Protein AF-A0A519T709-F1 (afdb_monomer_lite)

Structure (mmCIF, N/CA/C/O backbone):
data_AF-A0A519T709-F1
#
_entry.id   AF-A0A519T709-F1
#
loop_
_atom_site.group_PDB
_atom_site.id
_atom_site.type_symbol
_atom_site.label_atom_id
_atom_site.label_alt_id
_atom_site.label_comp_id
_atom_site.label_asym_id
_atom_site.label_entity_id
_atom_site.label_seq_id
_atom_site.pdbx_PDB_ins_code
_atom_site.Cartn_x
_atom_site.Cartn_y
_atom_site.Cartn_z
_atom_site.occupancy
_atom_site.B_iso_or_equiv
_atom_site.auth_seq_id
_atom_site.auth_comp_id
_atom_site.auth_asym_id
_atom_site.auth_atom_id
_atom_site.pdbx_PDB_model_num
ATOM 1 N N . MET A 1 1 ? -40.800 -61.547 -40.848 1.00 46.44 1 MET A N 1
ATOM 2 C CA . MET A 1 1 ? -39.417 -61.069 -41.061 1.00 46.44 1 MET A CA 1
ATOM 3 C C . MET A 1 1 ? -39.403 -59.555 -40.956 1.00 46.44 1 MET A C 1
ATOM 5 O O . MET A 1 1 ? -39.839 -58.882 -41.876 1.00 46.44 1 MET A O 1
ATOM 9 N N . ARG A 1 2 ? -38.989 -59.021 -39.806 1.00 35.44 2 ARG A N 1
ATOM 10 C CA . ARG A 1 2 ? -38.711 -57.593 -39.623 1.00 35.44 2 ARG A CA 1
ATOM 11 C C . ARG A 1 2 ? -37.349 -57.500 -38.953 1.00 35.44 2 ARG A C 1
ATOM 13 O O . ARG A 1 2 ? -37.186 -57.935 -37.820 1.00 35.44 2 ARG A O 1
ATOM 20 N N . THR A 1 3 ? -36.379 -57.035 -39.723 1.00 39.62 3 THR A N 1
ATOM 21 C CA . THR A 1 3 ? -34.992 -56.795 -39.334 1.00 39.62 3 THR A CA 1
ATOM 22 C C . THR A 1 3 ? -34.916 -55.599 -38.391 1.00 39.62 3 THR A C 1
ATOM 24 O O . THR A 1 3 ? -35.399 -54.514 -38.707 1.00 39.62 3 THR A O 1
ATOM 27 N N . THR A 1 4 ? -34.323 -55.822 -37.224 1.00 43.75 4 THR A N 1
ATOM 28 C CA . THR A 1 4 ? -34.043 -54.838 -36.177 1.00 43.75 4 THR A CA 1
ATOM 29 C C . THR A 1 4 ? -32.720 -54.120 -36.449 1.00 43.75 4 THR A C 1
ATOM 31 O O . THR A 1 4 ? -31.679 -54.768 -36.520 1.00 43.75 4 THR A O 1
ATOM 34 N N . THR A 1 5 ? -32.739 -52.790 -36.521 1.00 41.53 5 THR A N 1
ATOM 35 C CA . THR A 1 5 ? -31.556 -51.925 -36.355 1.00 41.53 5 THR A CA 1
ATOM 36 C C . THR A 1 5 ? -31.611 -51.266 -34.971 1.00 41.53 5 THR A C 1
ATOM 38 O O . THR A 1 5 ? -32.612 -50.602 -34.690 1.00 41.53 5 THR A O 1
ATOM 41 N N . PRO A 1 6 ? -30.592 -51.395 -34.100 1.00 41.47 6 PRO A N 1
ATOM 42 C CA . PRO A 1 6 ? -30.546 -50.650 -32.848 1.00 41.47 6 PRO A CA 1
ATOM 43 C C . PRO A 1 6 ? -29.860 -49.288 -33.044 1.00 41.47 6 PRO A C 1
ATOM 45 O O . PRO A 1 6 ? -28.742 -49.202 -33.548 1.00 41.47 6 PRO A O 1
ATOM 48 N N . LEU A 1 7 ? -30.541 -48.220 -32.620 1.00 36.69 7 LEU A N 1
ATOM 49 C CA . LEU A 1 7 ? -29.988 -46.872 -32.478 1.00 36.69 7 LEU A CA 1
ATOM 50 C C . LEU A 1 7 ? -29.176 -46.784 -31.178 1.00 36.69 7 LEU A C 1
ATOM 52 O O . LEU A 1 7 ? -29.674 -47.092 -30.096 1.00 36.69 7 LEU A O 1
ATOM 56 N N . SER A 1 8 ? -27.923 -46.346 -31.297 1.00 38.22 8 SER A N 1
ATOM 57 C CA . SER A 1 8 ? -27.007 -46.101 -30.186 1.00 38.22 8 SER A CA 1
ATOM 58 C C . SER A 1 8 ? -27.355 -44.796 -29.462 1.00 38.22 8 SER A C 1
ATOM 60 O O . SER A 1 8 ? -27.017 -43.707 -29.924 1.00 38.22 8 SER A O 1
ATOM 62 N N . GLY A 1 9 ? -27.981 -44.891 -28.295 1.00 45.56 9 GLY A N 1
ATOM 63 C CA . GLY A 1 9 ? -28.040 -43.800 -27.329 1.00 45.56 9 GLY A CA 1
ATOM 64 C C . GLY A 1 9 ? -27.375 -44.260 -26.047 1.00 45.56 9 GLY A C 1
ATOM 65 O O . GLY A 1 9 ? -27.976 -45.074 -25.370 1.00 45.56 9 GLY A O 1
ATOM 66 N N . TRP A 1 10 ? -26.153 -43.788 -25.760 1.00 40.72 10 TRP A N 1
ATOM 67 C CA . TRP A 1 10 ? -25.519 -43.760 -24.424 1.00 40.72 10 TRP A CA 1
ATOM 68 C C . TRP A 1 10 ? -24.088 -43.205 -24.488 1.00 40.72 10 TRP A C 1
ATOM 70 O O . TRP A 1 10 ? -23.139 -43.946 -24.267 1.00 40.72 10 TRP A O 1
ATOM 80 N N . ARG A 1 11 ? -23.901 -41.902 -24.746 1.00 40.66 11 ARG A N 1
ATOM 81 C CA . ARG A 1 11 ? -22.660 -41.182 -24.376 1.00 40.66 11 ARG A CA 1
ATOM 82 C C . ARG A 1 11 ? -22.896 -39.670 -24.238 1.00 40.66 11 ARG A C 1
ATOM 84 O O . ARG A 1 11 ? -22.429 -38.925 -25.082 1.00 40.66 11 ARG A O 1
ATOM 91 N N . SER A 1 12 ? -23.576 -39.201 -23.185 1.00 47.16 12 SER A N 1
ATOM 92 C CA . SER A 1 12 ? -23.444 -37.788 -22.749 1.00 47.16 12 SER A CA 1
ATOM 93 C C . SER A 1 12 ? -24.047 -37.471 -21.367 1.00 47.16 12 SER A C 1
ATOM 95 O O . SER A 1 12 ? -24.638 -36.411 -21.183 1.00 47.16 12 SER A O 1
ATOM 97 N N . LEU A 1 13 ? -23.914 -38.350 -20.366 1.00 41.16 13 LEU A N 1
ATOM 98 C CA . LEU A 1 13 ? -24.386 -38.039 -19.003 1.00 41.16 13 LEU A CA 1
ATOM 99 C C . LEU A 1 13 ? -23.360 -38.410 -17.922 1.00 41.16 13 LEU A C 1
ATOM 101 O O . LEU A 1 13 ? -23.658 -39.140 -16.983 1.00 41.16 13 LEU A O 1
ATOM 105 N N . ARG A 1 14 ? -22.113 -37.944 -18.082 1.00 44.62 14 ARG A N 1
ATOM 106 C CA . ARG A 1 14 ? -21.038 -38.087 -17.075 1.00 44.62 14 ARG A CA 1
ATOM 107 C C . ARG A 1 14 ? -20.097 -36.873 -16.966 1.00 44.62 14 ARG A C 1
ATOM 109 O O . ARG A 1 14 ? -18.951 -37.035 -16.569 1.00 44.62 14 ARG A O 1
ATOM 116 N N . GLN A 1 15 ? -20.552 -35.659 -17.293 1.00 44.22 15 GLN A N 1
ATOM 117 C CA . GLN A 1 15 ? -19.702 -34.452 -17.188 1.00 44.22 15 GLN A CA 1
ATOM 118 C C . GLN A 1 15 ? -20.304 -33.261 -16.421 1.00 44.22 15 GLN A C 1
ATOM 120 O O . GLN A 1 15 ? -19.680 -32.213 -16.372 1.00 44.22 15 GLN A O 1
ATOM 125 N N . PHE A 1 16 ? -21.441 -33.413 -15.733 1.00 40.97 16 PHE A N 1
ATOM 126 C CA . PHE A 1 16 ? -22.067 -32.301 -14.990 1.00 40.97 16 PHE A CA 1
ATOM 127 C C . PHE A 1 16 ? -22.223 -32.535 -13.478 1.00 40.97 16 PHE A C 1
ATOM 129 O O . PHE A 1 16 ? -23.086 -31.929 -12.855 1.00 40.97 16 PHE A O 1
ATOM 136 N N . LEU A 1 17 ? -21.393 -33.390 -12.864 1.00 35.81 17 LEU A N 1
ATOM 137 C CA . LEU A 1 17 ? -21.452 -33.655 -11.415 1.00 35.81 17 LEU A CA 1
ATOM 138 C C . LEU A 1 17 ? -20.296 -33.137 -10.524 1.00 35.81 17 LEU A C 1
ATOM 140 O O . LEU A 1 17 ? -20.466 -33.240 -9.312 1.00 35.81 17 LEU A O 1
ATOM 144 N N . PRO A 1 18 ? -19.186 -32.528 -11.004 1.00 32.38 18 PRO A N 1
ATOM 145 C CA . PRO A 1 18 ? -18.250 -31.856 -10.095 1.00 32.38 18 PRO A CA 1
ATOM 146 C C . PRO A 1 18 ? -18.475 -30.335 -9.978 1.00 32.38 18 PRO A C 1
ATOM 148 O O . PRO A 1 18 ? -17.973 -29.726 -9.040 1.00 32.38 18 PRO A O 1
ATOM 151 N N . SER A 1 19 ? -19.253 -29.704 -10.868 1.00 36.97 19 SER A N 1
ATOM 152 C CA . SER A 1 19 ? -19.390 -28.232 -10.905 1.00 36.97 19 SER A CA 1
ATOM 153 C C . SER A 1 19 ? -20.509 -27.644 -10.034 1.00 36.97 19 SER A C 1
ATOM 155 O O . SER A 1 19 ? -20.577 -26.428 -9.906 1.00 36.97 19 SER A O 1
ATOM 157 N N . LEU A 1 20 ? -21.361 -28.465 -9.406 1.00 33.34 20 LEU A N 1
ATOM 158 C CA . LEU A 1 20 ? -22.431 -27.983 -8.512 1.00 33.34 20 LEU A CA 1
ATOM 159 C C . LEU A 1 20 ? -22.102 -28.159 -7.015 1.00 33.34 20 LEU A C 1
ATOM 161 O O . LEU A 1 20 ? -22.779 -27.589 -6.167 1.00 33.34 20 LEU A O 1
ATOM 165 N N . LEU A 1 21 ? -21.032 -28.891 -6.672 1.00 30.52 21 LEU A N 1
ATOM 166 C CA . LEU A 1 21 ? -20.599 -29.098 -5.280 1.00 30.52 21 LEU A CA 1
ATOM 167 C C . LEU A 1 21 ? -19.563 -28.058 -4.802 1.00 30.52 21 LEU A C 1
ATOM 169 O O . LEU A 1 21 ? -19.221 -28.029 -3.625 1.00 30.52 21 LEU A O 1
ATOM 173 N N . LEU A 1 22 ? -19.097 -27.172 -5.691 1.00 33.56 22 LEU A N 1
ATOM 174 C CA . LEU A 1 22 ? -18.183 -26.067 -5.363 1.00 33.56 22 LEU A CA 1
ATOM 175 C C . LEU A 1 22 ? -18.897 -24.733 -5.063 1.00 33.56 22 LEU A C 1
ATOM 177 O O . LEU A 1 22 ? -18.231 -23.725 -4.853 1.00 33.56 22 LEU A O 1
ATOM 181 N N . LEU A 1 23 ? -20.237 -24.718 -5.027 1.00 34.78 23 LEU A N 1
ATOM 182 C CA . LEU A 1 23 ? -21.049 -23.511 -4.795 1.00 34.78 23 LEU A CA 1
ATOM 183 C C . LEU A 1 23 ? -21.772 -23.498 -3.430 1.00 34.78 23 LEU A C 1
ATOM 185 O O . LEU A 1 23 ? -22.742 -22.768 -3.253 1.00 34.78 23 LEU A O 1
ATOM 189 N N . LEU A 1 24 ? -21.328 -24.329 -2.477 1.00 31.91 24 LEU A N 1
ATOM 190 C CA . LEU A 1 24 ? -21.964 -24.518 -1.161 1.00 31.91 24 LEU A CA 1
ATOM 191 C C . LEU A 1 24 ? -20.970 -24.620 0.013 1.00 31.91 24 LEU A C 1
ATOM 193 O O . LEU A 1 24 ? -21.337 -25.103 1.081 1.00 31.91 24 LEU A O 1
ATOM 197 N N . LEU A 1 25 ? -19.734 -24.124 -0.132 1.00 28.50 25 LEU A N 1
ATOM 198 C CA . LEU A 1 25 ? -18.993 -23.668 1.046 1.00 28.50 25 LEU A CA 1
ATOM 199 C C . LEU A 1 25 ? -19.407 -22.216 1.306 1.00 28.50 25 LEU A C 1
ATOM 201 O O . LEU A 1 25 ? -18.886 -21.327 0.629 1.00 28.50 25 LEU A O 1
ATOM 205 N N . PRO A 1 26 ? -20.284 -21.911 2.282 1.00 30.75 26 PRO A N 1
ATOM 206 C CA . PRO A 1 26 ? -20.114 -20.635 2.942 1.00 30.75 26 PRO A CA 1
ATOM 207 C C . PRO A 1 26 ? -18.685 -20.653 3.488 1.00 30.75 26 PRO A C 1
ATOM 209 O O . PRO A 1 26 ? -18.306 -21.567 4.228 1.00 30.75 26 PRO A O 1
ATOM 212 N N . LEU A 1 27 ? -17.875 -19.666 3.095 1.00 31.12 27 LEU A N 1
ATOM 213 C CA . LEU A 1 27 ? -16.762 -19.260 3.932 1.00 31.12 27 LEU A CA 1
ATOM 214 C C . LEU A 1 27 ? -17.353 -19.139 5.338 1.00 31.12 27 LEU A C 1
ATOM 216 O O . LEU A 1 27 ? -18.151 -18.239 5.602 1.00 31.12 27 LEU A O 1
ATOM 220 N N . LEU A 1 28 ? -16.968 -20.032 6.247 1.00 29.72 28 LEU A N 1
ATOM 221 C CA . LEU A 1 28 ? -16.947 -19.664 7.648 1.00 29.72 28 LEU A CA 1
ATOM 222 C C . LEU A 1 28 ? -15.855 -18.600 7.759 1.00 29.72 28 LEU A C 1
ATOM 224 O O . LEU A 1 28 ? -14.732 -18.879 8.171 1.00 29.72 28 LEU A O 1
ATOM 228 N N . VAL A 1 29 ? -16.186 -17.370 7.362 1.00 28.55 29 VAL A N 1
ATOM 229 C CA . VAL A 1 29 ? -15.594 -16.196 7.980 1.00 28.55 29 VAL A CA 1
ATOM 230 C C . VAL A 1 29 ? -15.974 -16.356 9.441 1.00 28.55 29 VAL A C 1
ATOM 232 O O . VAL A 1 29 ? -17.103 -16.083 9.846 1.00 28.55 29 VAL A O 1
ATOM 235 N N . ARG A 1 30 ? -15.064 -16.931 10.231 1.00 33.75 30 ARG A N 1
ATOM 236 C CA . ARG A 1 30 ? -15.151 -16.814 11.677 1.00 33.75 30 ARG A CA 1
ATOM 237 C C . ARG A 1 30 ? -15.079 -15.321 11.934 1.00 33.75 30 ARG A C 1
ATOM 239 O O . ARG A 1 30 ? -14.024 -14.727 11.730 1.00 33.75 30 ARG A O 1
ATOM 246 N N . GLY A 1 31 ? -16.220 -14.726 12.279 1.00 34.47 31 GLY A N 1
ATOM 247 C CA . GLY A 1 31 ? -16.266 -13.345 12.725 1.00 34.47 31 GLY A CA 1
ATOM 248 C C . GLY A 1 31 ? -15.175 -13.156 13.771 1.00 34.47 31 GLY A C 1
ATOM 249 O O . GLY A 1 31 ? -15.061 -13.951 14.706 1.00 34.47 31 GLY A O 1
ATOM 250 N N . GLN A 1 32 ? -14.320 -12.165 13.548 1.00 47.59 32 GLN A N 1
ATOM 251 C CA . GLN A 1 32 ? -13.280 -11.785 14.488 1.00 47.59 32 GLN A CA 1
ATOM 252 C C . GLN A 1 32 ? -13.950 -11.483 15.838 1.00 47.59 32 GLN A C 1
ATOM 254 O O . GLN A 1 32 ? -14.923 -10.731 15.896 1.00 47.59 32 GLN A O 1
ATOM 259 N N . SER A 1 33 ? -13.482 -12.104 16.924 1.00 53.19 33 SER A N 1
ATOM 260 C CA . SER A 1 33 ? -14.033 -11.843 18.258 1.00 53.19 33 SER A CA 1
ATOM 261 C C . SER A 1 33 ? -13.598 -10.453 18.728 1.00 53.19 33 SER A C 1
ATOM 263 O O . SER A 1 33 ? -12.574 -10.331 19.394 1.00 53.19 33 SER A O 1
ATOM 265 N N . ALA A 1 34 ? -14.401 -9.422 18.457 1.00 62.06 34 ALA A N 1
ATOM 266 C CA . ALA A 1 34 ? -14.221 -8.054 18.976 1.00 62.06 34 ALA A CA 1
ATOM 267 C C . ALA A 1 34 ? -14.503 -7.921 20.495 1.00 62.06 34 ALA A C 1
ATOM 269 O O . ALA A 1 34 ? -14.789 -6.839 21.003 1.00 62.06 34 ALA A O 1
ATOM 270 N N . ASN A 1 35 ? -14.510 -9.042 21.220 1.00 81.06 35 ASN A N 1
ATOM 271 C CA . ASN A 1 35 ? -14.911 -9.126 22.628 1.00 81.06 35 ASN A CA 1
ATOM 272 C C . ASN A 1 35 ? -13.756 -9.354 23.578 1.00 81.06 35 ASN A C 1
ATOM 274 O O . ASN A 1 35 ? -13.936 -9.228 24.791 1.00 81.06 35 ASN A O 1
ATOM 278 N N . ILE A 1 36 ? -12.619 -9.776 23.035 1.00 91.62 36 ILE A N 1
ATOM 279 C CA . ILE A 1 36 ? -11.416 -9.924 23.827 1.00 91.62 36 ILE A CA 1
ATOM 280 C C . ILE A 1 36 ? -10.712 -8.588 23.796 1.00 91.62 36 ILE A C 1
ATOM 282 O O . ILE A 1 36 ? -10.312 -8.132 22.732 1.00 91.62 36 ILE A O 1
ATOM 286 N N . VAL A 1 37 ? -10.570 -7.995 24.970 1.00 94.06 37 VAL A N 1
ATOM 287 C CA . VAL A 1 37 ? -9.847 -6.744 25.154 1.00 94.06 37 VAL A CA 1
ATOM 288 C C . VAL A 1 37 ? -8.653 -6.982 26.066 1.00 94.06 37 VAL A C 1
ATOM 290 O O . VAL A 1 37 ? -8.690 -7.836 26.950 1.00 94.06 37 VAL A O 1
ATOM 293 N N . ILE A 1 38 ? -7.597 -6.214 25.873 1.00 97.62 38 ILE A N 1
ATOM 294 C CA . ILE A 1 38 ? -6.514 -6.003 26.816 1.00 97.62 38 ILE A CA 1
ATOM 295 C C . ILE A 1 38 ? -7.095 -5.217 27.991 1.00 97.62 38 ILE A C 1
ATOM 297 O O . ILE A 1 38 ? -7.471 -4.054 27.860 1.00 97.62 38 ILE A O 1
ATOM 301 N N . SER A 1 39 ? -7.196 -5.843 29.158 1.00 97.19 39 SER A N 1
ATOM 302 C CA . SER A 1 39 ? -7.700 -5.201 30.371 1.00 97.19 39 SER A CA 1
ATOM 303 C C . SER A 1 39 ? -6.594 -4.553 31.196 1.00 97.19 39 SER A C 1
ATOM 305 O O . SER A 1 39 ? -6.871 -3.573 31.889 1.00 97.19 39 SER A O 1
ATOM 307 N N . GLN A 1 40 ? -5.357 -5.058 31.124 1.00 98.19 40 GLN A N 1
ATOM 308 C CA . GLN A 1 40 ? -4.201 -4.444 31.781 1.00 98.19 40 GLN A CA 1
ATOM 309 C C . GLN A 1 40 ? -2.904 -4.603 30.982 1.00 98.19 40 GLN A C 1
ATOM 311 O O . GLN A 1 40 ? -2.670 -5.644 30.368 1.00 98.19 40 GLN A O 1
ATOM 316 N N . VAL A 1 41 ? -2.035 -3.590 31.066 1.00 98.50 41 VAL A N 1
ATOM 317 C CA . VAL A 1 41 ? -0.647 -3.630 30.571 1.00 98.50 41 VAL A CA 1
ATOM 318 C C . VAL A 1 41 ? 0.302 -3.152 31.665 1.00 98.50 41 VAL A C 1
ATOM 320 O O . VAL A 1 41 ? 0.142 -2.047 32.187 1.00 98.50 41 VAL A O 1
ATOM 323 N N . TYR A 1 42 ? 1.314 -3.958 31.984 1.00 97.62 42 TYR A N 1
ATOM 324 C CA . TYR A 1 42 ? 2.365 -3.614 32.940 1.00 97.62 42 TYR A CA 1
ATOM 325 C C . TYR A 1 42 ? 3.743 -3.999 32.395 1.00 97.62 42 TYR A C 1
ATOM 327 O O . TYR A 1 42 ? 4.020 -5.180 32.196 1.00 97.62 42 TYR A O 1
ATOM 335 N N . GLY A 1 43 ? 4.605 -2.997 32.191 1.00 94.88 43 GLY A N 1
ATOM 336 C CA . GLY A 1 43 ? 5.984 -3.166 31.707 1.00 94.88 43 GLY A CA 1
ATOM 337 C C . GLY A 1 43 ? 7.067 -2.869 32.747 1.00 94.88 43 GLY A C 1
ATOM 338 O O . GLY A 1 43 ? 8.180 -2.483 32.401 1.00 94.88 43 GLY A O 1
ATOM 339 N N . GLY A 1 44 ? 6.714 -2.900 34.035 1.00 92.06 44 GLY A N 1
ATOM 340 C CA . GLY A 1 44 ? 7.613 -2.539 35.135 1.00 92.06 44 GLY A CA 1
ATOM 341 C C . GLY A 1 44 ? 8.431 -3.699 35.712 1.00 92.06 44 GLY A C 1
ATOM 342 O O . GLY A 1 44 ? 9.157 -3.493 36.688 1.00 92.06 44 GLY A O 1
ATOM 343 N N . GLY A 1 45 ? 8.291 -4.900 35.154 1.00 90.44 45 GLY A N 1
ATOM 344 C CA . GLY A 1 45 ? 8.672 -6.177 35.736 1.00 90.44 45 GLY A CA 1
ATOM 345 C C . GLY A 1 45 ? 10.144 -6.305 36.101 1.00 90.44 45 GLY A C 1
ATOM 346 O O . GLY A 1 45 ? 11.035 -6.171 35.260 1.00 90.44 45 GLY A O 1
ATOM 347 N N . GLY A 1 46 ? 10.422 -6.612 37.370 1.00 84.06 46 GLY A N 1
ATOM 348 C CA . GLY A 1 46 ? 11.754 -7.007 37.834 1.00 84.06 46 GLY A CA 1
ATOM 349 C C . GLY A 1 46 ? 12.822 -5.913 37.768 1.00 84.06 46 GLY A C 1
ATOM 350 O O . GLY A 1 46 ? 13.995 -6.226 37.965 1.00 84.06 46 GLY A O 1
ATOM 351 N N . SER A 1 47 ? 12.451 -4.661 37.470 1.00 83.69 47 SER A N 1
ATOM 352 C CA . SER A 1 47 ? 13.390 -3.552 37.253 1.00 83.69 47 SER A CA 1
ATOM 353 C C . SER A 1 47 ? 14.416 -3.407 38.390 1.00 83.69 47 SER A C 1
ATOM 355 O O . SER A 1 47 ? 14.135 -3.677 39.559 1.00 83.69 47 SER A O 1
ATOM 357 N N . ALA A 1 48 ? 15.626 -2.949 38.047 1.00 80.62 48 ALA A N 1
ATOM 358 C CA . ALA A 1 48 ? 16.713 -2.718 39.006 1.00 80.62 48 ALA A CA 1
ATOM 359 C C . ALA A 1 48 ? 16.393 -1.620 40.039 1.00 80.62 48 ALA A C 1
ATOM 361 O O . ALA A 1 48 ? 17.103 -1.493 41.036 1.00 80.62 48 ALA A O 1
ATOM 362 N N . ALA A 1 49 ? 15.346 -0.821 39.807 1.00 75.38 49 ALA A N 1
ATOM 363 C CA . ALA A 1 49 ? 14.891 0.182 40.758 1.00 75.38 49 ALA A CA 1
ATOM 364 C C . ALA A 1 49 ? 14.524 -0.470 42.103 1.00 75.38 49 ALA A C 1
ATOM 366 O O . ALA A 1 49 ? 13.698 -1.374 42.167 1.00 75.38 49 ALA A O 1
ATOM 367 N N . THR A 1 50 ? 15.125 0.009 43.190 1.00 71.56 50 THR A N 1
ATOM 368 C CA . THR A 1 50 ? 14.798 -0.411 44.565 1.00 71.56 50 THR A CA 1
ATOM 369 C C . THR A 1 50 ? 13.868 0.576 45.273 1.00 71.56 50 THR A C 1
ATOM 371 O O . THR A 1 50 ? 13.374 0.282 46.357 1.00 71.56 50 THR A O 1
ATOM 374 N N . SER A 1 51 ? 13.614 1.744 44.670 1.00 79.38 51 SER A N 1
ATOM 375 C CA . SER A 1 51 ? 12.645 2.728 45.149 1.00 79.38 51 SER A CA 1
ATOM 376 C C . SER A 1 51 ? 12.110 3.595 43.990 1.00 79.38 51 SER A C 1
ATOM 378 O O . SER A 1 51 ? 12.909 4.268 43.335 1.00 79.38 51 SER A O 1
ATOM 380 N N . PRO A 1 52 ? 10.789 3.595 43.724 1.00 84.00 52 PRO A N 1
ATOM 381 C CA . PRO A 1 52 ? 9.834 2.631 44.262 1.00 84.00 52 PRO A CA 1
ATOM 382 C C . PRO A 1 52 ? 10.134 1.224 43.717 1.00 84.00 52 PRO A C 1
ATOM 384 O O . PRO A 1 52 ? 10.456 1.060 42.536 1.00 84.00 52 PRO A O 1
ATOM 387 N N . THR A 1 53 ? 10.043 0.208 44.578 1.00 89.44 53 THR A N 1
ATOM 388 C CA . THR A 1 53 ? 10.201 -1.195 44.172 1.00 89.44 53 THR A CA 1
ATOM 389 C C . THR A 1 53 ? 9.149 -1.551 43.119 1.00 89.44 53 THR A C 1
ATOM 391 O O . THR A 1 53 ? 7.979 -1.208 43.311 1.00 89.44 53 THR A O 1
ATOM 394 N N . PRO A 1 54 ? 9.520 -2.254 42.034 1.00 92.81 54 PRO A N 1
ATOM 395 C CA . PRO A 1 54 ? 8.569 -2.808 41.086 1.00 92.81 54 PRO A CA 1
ATOM 396 C C . PRO A 1 54 ? 7.469 -3.597 41.780 1.00 92.81 54 PRO A C 1
ATOM 398 O O . PRO A 1 54 ? 7.739 -4.365 42.704 1.00 92.81 54 PRO A O 1
ATOM 401 N N . ALA A 1 55 ? 6.233 -3.434 41.318 1.00 94.31 55 ALA A N 1
ATOM 402 C CA . ALA A 1 55 ? 5.112 -4.199 41.846 1.00 94.31 55 ALA A CA 1
ATOM 403 C C . ALA A 1 55 ? 5.302 -5.711 41.627 1.00 94.31 55 ALA A C 1
ATOM 405 O O . ALA A 1 55 ? 5.047 -6.497 42.539 1.00 94.31 55 ALA A O 1
ATOM 406 N N . PHE A 1 56 ? 5.805 -6.115 40.453 1.00 94.75 56 PHE A N 1
ATOM 407 C CA . PHE A 1 56 ? 5.967 -7.524 40.090 1.00 94.75 56 PHE A CA 1
ATOM 408 C C . PHE A 1 56 ? 7.327 -7.840 39.465 1.00 94.75 56 PHE A C 1
ATOM 410 O O . PHE A 1 56 ? 7.992 -6.968 38.909 1.00 94.75 56 PHE A O 1
ATOM 417 N N . LYS A 1 57 ? 7.723 -9.117 39.540 1.00 92.94 57 LYS A N 1
ATOM 418 C CA . LYS A 1 57 ? 8.965 -9.642 38.937 1.00 92.94 57 LYS A CA 1
ATOM 419 C C . LYS A 1 57 ? 8.912 -9.753 37.416 1.00 92.94 57 LYS A C 1
ATOM 421 O O . LYS A 1 57 ? 9.955 -9.699 36.767 1.00 92.94 57 LYS A O 1
ATOM 426 N N . GLN A 1 58 ? 7.718 -9.951 36.870 1.00 93.12 58 GLN A N 1
ATOM 427 C CA . GLN A 1 58 ? 7.458 -10.079 35.441 1.00 93.12 58 GLN A CA 1
ATOM 428 C C . GLN A 1 58 ? 6.667 -8.883 34.930 1.00 93.12 58 GLN A C 1
ATOM 430 O O . GLN A 1 58 ? 5.817 -8.337 35.641 1.00 93.12 58 GLN A O 1
ATOM 435 N N . ASP A 1 59 ? 6.894 -8.555 33.664 1.00 95.62 59 ASP A N 1
ATOM 436 C CA . ASP A 1 59 ? 5.905 -7.839 32.873 1.00 95.62 59 ASP A CA 1
ATOM 437 C C . ASP A 1 59 ? 4.665 -8.720 32.663 1.00 95.62 59 ASP A C 1
ATOM 439 O O . ASP A 1 59 ? 4.747 -9.954 32.691 1.00 95.62 59 ASP A O 1
ATOM 443 N N . TYR A 1 60 ? 3.510 -8.108 32.415 1.00 97.75 60 TYR A N 1
ATOM 444 C CA . TYR A 1 60 ? 2.322 -8.868 32.037 1.00 97.75 60 TYR A CA 1
ATOM 445 C C . TYR A 1 60 ? 1.370 -8.078 31.147 1.00 97.75 60 TYR A C 1
ATOM 447 O O . TYR A 1 60 ? 1.321 -6.843 31.157 1.00 97.75 60 TYR A O 1
ATOM 455 N N . VAL A 1 61 ? 0.568 -8.842 30.414 1.00 98.56 61 VAL A N 1
ATOM 456 C CA . VAL A 1 61 ? -0.637 -8.370 29.736 1.00 98.56 61 VAL A CA 1
ATOM 457 C C . VAL A 1 61 ? -1.795 -9.242 30.204 1.00 98.56 61 VAL A C 1
ATOM 459 O O . VAL A 1 61 ? -1.678 -10.464 30.284 1.00 98.56 61 VAL A O 1
ATOM 462 N N . GLU A 1 62 ? -2.909 -8.609 30.544 1.00 98.38 62 GLU A N 1
ATOM 463 C CA . GLU A 1 62 ? -4.141 -9.287 30.939 1.00 98.38 62 GLU A CA 1
ATOM 464 C C . GLU A 1 62 ? -5.187 -9.090 29.848 1.00 98.38 62 GLU A C 1
ATOM 466 O O . GLU A 1 62 ? -5.394 -7.967 29.385 1.00 98.38 62 GLU A O 1
ATOM 471 N N . LEU A 1 63 ? -5.845 -10.176 29.453 1.00 98.00 63 LEU A N 1
ATOM 472 C CA . LEU A 1 63 ? -6.979 -10.146 28.540 1.00 98.00 63 LEU A CA 1
ATOM 473 C C . LEU A 1 63 ? -8.280 -10.369 29.309 1.00 98.00 63 LEU A C 1
ATOM 475 O O . LEU A 1 63 ? -8.306 -11.069 30.323 1.00 98.00 63 LEU A O 1
ATOM 479 N N 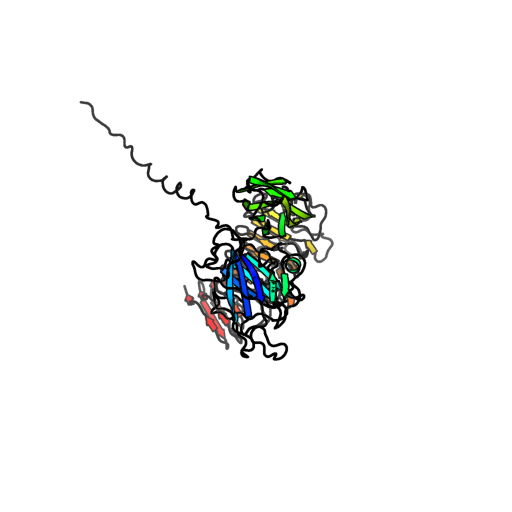. PHE A 1 64 ? -9.375 -9.835 28.784 1.00 95.69 64 PHE A N 1
ATOM 480 C CA . PHE A 1 64 ? -10.710 -9.999 29.335 1.00 95.69 64 PHE A CA 1
ATOM 481 C C . PHE A 1 64 ? -11.720 -10.299 28.233 1.00 95.69 64 PHE A C 1
ATOM 483 O O . PHE A 1 64 ? -11.754 -9.623 27.205 1.00 95.69 64 PHE A O 1
ATOM 490 N N . ASN A 1 65 ? -12.568 -11.299 28.464 1.00 92.25 65 ASN A N 1
ATOM 491 C CA . ASN A 1 65 ? -13.713 -11.577 27.608 1.00 92.25 65 ASN A CA 1
ATOM 492 C C . ASN A 1 65 ? -14.947 -10.838 28.126 1.00 92.25 65 ASN A C 1
ATOM 494 O O . ASN A 1 65 ? -15.598 -11.276 29.075 1.00 92.25 65 ASN A O 1
ATOM 498 N N . ARG A 1 66 ? -15.315 -9.751 27.448 1.00 86.62 66 ARG A N 1
ATOM 499 C CA . ARG A 1 66 ? -16.471 -8.926 27.829 1.00 86.62 66 ARG A CA 1
ATOM 500 C C . ARG A 1 66 ? -17.830 -9.508 27.423 1.00 86.62 66 ARG A C 1
ATOM 502 O O . ARG A 1 66 ? -18.862 -8.941 27.773 1.00 86.62 66 ARG A O 1
ATOM 509 N N . SER A 1 67 ? -17.844 -10.596 26.652 1.00 78.44 67 SER A N 1
ATOM 510 C CA . SER A 1 67 ? -19.077 -11.186 26.123 1.00 78.44 67 SER A CA 1
ATOM 511 C C . SER A 1 67 ? -19.753 -12.145 27.102 1.00 78.44 67 SER A C 1
ATOM 513 O O . SER A 1 67 ? -19.189 -12.538 28.126 1.00 78.44 67 SER A O 1
ATOM 515 N N . THR A 1 68 ? -20.982 -12.541 26.764 1.00 77.94 68 THR A N 1
ATOM 516 C CA . THR A 1 68 ? -21.778 -13.497 27.549 1.00 77.94 68 THR A CA 1
ATOM 517 C C . THR A 1 68 ? -21.510 -14.959 27.183 1.00 77.94 68 THR A C 1
ATOM 519 O O . THR A 1 68 ? -22.083 -15.868 27.781 1.00 77.94 68 THR A O 1
ATOM 522 N N . THR A 1 69 ? -20.599 -15.202 26.236 1.00 81.62 69 THR A N 1
ATOM 523 C CA . THR A 1 69 ? -20.244 -16.532 25.733 1.00 81.62 69 THR A CA 1
ATOM 524 C C . THR A 1 69 ? -18.726 -16.755 25.770 1.00 81.62 69 THR A C 1
ATOM 526 O O . THR A 1 69 ? -17.955 -15.794 25.744 1.00 81.62 69 THR A O 1
ATOM 529 N N . PRO A 1 70 ? -18.244 -18.009 25.859 1.00 88.38 70 PRO A N 1
ATOM 530 C CA . PRO A 1 70 ? -16.815 -18.291 25.752 1.00 88.38 70 PRO A CA 1
ATOM 531 C C . PRO A 1 70 ? -16.247 -17.844 24.397 1.00 88.38 70 PRO A C 1
ATOM 533 O O . PRO A 1 70 ? -16.847 -18.114 23.359 1.00 88.38 70 PRO A O 1
ATOM 536 N N . GLN A 1 71 ? -15.073 -17.209 24.402 1.00 89.75 71 GLN A N 1
ATOM 537 C CA . GLN A 1 71 ? -14.386 -16.758 23.187 1.00 89.75 71 GLN A CA 1
ATOM 538 C C . GLN A 1 71 ? -13.093 -17.543 22.979 1.00 89.75 71 GLN A C 1
ATOM 540 O O . GLN A 1 71 ? -12.277 -17.676 23.894 1.00 89.75 71 GLN A O 1
ATOM 545 N N . ALA A 1 72 ? -12.905 -18.068 21.770 1.00 93.19 72 ALA A N 1
ATOM 546 C CA . ALA A 1 72 ? -11.689 -18.775 21.389 1.00 93.19 72 ALA A CA 1
ATOM 547 C C . ALA A 1 72 ? -10.596 -17.785 20.971 1.00 93.19 72 ALA A C 1
ATOM 549 O O . ALA A 1 72 ? -10.851 -16.878 20.182 1.00 93.19 72 ALA A O 1
ATOM 550 N N . ILE A 1 73 ? -9.380 -17.999 21.473 1.00 95.31 73 ILE A N 1
ATOM 551 C CA . ILE A 1 73 ? -8.208 -17.144 21.213 1.00 95.31 73 ILE A CA 1
ATOM 552 C C . ILE A 1 73 ? -6.988 -17.930 20.717 1.00 95.31 73 ILE A C 1
ATOM 554 O O . ILE A 1 73 ? -5.912 -17.365 20.545 1.00 95.31 73 ILE A O 1
ATOM 558 N N . GLY A 1 74 ? -7.125 -19.241 20.501 1.00 95.88 74 GLY A N 1
ATOM 559 C CA . GLY A 1 74 ? -6.034 -20.060 19.973 1.00 95.88 74 GLY A CA 1
ATOM 560 C C . GLY A 1 74 ? -5.526 -19.532 18.628 1.00 95.88 74 GLY A C 1
ATOM 561 O O . GLY A 1 74 ? -6.319 -19.250 17.731 1.00 95.88 74 GLY A O 1
ATOM 562 N N . GLY A 1 75 ? -4.205 -19.409 18.495 1.00 94.19 75 GLY A N 1
ATOM 563 C CA . GLY A 1 75 ? -3.535 -18.813 17.337 1.00 94.19 75 GLY A CA 1
ATOM 564 C C . GLY A 1 75 ? -3.317 -17.297 17.421 1.00 94.19 75 GLY A C 1
ATOM 565 O O . GLY A 1 75 ? -2.574 -16.763 16.598 1.00 94.19 75 GLY A O 1
ATOM 566 N N . TYR A 1 76 ? -3.907 -16.598 18.398 1.00 96.69 76 TYR A N 1
ATOM 567 C CA . TYR A 1 76 ? -3.629 -15.173 18.592 1.00 96.69 76 TYR A CA 1
ATOM 568 C C . TYR A 1 76 ? -2.231 -14.974 19.189 1.00 96.69 76 TYR A C 1
ATOM 570 O O . TYR A 1 76 ? -1.725 -15.838 19.909 1.00 96.69 76 TYR A O 1
ATOM 578 N N . THR A 1 77 ? -1.618 -13.825 18.912 1.00 97.44 77 THR A N 1
ATOM 579 C CA . THR A 1 77 ? -0.347 -13.389 19.500 1.00 97.44 77 THR A CA 1
ATOM 580 C C . THR A 1 77 ? -0.512 -12.048 20.202 1.00 97.44 77 THR A C 1
ATOM 582 O O . THR A 1 77 ? -1.312 -11.207 19.794 1.00 97.44 77 THR A O 1
ATOM 585 N N . LEU A 1 78 ? 0.278 -11.833 21.253 1.00 97.75 78 LEU A N 1
ATOM 586 C CA . LEU A 1 78 ? 0.627 -10.485 21.692 1.00 97.75 78 LEU A CA 1
ATOM 587 C C . LEU A 1 78 ? 1.811 -9.990 20.873 1.00 97.75 78 LEU A C 1
ATOM 589 O O . LEU A 1 78 ? 2.796 -10.720 20.710 1.00 97.75 78 LEU A O 1
ATOM 593 N N . GLN A 1 79 ? 1.718 -8.753 20.406 1.00 97.06 79 GLN A N 1
ATOM 594 C CA . GLN A 1 79 ? 2.792 -8.069 19.710 1.00 97.06 79 GLN A CA 1
ATOM 595 C C . GLN A 1 79 ? 3.132 -6.766 20.419 1.00 97.06 79 GLN A C 1
ATOM 597 O O . GLN A 1 79 ? 2.234 -6.056 20.873 1.00 97.06 79 GLN A O 1
ATOM 602 N N . TYR A 1 80 ? 4.418 -6.450 20.515 1.00 96.94 80 TYR A N 1
ATOM 603 C CA . TYR A 1 80 ? 4.902 -5.274 21.226 1.00 96.94 80 TYR A CA 1
ATOM 604 C C . TYR A 1 80 ? 5.860 -4.450 20.375 1.00 96.94 80 TYR A C 1
ATOM 606 O O . TYR A 1 80 ? 6.731 -4.997 19.714 1.00 96.94 80 TYR A O 1
ATOM 614 N N . ALA A 1 81 ? 5.748 -3.129 20.460 1.00 95.88 81 ALA A N 1
ATOM 615 C CA . ALA A 1 81 ? 6.750 -2.205 19.950 1.00 95.88 81 ALA A CA 1
ATOM 616 C C . ALA A 1 81 ? 6.998 -1.090 20.971 1.00 95.88 81 ALA A C 1
ATOM 618 O O . ALA A 1 81 ? 6.102 -0.692 21.721 1.00 95.88 81 ALA A O 1
ATOM 619 N N . SER A 1 82 ? 8.207 -0.527 20.974 1.00 95.25 82 SER A N 1
ATOM 620 C CA . SER A 1 82 ? 8.491 0.662 21.783 1.00 95.25 82 SER A CA 1
ATOM 621 C C . SER A 1 82 ? 7.645 1.859 21.330 1.00 95.25 82 SER A C 1
ATOM 623 O O . SER A 1 82 ? 7.101 1.880 20.222 1.00 95.25 82 SER A O 1
ATOM 625 N N . ALA A 1 83 ? 7.545 2.885 22.179 1.00 95.12 83 ALA A N 1
ATOM 626 C CA . ALA A 1 83 ? 6.660 4.033 21.974 1.00 95.12 83 ALA A CA 1
ATOM 627 C C . ALA A 1 83 ? 6.750 4.640 20.559 1.00 95.12 83 ALA A C 1
ATOM 629 O O . ALA A 1 83 ? 5.721 4.850 19.924 1.00 95.12 83 ALA A O 1
ATOM 630 N N . THR A 1 84 ? 7.963 4.797 20.022 1.00 93.31 84 THR A N 1
ATOM 631 C CA . THR A 1 84 ? 8.230 5.288 18.657 1.00 93.31 84 THR A CA 1
ATOM 632 C C . THR A 1 84 ? 8.799 4.226 17.712 1.00 93.31 84 THR A C 1
ATOM 634 O O . THR A 1 84 ? 9.090 4.526 16.557 1.00 93.31 84 THR A O 1
ATOM 637 N N . GLY A 1 85 ? 8.959 2.987 18.186 1.00 90.75 85 GLY A N 1
ATOM 638 C CA . GLY A 1 85 ? 9.503 1.882 17.405 1.00 90.75 85 GLY A CA 1
ATOM 639 C C . GLY A 1 85 ? 8.629 1.526 16.207 1.00 90.75 85 GLY A C 1
ATOM 640 O O . GLY A 1 85 ? 7.402 1.649 16.261 1.00 90.75 85 GLY A O 1
ATOM 641 N N . THR A 1 86 ? 9.287 1.075 15.144 1.00 86.50 86 THR A N 1
ATOM 642 C CA . THR A 1 86 ? 8.705 0.741 13.835 1.00 86.50 86 THR A CA 1
ATOM 643 C C . THR A 1 86 ? 8.633 -0.767 13.574 1.00 86.50 86 THR A C 1
ATOM 645 O O . THR A 1 86 ? 8.214 -1.181 12.500 1.00 86.50 86 THR A O 1
ATOM 648 N N . SER A 1 87 ? 9.019 -1.595 14.544 1.00 89.88 87 SER A N 1
ATOM 649 C CA . SER A 1 87 ? 8.986 -3.056 14.439 1.00 89.88 87 SER A CA 1
ATOM 650 C C . SER A 1 87 ? 8.288 -3.643 15.656 1.00 89.88 87 SER A C 1
ATOM 652 O O . SER A 1 87 ? 8.561 -3.211 16.777 1.00 89.88 87 SER A O 1
ATOM 654 N N . PHE A 1 88 ? 7.408 -4.617 15.420 1.00 94.00 88 PHE A N 1
ATOM 655 C CA . PHE A 1 88 ? 6.716 -5.349 16.473 1.00 94.00 88 PHE A CA 1
ATOM 656 C C . PHE A 1 88 ? 7.400 -6.690 16.752 1.00 94.00 88 PHE A C 1
ATOM 658 O O . PHE A 1 88 ? 7.513 -7.537 15.866 1.00 94.00 88 PHE A O 1
ATOM 665 N N . ASP A 1 89 ? 7.811 -6.889 17.999 1.00 95.00 89 ASP A N 1
ATOM 666 C CA . ASP A 1 89 ? 8.187 -8.190 18.535 1.00 95.00 89 ASP A CA 1
ATOM 667 C C . ASP A 1 89 ? 6.927 -9.033 18.746 1.00 95.00 89 ASP A C 1
ATOM 669 O O . ASP A 1 89 ? 5.882 -8.515 19.145 1.00 95.00 89 ASP A O 1
ATOM 673 N N . VAL A 1 90 ? 7.015 -10.338 18.493 1.00 95.75 90 VAL A N 1
ATOM 674 C CA . VAL A 1 90 ? 5.859 -11.244 18.495 1.00 95.75 90 VAL A CA 1
ATOM 675 C C . VAL A 1 90 ? 6.059 -12.339 19.538 1.00 95.75 90 VAL A C 1
ATOM 677 O O . VAL A 1 90 ? 7.055 -13.061 19.522 1.00 95.75 90 VAL A O 1
ATOM 680 N N . SER A 1 91 ? 5.097 -12.477 20.449 1.00 95.62 91 SER A N 1
ATOM 681 C CA . SER A 1 91 ? 5.052 -13.596 21.399 1.00 95.62 91 SER A CA 1
ATOM 682 C C . SER A 1 91 ? 4.740 -14.924 20.701 1.00 95.62 91 SER A C 1
ATOM 684 O O . SER A 1 91 ? 4.210 -14.965 19.590 1.00 95.62 91 SER A O 1
ATOM 686 N N . THR A 1 92 ? 4.999 -16.048 21.372 1.00 95.56 92 THR A N 1
ATOM 687 C CA . THR A 1 92 ? 4.447 -17.323 20.899 1.00 95.56 92 THR A CA 1
ATOM 688 C C . THR A 1 92 ? 2.929 -17.300 20.928 1.00 95.56 92 THR A C 1
ATOM 690 O O . THR A 1 92 ? 2.341 -16.898 21.932 1.00 95.56 92 THR A O 1
ATOM 693 N N . ALA A 1 93 ? 2.315 -17.793 19.853 1.00 96.31 93 ALA A N 1
ATOM 694 C CA . ALA A 1 93 ? 0.868 -17.859 19.729 1.00 96.31 93 ALA A CA 1
ATOM 695 C C . ALA A 1 93 ? 0.224 -18.680 20.853 1.00 96.31 93 ALA A C 1
ATOM 697 O O . ALA A 1 93 ? 0.777 -19.692 21.297 1.00 96.31 93 ALA A O 1
ATOM 698 N N . PHE A 1 94 ? -0.972 -18.266 21.274 1.00 96.56 94 PHE A N 1
ATOM 699 C CA . PHE A 1 94 ? -1.757 -19.033 22.233 1.00 96.56 94 PHE A CA 1
ATOM 700 C C . PHE A 1 94 ? -2.091 -20.417 21.656 1.00 96.56 94 PHE A C 1
ATOM 702 O O . PHE A 1 94 ? -2.443 -20.508 20.472 1.00 96.56 94 PHE A O 1
ATOM 709 N N . PRO A 1 95 ? -2.003 -21.497 22.456 1.00 96.50 95 PRO A N 1
ATOM 710 C CA . PRO A 1 95 ? -2.263 -22.849 21.981 1.00 96.50 95 PRO A CA 1
ATOM 711 C C . PRO A 1 95 ? -3.622 -23.003 21.291 1.00 96.50 95 PRO A C 1
ATOM 713 O O . PRO A 1 95 ? -4.613 -22.347 21.621 1.00 96.50 95 PRO A O 1
ATOM 716 N N . ALA A 1 96 ? -3.692 -23.914 20.321 1.00 93.75 96 ALA A N 1
ATOM 717 C CA . ALA A 1 96 ? -4.964 -24.258 19.700 1.00 93.75 96 ALA A CA 1
ATOM 718 C C . ALA A 1 96 ? -5.958 -24.757 20.766 1.00 93.75 96 ALA A C 1
ATOM 720 O O . ALA A 1 96 ? -5.612 -25.568 21.622 1.00 93.75 96 ALA A O 1
ATOM 721 N N . GLY A 1 97 ? -7.198 -24.268 20.705 1.00 91.75 97 GLY A N 1
ATOM 722 C CA . GLY A 1 97 ? -8.244 -24.613 21.672 1.00 91.75 97 GLY A CA 1
ATOM 723 C C . GLY A 1 97 ? -8.276 -23.749 22.935 1.00 91.75 97 GLY A C 1
ATOM 724 O O . GLY A 1 97 ? -9.189 -23.927 23.735 1.00 91.75 97 GLY A O 1
ATOM 725 N N . THR A 1 98 ? -7.360 -22.789 23.116 1.00 96.00 98 THR A N 1
ATOM 726 C CA . THR A 1 98 ? -7.454 -21.831 24.229 1.00 96.00 98 THR A CA 1
ATOM 727 C C . THR A 1 98 ? -8.728 -20.989 24.117 1.00 96.00 98 THR A C 1
ATOM 729 O O . THR A 1 98 ? -9.010 -20.389 23.074 1.00 96.00 98 THR A O 1
ATOM 732 N N . THR A 1 99 ? -9.487 -20.928 25.213 1.00 94.94 99 THR A N 1
ATOM 733 C CA . THR A 1 99 ? -10.737 -20.167 25.330 1.00 94.94 99 THR A CA 1
ATOM 734 C C . THR A 1 99 ? -10.767 -19.364 26.620 1.00 94.94 99 THR A C 1
ATOM 736 O O . THR A 1 99 ? -10.402 -19.892 27.669 1.00 94.94 99 THR A O 1
ATOM 739 N N . ILE A 1 100 ? -11.294 -18.142 26.564 1.00 94.88 100 ILE A N 1
ATOM 740 C CA . ILE A 1 100 ? -11.618 -17.349 27.753 1.00 94.88 100 ILE A CA 1
ATOM 741 C C . ILE A 1 100 ? -13.126 -17.496 28.028 1.00 94.88 100 ILE A C 1
ATOM 743 O O . ILE A 1 100 ? -13.926 -17.168 27.142 1.00 94.88 100 ILE A O 1
ATOM 747 N N . PRO A 1 101 ? -13.552 -17.982 29.212 1.00 92.19 101 PRO A N 1
ATOM 748 C CA . PRO A 1 101 ? -14.967 -18.041 29.586 1.00 92.19 101 PRO A CA 1
ATOM 749 C C . PRO A 1 101 ? -15.653 -16.670 29.517 1.00 92.19 101 PRO A C 1
ATOM 751 O O . PRO A 1 101 ? -14.989 -15.635 29.524 1.00 92.19 101 PRO A O 1
ATOM 754 N N . ALA A 1 102 ? -16.984 -16.652 29.465 1.00 87.44 102 ALA A N 1
ATOM 755 C CA . ALA A 1 102 ? -17.755 -15.410 29.537 1.00 87.44 102 ALA A CA 1
ATOM 756 C C . ALA A 1 102 ? -17.417 -14.632 30.824 1.00 87.44 102 ALA A C 1
ATOM 758 O O . ALA A 1 102 ? -17.465 -15.208 31.912 1.00 87.44 102 ALA A O 1
ATOM 759 N N . GLY A 1 103 ? -17.046 -13.353 30.709 1.00 89.62 103 GLY A N 1
ATOM 760 C CA . GLY A 1 103 ? -16.597 -12.545 31.853 1.00 89.62 103 GLY A CA 1
ATOM 761 C C . GLY A 1 103 ? -15.292 -13.023 32.511 1.00 89.62 103 GLY A C 1
ATOM 762 O O . GLY A 1 103 ? -15.009 -12.640 33.649 1.00 89.62 103 GLY A O 1
ATOM 763 N N . GLY A 1 104 ? -14.525 -13.889 31.841 1.00 94.56 104 GLY A N 1
ATOM 764 C CA . GLY A 1 104 ? -13.256 -14.423 32.333 1.00 94.56 104 GLY A CA 1
ATOM 765 C C . GLY A 1 104 ? -12.058 -13.536 31.992 1.00 94.56 104 GLY A C 1
ATOM 766 O O . GLY A 1 104 ? -12.077 -12.804 30.998 1.00 94.56 104 GLY A O 1
ATOM 767 N N . TYR A 1 105 ? -11.006 -13.644 32.805 1.00 97.44 105 TYR A N 1
ATOM 768 C CA . TYR A 1 105 ? -9.688 -13.063 32.540 1.00 97.44 105 TYR A CA 1
ATOM 769 C C . TYR A 1 105 ? -8.706 -14.118 32.030 1.00 97.44 105 TYR A C 1
ATOM 771 O O . TYR A 1 105 ? -8.913 -15.317 32.222 1.00 97.44 105 TYR A O 1
ATOM 779 N N . PHE A 1 106 ? -7.637 -13.660 31.385 1.00 97.88 106 PHE A N 1
ATOM 780 C CA . PHE A 1 106 ? -6.520 -14.495 30.959 1.00 97.88 106 PHE A CA 1
ATOM 781 C C . PHE A 1 106 ? -5.203 -13.740 31.164 1.00 97.88 106 PHE A C 1
ATOM 783 O O . PHE A 1 106 ? -4.945 -12.736 30.494 1.00 97.88 106 PHE A O 1
ATOM 790 N N . LEU A 1 107 ? -4.385 -14.206 32.108 1.00 98.44 107 LEU A N 1
ATOM 791 C CA . LEU A 1 107 ? -3.127 -13.573 32.492 1.00 98.44 107 LEU A CA 1
ATOM 792 C C . LEU A 1 107 ? -1.964 -14.143 31.689 1.00 98.44 107 LEU A C 1
ATOM 794 O O . LEU A 1 107 ? -1.636 -15.326 31.813 1.00 98.44 107 LEU A O 1
ATOM 798 N N . VAL A 1 108 ? -1.290 -13.279 30.932 1.00 98.31 108 VAL A N 1
ATOM 799 C CA . VAL A 1 108 ? -0.069 -13.628 30.211 1.00 98.31 108 VAL A CA 1
ATOM 800 C C . VAL A 1 108 ? 1.134 -13.065 30.956 1.00 98.31 108 VAL A C 1
ATOM 802 O O . VAL A 1 108 ? 1.335 -11.850 30.991 1.00 98.31 108 VAL A O 1
ATOM 805 N N . ALA A 1 109 ? 1.945 -13.945 31.541 1.00 96.62 109 ALA A N 1
ATOM 806 C CA . ALA A 1 109 ? 3.233 -13.554 32.099 1.00 96.62 109 ALA A CA 1
ATOM 807 C C . ALA A 1 109 ? 4.258 -13.416 30.982 1.00 96.62 109 ALA A C 1
ATOM 809 O O . ALA A 1 109 ? 4.435 -14.327 30.176 1.00 96.62 109 ALA A O 1
ATOM 810 N N . LEU A 1 110 ? 4.932 -12.275 30.949 1.00 94.69 110 LEU A N 1
ATOM 811 C CA . LEU A 1 110 ? 5.939 -11.954 29.951 1.00 94.69 110 LEU A CA 1
ATOM 812 C C . LEU A 1 110 ? 7.328 -12.009 30.594 1.00 94.69 110 LEU A C 1
ATOM 814 O O . LEU A 1 110 ? 7.549 -12.734 31.570 1.00 94.69 110 LEU A O 1
ATOM 818 N N . SER A 1 111 ? 8.297 -11.308 30.017 1.00 84.06 111 SER A N 1
ATOM 819 C CA . SER A 1 111 ? 9.689 -11.451 30.436 1.00 84.06 111 SER A CA 1
ATOM 820 C C . SER A 1 111 ? 9.919 -10.952 31.862 1.00 84.06 111 SER A C 1
ATOM 822 O O . SER A 1 111 ? 9.391 -9.927 32.295 1.00 84.06 111 SER A O 1
ATOM 824 N N . THR A 1 112 ? 10.755 -11.680 32.600 1.00 70.12 112 THR A N 1
ATOM 825 C CA . THR A 1 112 ? 11.435 -11.163 33.790 1.00 70.12 112 THR A CA 1
ATOM 826 C C . THR A 1 112 ? 12.664 -10.386 33.343 1.00 70.12 112 THR A C 1
ATOM 828 O O . THR A 1 112 ? 13.476 -10.920 32.583 1.00 70.12 112 THR A O 1
ATOM 831 N N . THR A 1 113 ? 12.888 -9.188 33.872 1.00 62.28 113 THR A N 1
ATOM 832 C CA . THR A 1 113 ? 14.246 -8.630 33.839 1.00 62.28 113 THR A CA 1
ATOM 833 C C . THR A 1 113 ? 15.123 -9.349 34.875 1.00 62.28 113 THR A C 1
ATOM 835 O O . THR A 1 113 ? 14.627 -9.923 35.848 1.00 62.28 113 THR A O 1
ATOM 838 N N . ALA A 1 114 ? 16.445 -9.359 34.668 1.00 59.12 114 ALA A N 1
ATOM 839 C CA . ALA A 1 114 ? 17.387 -10.175 35.447 1.00 59.12 114 ALA A CA 1
ATOM 840 C C . ALA A 1 114 ? 17.356 -9.927 36.972 1.00 59.12 114 ALA A C 1
ATOM 842 O O . ALA A 1 114 ? 17.802 -10.778 37.739 1.00 59.12 114 ALA A O 1
ATOM 843 N N . ASN A 1 115 ? 16.820 -8.789 37.430 1.00 68.25 115 ASN A N 1
ATOM 844 C CA . ASN A 1 115 ? 16.962 -8.342 38.817 1.00 68.25 115 ASN A CA 1
ATOM 845 C C . ASN A 1 115 ? 15.868 -8.858 39.771 1.00 68.25 115 ASN A C 1
ATOM 847 O O . ASN A 1 115 ? 15.967 -8.611 40.966 1.00 68.25 115 ASN A O 1
ATOM 851 N N . SER A 1 116 ? 14.870 -9.621 39.294 1.00 78.38 116 SER A N 1
ATOM 852 C CA . SER A 1 116 ? 13.887 -10.374 40.113 1.00 78.38 116 SER A CA 1
ATOM 853 C C . SER A 1 116 ? 13.197 -9.603 41.264 1.00 78.38 116 SER A C 1
ATOM 855 O O . SER A 1 116 ? 12.687 -10.229 42.201 1.00 78.38 116 SER A O 1
ATOM 857 N N . ASN A 1 117 ? 13.157 -8.268 41.202 1.00 87.56 117 ASN A N 1
ATOM 858 C CA . ASN A 1 117 ? 12.534 -7.398 42.203 1.00 87.56 117 ASN A CA 1
ATOM 859 C C . ASN A 1 117 ? 11.002 -7.395 42.079 1.00 87.56 117 ASN A C 1
ATOM 861 O O . ASN A 1 117 ? 10.464 -7.534 40.985 1.00 87.56 117 ASN A O 1
ATOM 865 N N . GLY A 1 118 ? 10.303 -7.187 43.197 1.00 90.88 118 GLY A N 1
ATOM 866 C CA . GLY A 1 118 ? 8.837 -7.168 43.254 1.00 90.88 118 GLY A CA 1
ATOM 867 C C . GLY A 1 118 ? 8.205 -8.508 43.634 1.00 90.88 118 GLY A C 1
ATOM 868 O O . GLY A 1 118 ? 8.885 -9.510 43.883 1.00 90.88 118 GLY A O 1
ATOM 869 N N . SER A 1 119 ? 6.877 -8.521 43.720 1.00 92.94 119 SER A N 1
ATOM 870 C CA . SER A 1 119 ? 6.101 -9.712 44.070 1.00 92.94 119 SER A CA 1
ATOM 871 C C . SER A 1 119 ? 5.994 -10.684 42.892 1.00 92.94 119 SER A C 1
ATOM 873 O O . SER A 1 119 ? 6.150 -10.318 41.728 1.00 92.94 119 SER A O 1
ATOM 875 N N . VAL A 1 120 ? 5.735 -11.960 43.180 1.00 93.31 120 VAL A N 1
ATOM 876 C CA . VAL A 1 120 ? 5.375 -12.921 42.127 1.00 93.31 120 VAL A CA 1
ATOM 877 C C . VAL A 1 120 ? 3.977 -12.602 41.598 1.00 93.31 120 VAL A C 1
ATOM 879 O O . VAL A 1 120 ? 3.111 -12.189 42.372 1.00 93.31 120 VAL A O 1
ATOM 882 N N . LEU A 1 121 ? 3.753 -12.788 40.296 1.00 95.00 121 LEU A N 1
ATOM 883 C CA . LEU A 1 121 ? 2.399 -12.747 39.745 1.00 95.00 121 LEU A CA 1
ATOM 884 C C . LEU A 1 121 ? 1.540 -13.874 40.353 1.00 95.00 121 LEU A C 1
ATOM 886 O O . LEU A 1 121 ? 2.079 -14.931 40.707 1.00 95.00 121 LEU A O 1
ATOM 890 N N . PRO A 1 122 ? 0.206 -13.701 40.420 1.00 96.00 122 PRO A N 1
ATOM 891 C CA . PRO A 1 122 ? -0.712 -14.836 40.474 1.00 96.00 122 PRO A CA 1
ATOM 892 C C . PRO A 1 122 ? -0.382 -15.831 39.358 1.00 96.00 122 PRO A C 1
ATOM 894 O O . PRO A 1 122 ? 0.149 -15.426 38.323 1.00 96.00 122 PRO A O 1
ATOM 897 N N . THR A 1 123 ? -0.697 -17.116 39.548 1.00 96.12 123 THR A N 1
ATOM 898 C CA . THR A 1 123 ? -0.399 -18.163 38.557 1.00 96.12 123 THR A CA 1
ATOM 899 C C . THR A 1 123 ? -0.883 -17.737 37.165 1.00 96.12 123 THR A C 1
ATOM 901 O O . THR A 1 123 ? -2.094 -17.603 36.986 1.00 96.12 123 THR A O 1
ATOM 904 N N . PRO A 1 124 ? 0.021 -17.489 36.202 1.00 96.88 124 PRO A N 1
ATOM 905 C CA . PRO A 1 124 ? -0.373 -17.056 34.868 1.00 96.88 124 PRO A CA 1
ATOM 906 C C . PRO A 1 124 ? -1.107 -18.174 34.135 1.00 96.88 124 PRO A C 1
ATOM 908 O O . PRO A 1 124 ? -0.787 -19.350 34.316 1.00 96.88 124 PRO A O 1
ATOM 911 N N . ASP A 1 125 ? -2.048 -17.806 33.273 1.00 98.06 125 ASP A N 1
ATOM 912 C CA . ASP A 1 125 ? -2.724 -18.761 32.390 1.00 98.06 125 ASP A CA 1
ATOM 913 C C . ASP A 1 125 ? -1.840 -19.128 31.192 1.00 98.06 125 ASP A C 1
ATOM 915 O O . ASP A 1 125 ? -1.976 -20.205 30.607 1.00 98.06 125 ASP A O 1
ATOM 919 N N . PHE A 1 126 ? -0.907 -18.241 30.834 1.00 97.38 126 PHE A N 1
ATOM 920 C CA . PHE A 1 126 ? 0.067 -18.479 29.782 1.00 97.38 126 PHE A CA 1
ATOM 921 C C . PHE A 1 126 ? 1.393 -17.766 30.045 1.00 97.38 126 PHE A C 1
ATOM 923 O O . PHE A 1 126 ? 1.425 -16.626 30.507 1.00 97.38 126 PHE A O 1
ATOM 930 N N . THR A 1 127 ? 2.484 -18.430 29.669 1.00 95.56 127 THR A N 1
ATOM 931 C CA . THR A 1 127 ? 3.831 -17.857 29.634 1.00 95.56 127 THR A CA 1
ATOM 932 C C . THR A 1 127 ? 4.419 -18.149 28.254 1.00 95.56 127 THR A C 1
ATOM 934 O O . THR A 1 127 ? 4.690 -19.318 27.961 1.00 95.56 127 THR A O 1
ATOM 937 N N . PRO A 1 128 ? 4.593 -17.138 27.383 1.00 92.62 128 PRO A N 1
ATOM 938 C CA . PRO A 1 128 ? 5.179 -17.332 26.067 1.00 92.62 128 PRO A CA 1
ATOM 939 C C . PRO A 1 128 ? 6.611 -17.865 26.162 1.00 92.62 128 PRO A C 1
ATOM 941 O O . PRO A 1 128 ? 7.374 -17.453 27.035 1.00 92.62 128 PRO A O 1
ATOM 944 N N . THR A 1 129 ? 7.012 -18.747 25.242 1.00 90.00 129 THR A N 1
ATOM 945 C CA . THR A 1 129 ? 8.416 -19.201 25.183 1.00 90.00 129 THR A CA 1
ATOM 946 C C . THR A 1 129 ? 9.314 -18.197 24.462 1.00 90.00 129 THR A C 1
ATOM 948 O O . THR A 1 129 ? 10.521 -18.186 24.681 1.00 90.00 129 THR A O 1
ATOM 951 N N . ALA A 1 130 ? 8.735 -17.363 23.594 1.00 86.25 130 ALA A N 1
ATOM 952 C CA . ALA A 1 130 ? 9.413 -16.232 22.977 1.00 86.25 130 ALA A CA 1
ATOM 953 C C . ALA A 1 130 ? 9.385 -15.047 23.946 1.00 86.25 130 ALA A C 1
ATOM 955 O O . ALA A 1 130 ? 8.325 -14.668 24.447 1.00 86.25 130 ALA A O 1
ATOM 956 N N . THR A 1 131 ? 10.556 -14.477 24.205 1.00 83.50 131 THR A N 1
ATOM 957 C CA . THR A 1 131 ? 10.738 -13.336 25.101 1.00 83.50 131 THR A CA 1
ATOM 958 C C . THR A 1 131 ? 10.038 -12.103 24.532 1.00 83.50 131 THR A C 1
ATOM 960 O O . THR A 1 131 ? 10.333 -11.681 23.418 1.00 83.50 131 THR A O 1
ATOM 963 N N . LEU A 1 132 ? 9.135 -11.511 25.314 1.00 91.00 132 LEU A N 1
ATOM 964 C CA . LEU A 1 132 ? 8.521 -10.214 25.034 1.00 91.00 132 LEU A CA 1
ATOM 965 C C . LEU A 1 132 ? 8.758 -9.313 26.246 1.00 91.00 132 LEU A C 1
ATOM 967 O O . LEU A 1 132 ? 8.361 -9.676 27.355 1.00 91.00 132 LEU A O 1
ATOM 971 N N . THR A 1 133 ? 9.447 -8.191 26.064 1.00 90.25 133 THR A N 1
ATOM 972 C CA . THR A 1 133 ? 9.812 -7.276 27.157 1.00 90.25 133 THR A CA 1
ATOM 973 C C . THR A 1 133 ? 9.173 -5.928 26.900 1.00 90.25 133 THR A C 1
ATOM 975 O O . THR A 1 133 ? 9.369 -5.344 25.836 1.00 90.25 133 THR A O 1
ATOM 978 N N . LEU A 1 134 ? 8.425 -5.423 27.872 1.00 94.62 134 LEU A N 1
ATOM 979 C CA . LEU A 1 134 ? 7.723 -4.155 27.759 1.00 94.62 134 LEU A CA 1
ATOM 980 C C . LEU A 1 134 ? 8.564 -3.034 28.368 1.00 94.62 134 LEU A C 1
ATOM 982 O O . LEU A 1 134 ? 9.282 -3.214 29.348 1.00 94.62 134 LEU A O 1
ATOM 986 N N . ALA A 1 135 ? 8.467 -1.835 27.804 1.00 94.31 135 ALA A N 1
ATOM 987 C CA . ALA A 1 135 ? 9.027 -0.655 28.445 1.00 94.31 135 ALA A CA 1
ATOM 988 C C . ALA A 1 135 ? 8.125 -0.211 29.605 1.00 94.31 135 ALA A C 1
ATOM 990 O O . ALA A 1 135 ? 6.905 -0.156 29.459 1.00 94.31 135 ALA A O 1
ATOM 991 N N . ALA A 1 136 ? 8.720 0.185 30.731 1.00 93.56 136 ALA A N 1
ATOM 992 C CA . ALA A 1 136 ? 7.967 0.540 31.936 1.00 93.56 136 ALA A CA 1
ATOM 993 C C . ALA A 1 136 ? 7.091 1.790 31.794 1.00 93.56 136 ALA A C 1
ATOM 995 O O . ALA A 1 136 ? 6.059 1.877 32.451 1.00 93.56 136 ALA A O 1
ATOM 996 N N . THR A 1 137 ? 7.496 2.757 30.966 1.00 95.81 137 THR A N 1
ATOM 997 C CA . THR A 1 137 ? 6.832 4.071 30.900 1.00 95.81 137 THR A CA 1
ATOM 998 C C . THR A 1 137 ? 5.882 4.203 29.716 1.00 95.81 137 THR A C 1
ATOM 1000 O O . THR A 1 137 ? 4.768 4.699 29.888 1.00 95.81 137 THR A O 1
ATOM 1003 N N . ALA A 1 138 ? 6.325 3.802 28.518 1.00 97.56 138 ALA A N 1
ATOM 1004 C CA . ALA A 1 138 ? 5.571 3.985 27.282 1.00 97.56 138 ALA A CA 1
ATOM 1005 C C . ALA A 1 138 ? 5.922 2.938 26.216 1.00 97.56 138 ALA A C 1
ATOM 1007 O O . ALA A 1 138 ? 7.092 2.592 26.043 1.00 97.56 138 ALA A O 1
ATOM 1008 N N . GLY A 1 139 ? 4.923 2.490 25.462 1.00 96.94 139 GLY A N 1
ATOM 1009 C CA . GLY A 1 139 ? 5.041 1.438 24.457 1.00 96.94 139 GLY A CA 1
ATOM 1010 C C . GLY A 1 139 ? 3.712 1.157 23.762 1.00 96.94 139 GLY A C 1
ATOM 1011 O O . GLY A 1 139 ? 2.739 1.892 23.931 1.00 96.94 139 GLY A O 1
ATOM 1012 N N . LYS A 1 140 ? 3.678 0.100 22.954 1.00 96.94 140 LYS A N 1
ATOM 1013 C CA . LYS A 1 140 ? 2.508 -0.308 22.173 1.00 96.94 140 LYS A CA 1
ATOM 1014 C C . LYS A 1 140 ? 2.309 -1.810 22.308 1.00 96.94 140 LYS A C 1
ATOM 1016 O O . LYS A 1 140 ? 3.259 -2.554 22.086 1.00 96.94 140 LYS A O 1
ATOM 1021 N N . VAL A 1 141 ? 1.100 -2.246 22.648 1.00 97.62 141 VAL A N 1
ATOM 1022 C CA . VAL A 1 141 ? 0.718 -3.664 22.714 1.00 97.62 141 VAL A CA 1
ATOM 1023 C C . VAL A 1 141 ? -0.473 -3.898 21.804 1.00 97.62 141 VAL A C 1
ATOM 1025 O O . VAL A 1 141 ? -1.482 -3.215 21.936 1.00 97.62 141 VAL A O 1
ATOM 1028 N N . ALA A 1 142 ? -0.374 -4.885 20.922 1.00 96.75 142 ALA A N 1
ATOM 1029 C CA . ALA A 1 142 ? -1.474 -5.337 20.085 1.00 96.75 142 ALA A CA 1
ATOM 1030 C C . ALA A 1 142 ? -1.798 -6.801 20.387 1.00 96.75 142 ALA A C 1
ATOM 1032 O O . ALA A 1 142 ? -0.897 -7.638 20.471 1.00 96.75 142 ALA A O 1
ATOM 1033 N N . LEU A 1 143 ? -3.084 -7.122 20.498 1.00 96.88 143 LEU A N 1
ATOM 1034 C CA . LEU A 1 143 ? -3.577 -8.490 20.418 1.00 96.88 143 LEU A CA 1
ATOM 1035 C C . LEU A 1 143 ? -3.942 -8.772 18.960 1.00 96.88 143 LEU A C 1
ATOM 1037 O O . LEU A 1 143 ? -4.819 -8.115 18.405 1.00 96.88 143 LEU A O 1
ATOM 1041 N N . VAL A 1 144 ? -3.280 -9.738 18.329 1.00 95.38 144 VAL A N 1
ATOM 1042 C CA . VAL A 1 144 ? -3.389 -9.979 16.884 1.00 95.38 144 VAL A CA 1
ATOM 1043 C C . VAL A 1 144 ? -3.831 -11.410 16.613 1.00 95.38 144 VAL A C 1
ATOM 1045 O O . VAL A 1 144 ? -3.280 -12.359 17.163 1.00 95.38 144 VAL A O 1
ATOM 1048 N N . ASN A 1 145 ? -4.805 -11.582 15.723 1.00 93.44 145 ASN A N 1
ATOM 1049 C CA . ASN A 1 145 ? -5.172 -12.882 15.179 1.00 93.44 145 ASN A CA 1
ATOM 1050 C C . ASN A 1 145 ? -4.187 -13.286 14.075 1.00 93.44 145 ASN A C 1
ATOM 1052 O O . ASN A 1 145 ? -4.362 -12.945 12.905 1.00 93.44 145 ASN A O 1
ATOM 1056 N N . GLY A 1 146 ? -3.130 -13.987 14.476 1.00 91.94 146 GLY A N 1
ATOM 1057 C CA . GLY A 1 146 ? -2.044 -14.422 13.607 1.00 91.94 146 GLY A CA 1
ATOM 1058 C C . GLY A 1 146 ? -0.679 -14.099 14.202 1.00 91.94 146 GLY A C 1
ATOM 1059 O O . GLY A 1 146 ? -0.572 -13.444 15.236 1.00 91.94 146 GLY A O 1
ATOM 1060 N N . SER A 1 147 ? 0.374 -14.572 13.541 1.00 91.56 147 SER A N 1
ATOM 1061 C CA . SER A 1 147 ? 1.762 -14.468 14.014 1.00 91.56 147 SER A CA 1
ATOM 1062 C C . SER A 1 147 ? 2.655 -13.587 13.141 1.00 91.56 147 SER A C 1
ATOM 1064 O O . SER A 1 147 ? 3.856 -13.506 13.381 1.00 91.56 147 SER A O 1
ATOM 1066 N N . THR A 1 148 ? 2.104 -12.953 12.104 1.00 93.00 148 THR A N 1
ATOM 1067 C CA . THR A 1 148 ? 2.850 -11.999 11.279 1.00 93.00 148 THR A CA 1
ATOM 1068 C C . THR A 1 148 ? 3.028 -10.695 12.060 1.00 93.00 148 THR A C 1
ATOM 1070 O O . THR A 1 148 ? 2.017 -10.153 12.519 1.00 93.00 148 THR A O 1
ATOM 1073 N N . PRO A 1 149 ? 4.263 -10.179 12.212 1.00 92.00 149 PRO A N 1
ATOM 1074 C CA . PRO A 1 149 ? 4.493 -8.879 12.831 1.00 92.00 149 PRO A CA 1
ATOM 1075 C C . PRO A 1 149 ? 3.700 -7.776 12.125 1.00 92.00 149 PRO A C 1
ATOM 1077 O O . PRO A 1 149 ? 3.678 -7.718 10.892 1.00 92.00 149 PRO A O 1
ATOM 1080 N N . LEU A 1 150 ? 3.064 -6.894 12.894 1.00 90.94 150 LEU A N 1
ATOM 1081 C CA . LEU A 1 150 ? 2.423 -5.702 12.348 1.00 90.94 150 LEU A CA 1
ATOM 1082 C C . LEU A 1 150 ? 3.478 -4.790 11.685 1.00 90.94 150 LEU A C 1
ATOM 1084 O O . LEU A 1 150 ? 4.577 -4.626 12.224 1.00 90.94 150 LEU A O 1
ATOM 1088 N N . PRO A 1 151 ? 3.181 -4.200 10.510 1.00 82.31 151 PRO A N 1
ATOM 1089 C CA . PRO A 1 151 ? 4.108 -3.302 9.828 1.00 82.31 151 PRO A CA 1
ATOM 1090 C C . PRO A 1 151 ? 4.305 -1.996 10.607 1.00 82.31 151 PRO A C 1
ATOM 1092 O O . PRO A 1 151 ? 3.416 -1.554 11.323 1.00 82.31 151 PRO A O 1
ATOM 1095 N N . ALA A 1 152 ? 5.428 -1.309 10.381 1.00 68.56 152 ALA A N 1
ATOM 1096 C CA . ALA A 1 152 ? 5.741 -0.006 10.986 1.00 68.56 152 ALA A CA 1
ATOM 1097 C C . ALA A 1 152 ? 4.629 1.050 10.853 1.00 68.56 152 ALA A C 1
ATOM 1099 O O . ALA A 1 152 ? 4.512 1.949 11.681 1.00 68.56 152 ALA A O 1
ATOM 1100 N N . THR A 1 153 ? 3.850 0.956 9.776 1.00 64.75 153 THR A N 1
ATOM 1101 C CA . THR A 1 153 ? 2.774 1.876 9.399 1.00 64.75 153 THR A CA 1
ATOM 1102 C C . THR A 1 153 ? 1.393 1.400 9.845 1.00 64.75 153 THR A C 1
ATOM 1104 O O . THR A 1 153 ? 0.392 2.002 9.458 1.00 64.75 153 THR A O 1
ATOM 1107 N N . SER A 1 154 ? 1.302 0.306 10.612 1.00 69.00 154 SER A N 1
ATOM 1108 C CA . SER A 1 154 ? 0.020 -0.233 11.055 1.00 69.00 154 SER A CA 1
ATOM 1109 C C . SER A 1 154 ? -0.736 0.808 11.872 1.00 69.00 154 SER A C 1
ATOM 1111 O O . SER A 1 154 ? -0.230 1.293 12.885 1.00 69.00 154 SER A O 1
ATOM 1113 N N . SER A 1 155 ? -1.965 1.112 11.460 1.00 76.44 155 SER A N 1
ATOM 1114 C CA . SER A 1 155 ? -2.907 1.801 12.334 1.00 76.44 155 SER A CA 1
ATOM 1115 C C . SER A 1 155 ? -3.228 0.908 13.538 1.00 76.44 155 SER A C 1
ATOM 1117 O O . SER A 1 155 ? -3.095 -0.316 13.471 1.00 76.44 155 SER A O 1
ATOM 1119 N N . ALA A 1 156 ? -3.703 1.502 14.633 1.00 83.56 156 ALA A N 1
ATOM 1120 C CA . ALA A 1 156 ? -4.161 0.749 15.804 1.00 83.56 156 ALA A CA 1
ATOM 1121 C C . ALA A 1 156 ? -5.392 -0.142 15.510 1.00 83.56 156 ALA A C 1
ATOM 1123 O O . ALA A 1 156 ? -5.842 -0.884 16.370 1.00 83.56 156 ALA A O 1
ATOM 1124 N N . THR A 1 157 ? -5.940 -0.084 14.289 1.00 73.38 157 THR A N 1
ATOM 1125 C CA . THR A 1 157 ? -7.201 -0.720 13.892 1.00 73.38 157 THR A CA 1
ATOM 1126 C C . THR A 1 157 ? -7.059 -1.459 12.556 1.00 73.38 157 THR A C 1
ATOM 1128 O O . THR A 1 157 ? -7.618 -1.054 11.539 1.00 73.38 157 THR A O 1
ATOM 1131 N N . GLY A 1 158 ? -6.259 -2.523 12.525 1.00 77.50 158 GLY A N 1
ATOM 1132 C CA . GLY A 1 158 ? -6.087 -3.384 11.349 1.00 77.50 158 GLY A CA 1
ATOM 1133 C C . GLY A 1 158 ? -7.033 -4.594 11.357 1.00 77.50 158 GLY A C 1
ATOM 1134 O O . GLY A 1 158 ? -7.507 -4.985 12.419 1.00 77.50 158 GLY A O 1
ATOM 1135 N N . PRO A 1 159 ? -7.262 -5.259 10.209 1.00 72.88 159 PRO A N 1
ATOM 1136 C CA . PRO A 1 159 ? -8.213 -6.376 10.099 1.00 72.88 159 PRO A CA 1
ATOM 1137 C C . PRO A 1 159 ? -7.808 -7.630 10.891 1.00 72.88 159 PRO A C 1
ATOM 1139 O O . PRO A 1 159 ? -8.625 -8.517 11.112 1.00 72.88 159 PRO A O 1
ATOM 1142 N N . THR A 1 160 ? -6.542 -7.736 11.295 1.00 86.00 160 THR A N 1
ATOM 1143 C CA . THR A 1 160 ? -6.043 -8.814 12.162 1.00 86.00 160 THR A CA 1
ATOM 1144 C C . THR A 1 160 ? -5.906 -8.376 13.619 1.00 86.00 160 THR A C 1
ATOM 1146 O O . THR A 1 160 ? -5.658 -9.221 14.477 1.00 86.00 160 THR A O 1
ATOM 1149 N N . ILE A 1 161 ? -6.064 -7.083 13.922 1.00 89.94 161 ILE A N 1
ATOM 1150 C CA . ILE A 1 161 ? -5.906 -6.523 15.267 1.00 89.94 161 ILE A CA 1
ATOM 1151 C C . ILE A 1 161 ? -7.226 -6.676 16.015 1.00 89.94 161 ILE A C 1
ATOM 1153 O O . ILE A 1 161 ? -8.264 -6.203 15.562 1.00 89.94 161 ILE A O 1
ATOM 1157 N N . ILE A 1 162 ? -7.180 -7.378 17.143 1.00 90.50 162 ILE A N 1
ATOM 1158 C CA . ILE A 1 162 ? -8.323 -7.630 18.023 1.00 90.50 162 ILE A CA 1
ATOM 1159 C C . ILE A 1 162 ? -8.520 -6.468 18.995 1.00 90.50 162 ILE A C 1
ATOM 1161 O O . ILE A 1 162 ? -9.646 -6.024 19.176 1.00 90.50 162 ILE A O 1
ATOM 1165 N N . ASP A 1 163 ? -7.424 -5.999 19.591 1.00 93.50 163 ASP A N 1
ATOM 1166 C CA . ASP A 1 163 ? -7.371 -4.837 20.481 1.00 93.50 163 ASP A CA 1
ATOM 1167 C C . ASP A 1 163 ? -5.951 -4.252 20.449 1.00 93.50 163 ASP A C 1
ATOM 1169 O O . ASP A 1 163 ? -4.975 -4.991 20.241 1.00 93.50 163 ASP A O 1
ATOM 1173 N N . PHE A 1 164 ? -5.825 -2.943 20.648 1.00 94.56 164 PHE A N 1
ATOM 1174 C CA . PHE A 1 164 ? -4.556 -2.231 20.636 1.00 94.56 164 PHE A CA 1
ATOM 1175 C C . PHE A 1 164 ? -4.476 -1.201 21.765 1.00 94.56 164 PHE A C 1
ATOM 1177 O O . PHE A 1 164 ? -5.337 -0.346 21.938 1.00 94.56 164 PHE A O 1
ATOM 1184 N N . VAL A 1 165 ? -3.364 -1.212 22.497 1.00 97.19 165 VAL A N 1
ATOM 1185 C CA . VAL A 1 165 ? -3.081 -0.239 23.553 1.00 97.19 165 VAL A CA 1
ATOM 1186 C C . VAL A 1 165 ? -1.748 0.440 23.281 1.00 97.19 165 VAL A C 1
ATOM 1188 O O . VAL A 1 165 ? -0.679 -0.146 23.471 1.00 97.19 165 VAL A O 1
ATOM 1191 N N . GLY A 1 166 ? -1.802 1.709 22.880 1.00 97.19 166 GLY A N 1
ATOM 1192 C CA . GLY A 1 166 ? -0.660 2.610 22.996 1.00 97.19 166 GLY A CA 1
ATOM 1193 C C . GLY A 1 166 ? -0.645 3.215 24.395 1.00 97.19 166 GLY A C 1
ATOM 1194 O O . GLY A 1 166 ? -1.539 3.986 24.749 1.00 97.19 166 GLY A O 1
ATOM 1195 N N . TYR A 1 167 ? 0.352 2.848 25.199 1.00 97.69 167 TYR A N 1
ATOM 1196 C CA . TYR A 1 167 ? 0.477 3.313 26.576 1.00 97.69 167 TYR A CA 1
ATOM 1197 C C . TYR A 1 167 ? 1.611 4.321 26.739 1.00 97.69 167 TYR A C 1
ATOM 1199 O O . TYR A 1 167 ? 2.676 4.198 26.130 1.00 97.69 167 TYR A O 1
ATOM 1207 N N . GLY A 1 168 ? 1.377 5.309 27.599 1.00 97.31 168 GLY A N 1
ATOM 1208 C CA . GLY A 1 168 ? 2.271 6.437 27.826 1.00 97.31 168 GLY A CA 1
ATOM 1209 C C . GLY A 1 168 ? 2.237 7.481 26.708 1.00 97.31 168 GLY A C 1
ATOM 1210 O O . GLY A 1 168 ? 2.047 7.183 25.530 1.00 97.31 168 GLY A O 1
ATOM 1211 N N . THR A 1 169 ? 2.475 8.740 27.075 1.00 95.81 169 THR A N 1
ATOM 1212 C CA . THR A 1 169 ? 2.258 9.908 26.204 1.00 95.81 169 THR A CA 1
ATOM 1213 C C . THR A 1 169 ? 3.194 9.968 24.997 1.00 95.81 169 THR A C 1
ATOM 1215 O O . THR A 1 169 ? 2.972 10.765 24.094 1.00 95.81 169 THR A O 1
ATOM 1218 N N . ALA A 1 170 ? 4.254 9.156 24.982 1.00 96.00 170 ALA A N 1
ATOM 1219 C CA . ALA A 1 170 ? 5.200 9.062 23.873 1.00 96.00 170 ALA A CA 1
ATOM 1220 C C . ALA A 1 170 ? 4.796 8.033 22.801 1.00 96.00 170 ALA A C 1
ATOM 1222 O O . ALA A 1 170 ? 5.464 7.956 21.769 1.00 96.00 170 ALA A O 1
ATOM 1223 N N . ALA A 1 171 ? 3.768 7.206 23.040 1.00 95.50 171 ALA A N 1
ATOM 1224 C CA . ALA A 1 171 ? 3.307 6.238 22.051 1.00 95.50 171 ALA A CA 1
ATOM 1225 C C . ALA A 1 171 ? 2.786 6.972 20.807 1.00 95.50 171 ALA A C 1
ATOM 1227 O O . ALA A 1 171 ? 1.881 7.795 20.897 1.00 95.50 171 ALA A O 1
ATOM 1228 N N . ASN A 1 172 ? 3.358 6.673 19.641 1.00 92.38 172 ASN A N 1
ATOM 1229 C CA . ASN A 1 172 ? 2.995 7.317 18.373 1.00 92.38 172 ASN A CA 1
ATOM 1230 C C . ASN A 1 172 ? 1.882 6.584 17.604 1.00 92.38 172 ASN A C 1
ATOM 1232 O O . ASN A 1 172 ? 1.533 6.965 16.489 1.00 92.38 172 ASN A O 1
ATOM 1236 N N . THR A 1 173 ? 1.341 5.515 18.180 1.00 92.88 173 THR A N 1
ATOM 1237 C CA . THR A 1 173 ? 0.197 4.773 17.652 1.00 92.88 173 THR A CA 1
ATOM 1238 C C . THR A 1 173 ? -0.599 4.251 18.837 1.00 92.88 173 THR A C 1
ATOM 1240 O O . THR A 1 173 ? -0.023 3.698 19.774 1.00 92.88 173 THR A O 1
ATOM 1243 N N . PHE A 1 174 ? -1.903 4.481 18.806 1.00 93.38 174 PHE A N 1
ATOM 1244 C CA . PHE A 1 174 ? -2.866 4.172 19.859 1.00 93.38 174 PHE A CA 1
ATOM 1245 C C . PHE A 1 174 ? -4.264 4.180 19.239 1.00 93.38 174 PHE A C 1
ATOM 1247 O O . PHE A 1 174 ? -4.466 4.749 18.162 1.00 93.38 174 PHE A O 1
ATOM 1254 N N . GLU A 1 175 ? -5.231 3.559 19.905 1.00 90.00 175 GLU A N 1
ATOM 1255 C CA . GLU A 1 175 ? -6.625 3.684 19.494 1.00 90.00 175 GLU A CA 1
ATOM 1256 C C . GLU A 1 175 ? -7.172 5.049 19.895 1.00 90.00 175 GLU A C 1
ATOM 1258 O O . GLU A 1 175 ? -7.022 5.501 21.037 1.00 90.00 175 GLU A O 1
ATOM 1263 N N . GLY A 1 176 ? -7.844 5.689 18.942 1.00 84.94 176 GLY A N 1
ATOM 1264 C CA . GLY A 1 176 ? -8.545 6.933 19.184 1.00 84.94 176 GLY A CA 1
ATOM 1265 C C . GLY A 1 176 ? -7.647 8.168 19.140 1.00 84.94 176 GLY A C 1
ATOM 1266 O O . GLY A 1 176 ? -6.778 8.297 18.285 1.00 84.94 176 GLY A O 1
ATOM 1267 N N . SER A 1 177 ? -7.926 9.130 20.017 1.00 81.38 177 SER A N 1
ATOM 1268 C CA . SER A 1 177 ? -7.363 10.486 19.957 1.00 81.38 177 SER A CA 1
ATOM 1269 C C . SER A 1 177 ? -6.092 10.679 20.780 1.00 81.38 177 SER A C 1
ATOM 1271 O O . SER A 1 177 ? -5.302 11.562 20.459 1.00 81.38 177 SER A O 1
ATOM 1273 N N . ASN A 1 178 ? -5.889 9.872 21.826 1.00 90.69 178 ASN A N 1
ATOM 1274 C CA . ASN A 1 178 ? -4.752 9.979 22.738 1.00 90.69 178 ASN A CA 1
ATOM 1275 C C . ASN A 1 178 ? -4.360 8.591 23.284 1.00 90.69 178 ASN A C 1
ATOM 1277 O O . ASN A 1 178 ? -5.253 7.762 23.493 1.00 90.69 178 ASN A O 1
ATOM 1281 N N . PRO A 1 179 ? -3.066 8.347 23.577 1.00 95.94 179 PRO A N 1
ATOM 1282 C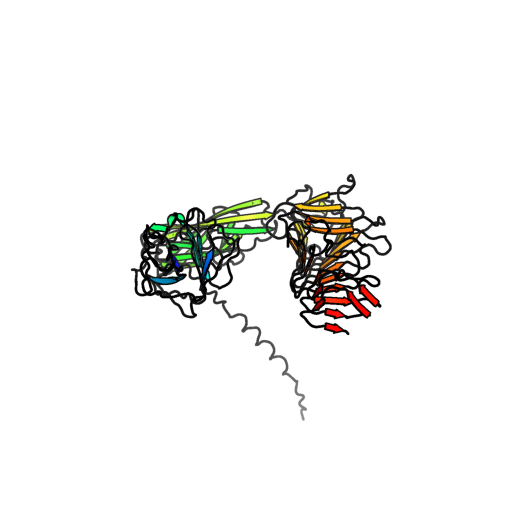 CA . PRO A 1 179 ? -2.629 7.149 24.289 1.00 95.94 179 PRO A CA 1
ATOM 1283 C C . PRO A 1 179 ? -3.033 7.217 25.769 1.00 95.94 179 PRO A C 1
ATOM 1285 O O . PRO A 1 179 ? -3.565 8.223 26.247 1.00 95.94 179 PRO A O 1
ATOM 1288 N N . THR A 1 180 ? -2.747 6.159 26.528 1.00 97.31 180 THR A N 1
ATOM 1289 C CA . THR A 1 180 ? -2.921 6.193 27.991 1.00 97.31 180 THR A CA 1
ATOM 1290 C C . THR A 1 180 ? -1.955 7.187 28.654 1.00 97.31 180 THR A C 1
ATOM 1292 O O . THR A 1 180 ? -0.916 7.551 28.097 1.00 97.31 180 THR A O 1
ATOM 1295 N N . SER A 1 181 ? -2.219 7.539 29.917 1.00 96.88 181 SER A N 1
ATOM 1296 C CA . SER A 1 181 ? -1.228 8.189 30.790 1.00 96.88 181 SER A CA 1
ATOM 1297 C C . SER A 1 181 ? 0.066 7.369 30.917 1.00 96.88 181 SER A C 1
ATOM 1299 O O . SER A 1 181 ? 0.061 6.151 30.715 1.00 96.88 181 SER A O 1
ATOM 1301 N N . ASN A 1 182 ? 1.166 8.033 31.291 1.00 97.31 182 ASN A N 1
ATOM 1302 C CA . ASN A 1 182 ? 2.456 7.381 31.544 1.00 97.31 182 ASN A CA 1
ATOM 1303 C C . ASN A 1 182 ? 2.351 6.320 32.641 1.00 97.31 182 ASN A C 1
ATOM 1305 O O . ASN A 1 182 ? 1.769 6.558 33.702 1.00 97.31 182 ASN A O 1
ATOM 1309 N N . LEU A 1 183 ? 2.961 5.168 32.376 1.00 97.38 183 LEU A N 1
ATOM 1310 C CA . LEU A 1 183 ? 3.090 4.081 33.337 1.00 97.38 183 LEU A CA 1
ATOM 1311 C C . LEU A 1 183 ? 4.403 4.205 34.120 1.00 97.38 183 LEU A C 1
ATOM 1313 O O . LEU A 1 183 ? 5.172 5.154 33.944 1.00 97.38 183 LEU A O 1
ATOM 1317 N N . SER A 1 184 ? 4.646 3.271 35.036 1.00 95.25 184 SER A N 1
ATOM 1318 C CA . SER A 1 184 ? 5.897 3.200 35.790 1.00 95.25 184 SER A CA 1
ATOM 1319 C C . SER A 1 184 ? 6.126 1.791 36.333 1.00 95.25 184 SER A C 1
ATOM 1321 O O . SER A 1 184 ? 5.318 0.887 36.137 1.00 95.25 184 SER A O 1
ATOM 1323 N N . THR A 1 185 ? 7.193 1.602 37.110 1.00 94.25 185 THR A N 1
ATOM 1324 C CA . THR A 1 185 ? 7.432 0.342 37.828 1.00 94.25 185 THR A CA 1
ATOM 1325 C C . THR A 1 185 ? 6.335 -0.002 38.845 1.00 94.25 185 THR A C 1
ATOM 1327 O O . THR A 1 185 ? 6.240 -1.158 39.256 1.00 94.25 185 THR A O 1
ATOM 1330 N N . ILE A 1 186 ? 5.472 0.948 39.223 1.00 95.56 186 ILE A N 1
ATOM 1331 C CA . ILE A 1 186 ? 4.348 0.735 40.150 1.00 95.56 186 ILE A CA 1
ATOM 1332 C C . ILE A 1 186 ? 2.974 1.044 39.543 1.00 95.56 186 ILE A C 1
ATOM 1334 O O . ILE A 1 186 ? 1.977 0.957 40.255 1.00 95.56 186 ILE A O 1
ATOM 1338 N N . LEU A 1 187 ? 2.900 1.401 38.257 1.00 97.50 187 LEU A N 1
ATOM 1339 C CA . LEU A 1 187 ? 1.642 1.716 37.574 1.00 97.50 187 LEU A CA 1
ATOM 1340 C C . LEU A 1 187 ? 1.468 0.838 36.335 1.00 97.50 187 LEU A C 1
ATOM 1342 O O . LEU A 1 187 ? 2.389 0.696 35.537 1.00 97.50 187 LEU A O 1
ATOM 1346 N N . ALA A 1 188 ? 0.267 0.302 36.159 1.00 98.06 188 ALA A N 1
ATOM 1347 C CA . ALA A 1 188 ? -0.193 -0.359 34.947 1.00 98.06 188 ALA A CA 1
ATOM 1348 C C . ALA A 1 188 ? -1.265 0.486 34.260 1.00 98.06 188 ALA A C 1
ATOM 1350 O O . ALA A 1 188 ? -1.984 1.244 34.917 1.00 98.06 188 ALA A O 1
ATOM 1351 N N . ALA A 1 189 ? -1.401 0.329 32.944 1.00 98.38 189 ALA A N 1
ATOM 1352 C CA . ALA A 1 189 ? -2.595 0.793 32.255 1.00 98.38 189 ALA A CA 1
ATOM 1353 C C . ALA A 1 189 ? -3.725 -0.153 32.653 1.00 98.38 189 ALA A C 1
ATOM 1355 O O . ALA A 1 189 ? -3.622 -1.352 32.409 1.00 98.38 189 ALA A O 1
ATOM 1356 N N . PHE A 1 190 ? -4.779 0.373 33.269 1.00 97.06 190 PHE A N 1
ATOM 1357 C CA . PHE A 1 190 ? -5.911 -0.409 33.751 1.00 97.06 190 PHE A CA 1
ATOM 1358 C C . PHE A 1 190 ? -7.183 0.015 33.022 1.00 97.06 190 PHE A C 1
ATOM 1360 O O . PHE A 1 190 ? -7.635 1.154 33.174 1.00 97.06 190 PHE A O 1
ATOM 1367 N N . ARG A 1 191 ? -7.757 -0.892 32.225 1.00 95.94 191 ARG A N 1
ATOM 1368 C CA . ARG A 1 191 ? -8.991 -0.630 31.480 1.00 95.94 191 ARG A CA 1
ATOM 1369 C C . ARG A 1 191 ? -10.155 -0.485 32.458 1.00 95.94 191 ARG A C 1
ATOM 1371 O O . ARG A 1 191 ? -10.379 -1.328 33.336 1.00 95.94 191 ARG A O 1
ATOM 1378 N N . SER A 1 192 ? -10.902 0.597 32.301 1.00 90.94 192 SER A N 1
ATOM 1379 C CA . SER A 1 192 ? -11.991 1.005 33.179 1.00 90.94 192 SER A CA 1
ATOM 1380 C C . SER A 1 192 ? -13.082 -0.062 33.290 1.00 90.94 192 SER A C 1
ATOM 1382 O O . SER A 1 192 ? -13.253 -0.928 32.425 1.00 90.94 192 SER A O 1
ATOM 1384 N N . ASN A 1 193 ? -13.828 -0.020 34.398 1.00 87.88 193 ASN A N 1
ATOM 1385 C CA . ASN A 1 193 ? -14.915 -0.960 34.695 1.00 87.88 193 ASN A CA 1
ATOM 1386 C C . ASN A 1 193 ? -14.482 -2.448 34.683 1.00 87.88 193 ASN A C 1
ATOM 1388 O O . ASN A 1 193 ? -15.275 -3.352 34.411 1.00 87.88 193 ASN A O 1
ATOM 1392 N N . GLY A 1 194 ? -13.201 -2.717 34.959 1.00 85.81 194 GLY A N 1
ATOM 1393 C CA . GLY A 1 194 ? -12.637 -4.066 34.969 1.00 85.81 194 GLY A CA 1
ATOM 1394 C C . GLY A 1 194 ? -12.537 -4.712 33.586 1.00 85.81 194 GLY A C 1
ATOM 1395 O O . GLY A 1 194 ? -12.580 -5.936 33.514 1.00 85.81 194 GLY A O 1
ATOM 1396 N N . GLY A 1 195 ? -12.421 -3.911 32.522 1.00 88.25 195 GLY A N 1
ATOM 1397 C CA . GLY A 1 195 ? -12.336 -4.377 31.134 1.00 88.25 195 GLY A CA 1
ATOM 1398 C C . GLY A 1 195 ? -13.647 -4.288 30.347 1.00 88.25 195 GLY A C 1
ATOM 1399 O O . GLY A 1 195 ? -13.654 -4.573 29.158 1.00 88.25 195 GLY A O 1
ATOM 1400 N N . CYS A 1 196 ? -14.755 -3.875 30.969 1.00 84.25 196 CYS A N 1
ATOM 1401 C CA . CYS A 1 196 ? -16.033 -3.738 30.260 1.00 84.25 196 CYS A CA 1
ATOM 1402 C C . CYS A 1 196 ? -16.157 -2.459 29.426 1.00 84.25 196 CYS A C 1
ATOM 1404 O O . CYS A 1 196 ? -17.060 -2.384 28.599 1.00 84.25 196 CYS A O 1
ATOM 1406 N N . MET A 1 197 ? -15.303 -1.457 29.658 1.00 82.81 197 MET A N 1
ATOM 1407 C CA . MET A 1 197 ? -15.301 -0.224 28.873 1.00 82.81 197 MET A CA 1
ATOM 1408 C C . MET A 1 197 ? -14.247 -0.295 27.773 1.00 82.81 197 MET A C 1
ATOM 1410 O O . MET A 1 197 ? -13.059 -0.455 28.052 1.00 82.81 197 MET A O 1
ATOM 1414 N N . ASP A 1 198 ? -14.691 -0.160 26.533 1.00 83.62 198 ASP A N 1
ATOM 1415 C CA . ASP A 1 198 ? -13.827 -0.130 25.364 1.00 83.62 198 ASP A CA 1
ATOM 1416 C C . ASP A 1 198 ? -14.518 0.663 24.259 1.00 83.62 198 ASP A C 1
ATOM 1418 O O . ASP A 1 198 ? -15.430 0.179 23.586 1.00 83.62 198 ASP A O 1
ATOM 1422 N N . THR A 1 199 ? -14.136 1.929 24.160 1.00 78.75 199 THR A N 1
ATOM 1423 C CA . THR A 1 199 ? -14.682 2.893 23.207 1.00 78.75 199 THR A CA 1
ATOM 1424 C C . THR A 1 199 ? -13.748 3.092 22.012 1.00 78.75 199 THR A C 1
ATOM 1426 O O . THR A 1 199 ? -13.959 4.014 21.221 1.00 78.75 199 THR A O 1
ATOM 1429 N N . ASN A 1 200 ? -12.737 2.221 21.859 1.00 82.38 200 ASN A N 1
ATOM 1430 C CA . ASN A 1 200 ? -11.591 2.384 20.961 1.00 82.38 200 ASN A CA 1
ATOM 1431 C C . ASN A 1 200 ? -10.868 3.724 21.190 1.00 82.38 200 ASN A C 1
ATOM 1433 O O . ASN A 1 200 ? -10.481 4.411 20.238 1.00 82.38 200 ASN A O 1
ATOM 1437 N N . GLN A 1 201 ? -10.757 4.156 22.449 1.00 86.31 201 GLN A N 1
ATOM 1438 C CA . GLN A 1 201 ? -10.118 5.412 22.834 1.00 86.31 201 GLN A CA 1
ATOM 1439 C C . GLN A 1 201 ? -9.210 5.148 24.031 1.00 86.31 201 GLN A C 1
ATOM 1441 O O . GLN A 1 201 ? -9.628 5.287 25.181 1.00 86.31 201 GLN A O 1
ATOM 1446 N N . ASN A 1 202 ? -7.944 4.805 23.782 1.00 94.50 202 ASN A N 1
ATOM 1447 C CA . ASN A 1 202 ? -7.030 4.378 24.847 1.00 94.50 202 ASN A CA 1
ATOM 1448 C C . ASN A 1 202 ? -6.941 5.398 26.001 1.00 94.50 202 ASN A C 1
ATOM 1450 O O . ASN A 1 202 ? -6.998 5.011 27.167 1.00 94.50 202 ASN A O 1
ATOM 1454 N N . GLY A 1 203 ? -6.867 6.698 25.694 1.00 92.38 203 GLY A N 1
ATOM 1455 C CA . GLY A 1 203 ? -6.818 7.764 26.701 1.00 92.38 203 GLY A CA 1
ATOM 1456 C C . GLY A 1 203 ? -8.093 7.943 27.541 1.00 92.38 203 GLY A C 1
ATOM 1457 O O . GLY A 1 203 ? -8.015 8.518 28.623 1.00 92.38 203 GLY A O 1
ATOM 1458 N N . ALA A 1 204 ? -9.250 7.461 27.075 1.00 87.75 204 ALA A N 1
ATOM 1459 C CA . ALA A 1 204 ? -10.509 7.487 27.828 1.00 87.75 204 ALA A CA 1
ATOM 1460 C C . ALA A 1 204 ? -10.794 6.151 28.533 1.00 87.75 204 ALA A C 1
ATOM 1462 O O . ALA A 1 204 ? -11.393 6.126 29.609 1.00 87.75 204 ALA A O 1
ATOM 1463 N N . ASP A 1 205 ? -10.352 5.044 27.938 1.00 92.25 205 ASP A N 1
ATOM 1464 C CA . ASP A 1 205 ? -10.658 3.700 28.413 1.00 92.25 205 ASP A CA 1
ATOM 1465 C C . ASP A 1 205 ? -9.722 3.257 29.546 1.00 92.25 205 ASP A C 1
ATOM 1467 O O . ASP A 1 205 ? -10.136 2.473 30.403 1.00 92.25 205 ASP A O 1
ATOM 1471 N N . PHE A 1 206 ? -8.489 3.773 29.609 1.00 96.81 206 PHE A N 1
ATOM 1472 C CA . PHE A 1 206 ? -7.480 3.353 30.585 1.00 96.81 206 PHE A CA 1
ATOM 1473 C C . PHE A 1 206 ? -7.118 4.436 31.599 1.00 96.81 206 PHE A C 1
ATOM 1475 O O . PHE A 1 206 ? -6.913 5.600 31.266 1.00 96.81 206 PHE A O 1
ATOM 1482 N N . THR A 1 207 ? -6.914 4.013 32.847 1.00 97.25 207 THR A N 1
ATOM 1483 C CA . THR A 1 207 ? -6.290 4.833 33.894 1.00 97.25 207 THR A CA 1
ATOM 1484 C C . THR A 1 207 ? -4.971 4.200 34.333 1.00 97.25 207 THR A C 1
ATOM 1486 O O . THR A 1 207 ? -4.876 2.979 34.444 1.00 97.25 207 THR A O 1
ATOM 1489 N N . ALA A 1 208 ? -3.949 5.015 34.600 1.00 97.69 208 ALA A N 1
ATOM 1490 C CA . ALA A 1 208 ? -2.689 4.544 35.172 1.00 97.69 208 ALA A CA 1
ATOM 1491 C C . ALA A 1 208 ? -2.826 4.397 36.697 1.00 97.69 208 ALA A C 1
ATOM 1493 O O . ALA A 1 208 ? -2.846 5.396 37.418 1.00 97.69 208 ALA A O 1
ATOM 1494 N N . ILE A 1 209 ? -2.936 3.162 37.187 1.00 97.69 209 ILE A N 1
ATOM 1495 C CA . ILE A 1 209 ? -3.084 2.843 38.619 1.00 97.69 209 ILE A CA 1
ATOM 1496 C C . ILE A 1 209 ? -2.209 1.649 39.008 1.00 97.69 209 ILE A C 1
ATOM 1498 O O . ILE A 1 209 ? -1.580 1.030 38.152 1.00 97.69 209 ILE A O 1
ATOM 1502 N N . ALA A 1 210 ? -2.152 1.321 40.301 1.00 97.31 210 ALA A N 1
ATOM 1503 C CA . ALA A 1 210 ? -1.401 0.163 40.775 1.00 97.31 210 ALA A CA 1
ATOM 1504 C C . ALA A 1 210 ? -1.871 -1.135 40.076 1.00 97.31 210 ALA A C 1
ATOM 1506 O O . ALA A 1 210 ? -3.081 -1.367 39.988 1.00 97.31 210 ALA A O 1
ATOM 1507 N N . PRO A 1 211 ? -0.946 -1.981 39.583 1.00 97.00 211 PRO A N 1
ATOM 1508 C CA . PRO A 1 211 ? -1.298 -3.218 38.891 1.00 97.00 211 PRO A CA 1
ATOM 1509 C C . PRO A 1 211 ? -2.052 -4.187 39.810 1.00 97.00 211 PRO A C 1
ATOM 1511 O O . PRO A 1 211 ? -1.658 -4.398 40.957 1.00 97.00 211 PRO A O 1
ATOM 1514 N N . SER A 1 212 ? -3.101 -4.826 39.287 1.00 96.62 212 SER A N 1
ATOM 1515 C CA . SER A 1 212 ? -3.877 -5.848 40.003 1.00 96.62 212 SER A CA 1
ATOM 1516 C C . SER A 1 212 ? -4.197 -7.012 39.053 1.00 96.62 212 SER A C 1
ATOM 1518 O O . SER A 1 212 ? -5.326 -7.115 38.572 1.00 96.62 212 SER A O 1
ATOM 1520 N N . PRO A 1 213 ? -3.199 -7.848 38.703 1.00 96.94 213 PRO A N 1
ATOM 1521 C CA . PRO A 1 213 ? -3.344 -8.906 37.702 1.00 96.94 213 PRO A CA 1
ATOM 1522 C C . PRO A 1 213 ? -4.332 -9.994 38.143 1.00 96.94 213 PRO A C 1
ATOM 1524 O O . PRO A 1 213 ? -4.368 -10.386 39.311 1.00 96.94 213 PRO A O 1
ATOM 1527 N N . ARG A 1 214 ? -5.100 -10.510 37.184 1.00 97.19 214 ARG A N 1
ATOM 1528 C CA . ARG A 1 214 ? -6.151 -11.519 37.341 1.00 97.19 214 ARG A CA 1
ATOM 1529 C C . ARG A 1 214 ? -5.988 -12.596 36.280 1.00 97.19 214 ARG A C 1
ATOM 1531 O O . ARG A 1 214 ? -5.769 -12.291 35.113 1.00 97.19 214 ARG A O 1
ATOM 1538 N N . ASN A 1 215 ? -6.126 -13.847 36.693 1.00 96.94 215 ASN A N 1
ATOM 1539 C CA . ASN A 1 215 ? -6.043 -15.023 35.829 1.00 96.94 215 ASN A CA 1
ATOM 1540 C C . ASN A 1 215 ? -7.430 -15.670 35.655 1.00 96.94 215 ASN A C 1
ATOM 1542 O O . ASN A 1 215 ? -8.435 -15.133 36.127 1.00 96.94 215 ASN A O 1
ATOM 1546 N N . ALA A 1 216 ? -7.503 -16.850 35.041 1.00 95.69 216 ALA A N 1
ATOM 1547 C CA . ALA A 1 216 ? -8.766 -17.544 34.791 1.00 95.69 216 ALA A CA 1
ATOM 1548 C C . ALA A 1 216 ? -9.531 -17.971 36.062 1.00 95.69 216 ALA A C 1
ATOM 1550 O O . ALA A 1 216 ? -10.712 -18.312 35.976 1.00 95.69 216 ALA A O 1
ATOM 1551 N N . SER A 1 217 ? -8.902 -17.951 37.246 1.00 93.62 217 SER A N 1
ATOM 1552 C CA . SER A 1 217 ? -9.597 -18.196 38.521 1.00 93.62 217 SER A CA 1
ATOM 1553 C C . SER A 1 217 ? -10.402 -16.984 38.999 1.00 93.62 217 SER A C 1
ATOM 1555 O O . SER A 1 217 ? -11.333 -17.121 39.796 1.00 93.62 217 SER A O 1
ATOM 1557 N N . ASN A 1 218 ? -10.077 -15.794 38.492 1.00 92.25 218 ASN A N 1
ATOM 1558 C CA . ASN A 1 218 ? -10.848 -14.591 38.731 1.00 92.25 218 ASN A CA 1
ATOM 1559 C C . ASN A 1 218 ? -12.041 -14.563 37.773 1.00 92.25 218 ASN A C 1
ATOM 1561 O O . ASN A 1 218 ? -11.889 -14.571 36.553 1.00 92.25 218 ASN A O 1
ATOM 1565 N N . THR A 1 219 ? -13.241 -14.463 38.332 1.00 75.06 219 THR A N 1
ATOM 1566 C CA . THR A 1 219 ? -14.461 -14.234 37.556 1.00 75.06 219 THR A CA 1
ATOM 1567 C C . THR A 1 219 ? -14.992 -12.845 37.871 1.00 75.06 219 THR A C 1
ATOM 1569 O O . THR A 1 219 ? -14.988 -12.407 39.024 1.00 75.06 219 THR A O 1
ATOM 1572 N N . ARG A 1 220 ? -15.430 -12.121 36.841 1.00 84.25 220 ARG A N 1
ATOM 1573 C CA . ARG A 1 220 ? -16.202 -10.888 37.007 1.00 84.25 220 ARG A CA 1
ATOM 1574 C C . ARG A 1 220 ? -17.668 -11.212 36.718 1.00 84.25 220 ARG A C 1
ATOM 1576 O O . ARG A 1 220 ? -17.937 -12.013 35.821 1.00 84.25 220 ARG A O 1
ATOM 1583 N N . PRO A 1 221 ? -18.633 -10.570 37.400 1.00 78.00 221 PRO A N 1
ATOM 1584 C CA . PRO A 1 221 ? -19.989 -10.493 36.876 1.00 78.00 221 PRO A CA 1
ATOM 1585 C C . PRO A 1 221 ? -19.961 -10.058 35.407 1.00 78.00 221 PRO A C 1
ATOM 1587 O O . PRO A 1 221 ? -19.091 -9.276 35.010 1.00 78.00 221 PRO A O 1
ATOM 1590 N N . LEU A 1 222 ? -20.901 -10.555 34.603 1.00 79.62 222 LEU A N 1
ATOM 1591 C CA . LEU A 1 222 ? -21.006 -10.140 33.206 1.00 79.62 222 LEU A CA 1
ATOM 1592 C C . LEU A 1 222 ? -21.070 -8.613 33.127 1.00 79.62 222 LEU A C 1
ATOM 1594 O O . LEU A 1 222 ? -21.653 -7.957 33.996 1.00 79.62 222 LEU A O 1
ATOM 1598 N N . CYS A 1 223 ? -20.438 -8.035 32.106 1.00 78.75 223 CYS A N 1
ATOM 1599 C CA . CYS A 1 223 ? -20.654 -6.629 31.799 1.00 78.75 223 CYS A CA 1
ATOM 1600 C C . CYS A 1 223 ? -22.164 -6.432 31.656 1.00 78.75 223 CYS A C 1
ATOM 1602 O O . CYS A 1 223 ? -22.794 -7.174 30.909 1.00 78.75 223 CYS A O 1
ATOM 1604 N N . THR A 1 224 ? -22.751 -5.515 32.419 1.00 76.12 224 THR A N 1
ATOM 1605 C CA . THR A 1 224 ? -24.173 -5.147 32.306 1.00 76.12 224 THR A CA 1
ATOM 1606 C C . THR A 1 224 ? -24.349 -3.846 31.551 1.00 76.12 224 THR A C 1
ATOM 1608 O O . THR A 1 224 ? -25.430 -3.579 31.027 1.00 76.12 224 THR A O 1
ATOM 1611 N N . ASP A 1 225 ? -23.287 -3.044 31.496 1.00 79.56 225 ASP A N 1
ATOM 1612 C CA . ASP A 1 225 ? -23.290 -1.812 30.739 1.00 79.56 225 ASP A CA 1
ATOM 1613 C C . ASP A 1 225 ? -23.377 -2.146 29.250 1.00 79.56 225 ASP A C 1
ATOM 1615 O O . ASP A 1 225 ? -22.737 -3.096 28.773 1.00 79.56 225 ASP A O 1
ATOM 1619 N N . PRO A 1 226 ? -24.228 -1.421 28.522 1.00 84.25 226 PRO A N 1
ATOM 1620 C CA . PRO A 1 226 ? -24.369 -1.616 27.101 1.00 84.25 226 PRO A CA 1
ATOM 1621 C C . PRO A 1 226 ? -23.136 -1.061 26.389 1.00 84.25 226 PRO A C 1
ATOM 1623 O O . PRO A 1 226 ? -22.602 -0.016 26.760 1.00 84.25 226 PRO A O 1
ATOM 1626 N N . VAL A 1 227 ? -22.697 -1.753 25.345 1.00 83.38 227 VAL A N 1
ATOM 1627 C CA . VAL A 1 227 ? -21.526 -1.371 24.550 1.00 83.38 227 VAL A CA 1
ATOM 1628 C C . VAL A 1 227 ? -21.860 -1.512 23.071 1.00 83.38 227 VAL A C 1
ATOM 1630 O O . VAL A 1 227 ? -22.506 -2.478 22.664 1.00 83.38 227 VAL A O 1
ATOM 1633 N N . LEU A 1 228 ? -21.398 -0.554 22.271 1.00 88.38 228 LEU A N 1
ATOM 1634 C CA . LEU A 1 228 ? -21.461 -0.563 20.814 1.00 88.38 228 LEU A CA 1
ATOM 1635 C C . LEU A 1 228 ? -20.098 -0.110 20.293 1.00 88.38 228 LEU A C 1
ATOM 1637 O O . LEU A 1 228 ? -19.622 0.953 20.681 1.00 88.38 228 LEU A O 1
ATOM 1641 N N . VAL A 1 229 ? -19.470 -0.916 19.441 1.00 84.00 229 VAL A N 1
ATOM 1642 C CA . VAL A 1 229 ? -18.102 -0.695 18.955 1.00 84.00 229 VAL A CA 1
ATOM 1643 C C . VAL A 1 229 ? -18.026 -0.989 17.466 1.00 84.00 229 VAL A C 1
ATOM 1645 O O . VAL A 1 229 ? -18.569 -1.987 16.993 1.00 84.00 229 VAL A O 1
ATOM 1648 N N . ALA A 1 230 ? -17.319 -0.133 16.731 1.00 86.44 230 ALA A N 1
ATOM 1649 C CA . ALA A 1 230 ? -17.015 -0.317 15.319 1.00 86.44 230 ALA A CA 1
ATOM 1650 C C . ALA A 1 230 ? -15.505 -0.513 15.140 1.00 86.44 230 ALA A C 1
ATOM 1652 O O . ALA A 1 230 ? -14.723 0.321 15.594 1.00 86.44 230 ALA A O 1
ATOM 1653 N N . ASN A 1 231 ? -15.099 -1.606 14.494 1.00 78.62 231 ASN A N 1
ATOM 1654 C CA . ASN A 1 231 ? -13.695 -1.904 14.224 1.00 78.62 231 ASN A CA 1
ATOM 1655 C C . ASN A 1 231 ? -13.486 -2.282 12.739 1.00 78.62 231 ASN A C 1
ATOM 1657 O O . ASN A 1 231 ? -14.174 -3.180 12.252 1.00 78.62 231 ASN A O 1
ATOM 1661 N N . PRO A 1 232 ? -12.566 -1.625 12.011 1.00 78.94 232 PRO A N 1
ATOM 1662 C CA . PRO A 1 232 ? -11.745 -0.508 12.472 1.00 78.94 232 PRO A CA 1
ATOM 1663 C C . PRO A 1 232 ? -12.559 0.777 12.700 1.00 78.94 232 PRO A C 1
ATOM 1665 O O . PRO A 1 232 ? -13.630 0.951 12.121 1.00 78.94 232 PRO A O 1
ATOM 1668 N N . SER A 1 233 ? -12.051 1.684 13.541 1.00 78.44 233 SER A N 1
ATOM 1669 C CA . SER A 1 233 ? -12.673 2.997 13.804 1.00 78.44 233 SER A CA 1
ATOM 1670 C C . SER A 1 233 ? -12.290 4.066 12.772 1.00 78.44 233 SER A C 1
ATOM 1672 O O . SER A 1 233 ? -12.799 5.187 12.813 1.00 78.44 233 SER A O 1
ATOM 1674 N N . ALA A 1 234 ? -11.424 3.722 11.817 1.00 81.88 234 ALA A N 1
ATOM 1675 C CA . ALA A 1 234 ? -11.097 4.549 10.669 1.00 81.88 234 ALA A CA 1
ATOM 1676 C C . ALA A 1 234 ? -10.954 3.701 9.398 1.00 81.88 234 ALA A C 1
ATOM 1678 O O . ALA A 1 234 ? -10.427 2.589 9.437 1.00 81.88 234 ALA A O 1
ATOM 1679 N N . LEU A 1 235 ? -11.399 4.249 8.269 1.00 84.12 235 LEU A N 1
ATOM 1680 C CA . LEU A 1 235 ? -11.288 3.664 6.939 1.00 84.12 235 LEU A CA 1
ATOM 1681 C C . LEU A 1 235 ? -10.636 4.654 5.976 1.00 84.12 235 LEU A C 1
ATOM 1683 O O . LEU A 1 235 ? -10.960 5.845 5.970 1.00 84.12 235 LEU A O 1
ATOM 1687 N N . SER A 1 236 ? -9.764 4.131 5.118 1.00 82.38 236 SER A N 1
ATOM 1688 C CA . SER A 1 236 ? -9.231 4.838 3.960 1.00 82.38 236 SER A CA 1
ATOM 1689 C C . SER A 1 236 ? -9.744 4.197 2.671 1.00 82.38 236 SER A C 1
ATOM 1691 O O . SER A 1 236 ? -9.722 2.977 2.516 1.00 82.38 236 SER A O 1
ATOM 1693 N N . LEU A 1 237 ? -10.226 5.024 1.744 1.00 80.06 237 LEU A N 1
ATOM 1694 C CA . LEU A 1 237 ? -10.652 4.601 0.411 1.00 80.06 237 LEU A CA 1
ATOM 1695 C C . LEU A 1 237 ? -9.903 5.401 -0.656 1.00 80.06 237 LEU A C 1
ATOM 1697 O O . LEU A 1 237 ? -9.588 6.575 -0.475 1.00 80.06 237 LEU A O 1
ATOM 1701 N N . SER A 1 238 ? -9.669 4.795 -1.810 1.00 72.44 238 SER A N 1
ATOM 1702 C CA . SER A 1 238 ? -9.213 5.509 -3.000 1.00 72.44 238 SER A CA 1
ATOM 1703 C C . SER A 1 238 ? -10.002 5.034 -4.207 1.00 72.44 238 SER A C 1
ATOM 1705 O O . SER A 1 238 ? -10.336 3.857 -4.321 1.00 72.44 238 SER A O 1
ATOM 1707 N N . ALA A 1 239 ? -10.343 5.957 -5.098 1.00 68.19 239 ALA A N 1
ATOM 1708 C CA . ALA A 1 239 ? -11.056 5.644 -6.324 1.00 68.19 239 ALA A CA 1
ATOM 1709 C C . ALA A 1 239 ? -10.458 6.416 -7.498 1.00 68.19 239 ALA A C 1
ATOM 1711 O O . ALA A 1 239 ? -10.095 7.586 -7.390 1.00 68.19 239 ALA A O 1
ATOM 1712 N N . THR A 1 240 ? -10.403 5.780 -8.660 1.00 65.81 240 THR A N 1
ATOM 1713 C CA . THR A 1 240 ? -10.204 6.510 -9.911 1.00 65.81 240 THR A CA 1
ATOM 1714 C C . THR A 1 240 ? -11.504 7.243 -10.241 1.00 65.81 240 THR A C 1
ATOM 1716 O O . THR A 1 240 ? -12.579 6.643 -10.158 1.00 65.81 240 THR A O 1
ATOM 1719 N N . THR A 1 241 ? -11.440 8.528 -10.606 1.00 62.16 241 THR A N 1
ATOM 1720 C CA . THR A 1 241 ? -12.650 9.254 -11.036 1.00 62.16 241 THR A CA 1
ATOM 1721 C C . THR A 1 241 ? -13.304 8.521 -12.205 1.00 62.16 241 THR A C 1
ATOM 1723 O O . THR A 1 241 ? -12.614 8.066 -13.112 1.00 62.16 241 THR A O 1
ATOM 1726 N N . GLY A 1 242 ? -14.631 8.383 -12.177 1.00 50.78 242 GLY A N 1
ATOM 1727 C CA . GLY A 1 242 ? -15.380 7.646 -13.200 1.00 50.78 242 GLY A CA 1
ATOM 1728 C C . GLY A 1 242 ? -15.604 6.172 -12.860 1.00 50.78 242 GLY A C 1
ATOM 1729 O O . GLY A 1 242 ? -16.549 5.582 -13.373 1.00 50.78 242 GLY A O 1
ATOM 1730 N N . GLN A 1 243 ? -14.810 5.605 -11.946 1.00 59.78 243 GLN A N 1
ATOM 1731 C CA . GLN A 1 243 ? -14.912 4.206 -11.535 1.00 59.78 243 GLN A CA 1
ATOM 1732 C C . GLN A 1 243 ? -15.678 4.045 -10.217 1.00 59.78 243 GLN A C 1
ATOM 1734 O O . GLN A 1 243 ? -15.885 4.994 -9.452 1.00 59.78 243 GLN A O 1
ATOM 1739 N N . VAL A 1 244 ? -16.106 2.809 -9.957 1.00 61.53 244 VAL A N 1
ATOM 1740 C CA . VAL A 1 244 ? -16.667 2.404 -8.665 1.00 61.53 244 VAL A CA 1
ATOM 1741 C C . VAL A 1 244 ? -15.521 2.304 -7.659 1.00 61.53 244 VAL A C 1
ATOM 1743 O O . VAL A 1 244 ? -14.521 1.637 -7.924 1.00 61.53 244 VAL A O 1
ATOM 1746 N N . ALA A 1 245 ? -15.655 2.976 -6.515 1.00 65.06 245 ALA A N 1
ATOM 1747 C CA . ALA A 1 245 ? -14.681 2.865 -5.436 1.00 65.06 245 ALA A CA 1
ATOM 1748 C C . ALA A 1 245 ? -14.622 1.415 -4.909 1.00 65.06 245 ALA A C 1
ATOM 1750 O O . ALA A 1 245 ? -15.672 0.777 -4.796 1.00 65.06 245 ALA A O 1
ATOM 1751 N N . PRO A 1 246 ? -13.438 0.889 -4.545 1.00 74.06 246 PRO A N 1
ATOM 1752 C CA . PRO A 1 246 ? -13.335 -0.362 -3.806 1.00 74.06 246 PRO A CA 1
ATOM 1753 C C . PRO A 1 246 ? -14.180 -0.298 -2.530 1.00 74.06 246 PRO A C 1
ATOM 1755 O O . PRO A 1 246 ? -14.213 0.730 -1.853 1.00 74.06 246 PRO A O 1
ATOM 1758 N N . VAL A 1 247 ? -14.847 -1.401 -2.191 1.00 86.00 247 VAL A N 1
ATOM 1759 C CA . VAL A 1 247 ? -15.612 -1.501 -0.945 1.00 86.00 247 VAL A CA 1
ATOM 1760 C C . VAL A 1 247 ? -14.640 -1.683 0.218 1.00 86.00 247 VAL A C 1
ATOM 1762 O O . VAL A 1 247 ? -13.864 -2.637 0.240 1.00 86.00 247 VAL A O 1
ATOM 1765 N N . ALA A 1 248 ? -14.706 -0.785 1.194 1.00 88.56 248 ALA A N 1
ATOM 1766 C CA . ALA A 1 248 ? -14.077 -0.960 2.497 1.00 88.56 248 ALA A CA 1
ATOM 1767 C C . ALA A 1 248 ? -15.091 -1.555 3.482 1.00 88.56 248 ALA A C 1
ATOM 1769 O O . ALA A 1 248 ? -16.299 -1.408 3.302 1.00 88.56 248 ALA A O 1
ATOM 1770 N N . THR A 1 249 ? -14.627 -2.219 4.538 1.00 90.94 249 THR A N 1
ATOM 1771 C CA . THR A 1 249 ? -15.526 -2.838 5.521 1.00 90.94 249 THR A CA 1
ATOM 1772 C C . THR A 1 249 ? -15.074 -2.587 6.948 1.00 90.94 249 THR A C 1
ATOM 1774 O O . THR A 1 249 ? -13.877 -2.597 7.223 1.00 90.94 249 THR A O 1
ATOM 1777 N N . TYR A 1 250 ? -16.035 -2.462 7.860 1.00 86.88 250 TYR A N 1
ATOM 1778 C CA . TYR A 1 250 ? -15.810 -2.568 9.300 1.00 86.88 250 TYR A CA 1
ATOM 1779 C C . TYR A 1 250 ? -16.822 -3.524 9.928 1.00 86.88 250 TYR A C 1
ATOM 1781 O O . TYR A 1 250 ? -17.889 -3.779 9.372 1.00 86.88 250 TYR A O 1
ATOM 1789 N N . THR A 1 251 ? -16.491 -4.068 11.090 1.00 86.81 251 THR A N 1
ATOM 1790 C CA . THR A 1 251 ? -17.390 -4.889 11.896 1.00 86.81 251 THR A CA 1
ATOM 1791 C C . THR A 1 251 ? -17.993 -4.030 12.997 1.00 86.81 251 THR A C 1
ATOM 1793 O O . THR A 1 251 ? -17.281 -3.420 13.794 1.00 86.81 251 THR A O 1
ATOM 1796 N N . LEU A 1 252 ? -19.320 -3.990 13.042 1.00 91.62 252 LEU A N 1
ATOM 1797 C CA . LEU A 1 252 ? -20.094 -3.390 14.115 1.00 91.62 252 LEU A CA 1
ATOM 1798 C C . LEU A 1 252 ? -20.469 -4.480 15.118 1.00 91.62 252 LEU A C 1
ATOM 1800 O O . LEU A 1 252 ? -21.147 -5.446 14.763 1.00 91.62 252 LEU A O 1
ATOM 1804 N N . THR A 1 253 ? -20.043 -4.320 16.366 1.00 86.38 253 THR A N 1
ATOM 1805 C CA . THR A 1 253 ? -20.342 -5.256 17.452 1.00 86.38 253 THR A CA 1
ATOM 1806 C C . THR A 1 253 ? -20.993 -4.554 18.630 1.00 86.38 253 THR A C 1
ATOM 1808 O O . THR A 1 253 ? -20.755 -3.372 18.869 1.00 86.38 253 THR A O 1
ATOM 1811 N N . GLY A 1 254 ? -21.819 -5.271 19.387 1.00 85.00 254 GLY A N 1
ATOM 1812 C CA . GLY A 1 254 ? -22.414 -4.721 20.597 1.00 85.00 254 GLY A CA 1
ATOM 1813 C C . GLY A 1 254 ? -22.968 -5.774 21.544 1.00 85.00 254 GLY A C 1
ATOM 1814 O O . GLY A 1 254 ? -23.285 -6.888 21.129 1.00 85.00 254 GLY A O 1
ATOM 1815 N N . TYR A 1 255 ? -23.066 -5.397 22.820 1.00 81.44 255 TYR A N 1
ATOM 1816 C CA . TYR A 1 255 ? -23.500 -6.249 23.932 1.00 81.44 255 TYR A CA 1
ATOM 1817 C C . TYR A 1 255 ? -24.408 -5.475 24.871 1.00 81.44 255 TYR A C 1
ATOM 1819 O O . TYR A 1 255 ? -24.269 -4.260 25.021 1.00 81.44 255 TYR A O 1
ATOM 1827 N N . ASN A 1 256 ? -25.336 -6.196 25.505 1.00 82.50 256 ASN A N 1
ATOM 1828 C CA . ASN A 1 256 ? -26.409 -5.629 26.324 1.00 82.50 256 ASN A CA 1
ATOM 1829 C C . ASN A 1 256 ? -27.131 -4.474 25.633 1.00 82.50 256 ASN A C 1
ATOM 1831 O O . ASN A 1 256 ? -27.553 -3.522 26.287 1.00 82.50 256 ASN A O 1
ATOM 1835 N N . LEU A 1 257 ? -27.277 -4.535 24.314 1.00 89.50 257 LEU A N 1
ATOM 1836 C CA . LEU A 1 257 ? -28.125 -3.604 23.595 1.00 89.50 257 LEU A CA 1
ATOM 1837 C C . LEU A 1 257 ? -29.593 -3.927 23.884 1.00 89.50 257 LEU A C 1
ATOM 1839 O O . LEU A 1 257 ? -29.936 -5.019 24.350 1.00 89.50 257 LEU A O 1
ATOM 1843 N N . ALA A 1 258 ? -30.477 -2.970 23.621 1.00 93.25 258 ALA A N 1
ATOM 1844 C CA . ALA A 1 258 ? -31.907 -3.227 23.630 1.00 93.25 258 ALA A CA 1
ATOM 1845 C C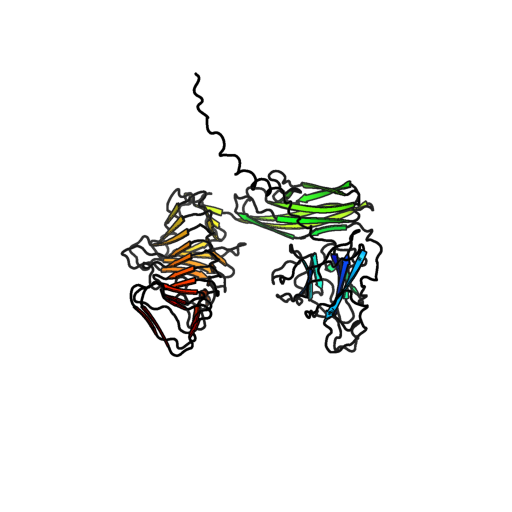 . ALA A 1 258 ? -32.201 -4.399 22.678 1.00 93.25 258 ALA A C 1
ATOM 1847 O O . ALA A 1 258 ? -31.713 -4.420 21.549 1.00 93.25 258 ALA A O 1
ATOM 1848 N N . ALA A 1 259 ? -32.934 -5.405 23.155 1.00 91.94 259 ALA A N 1
ATOM 1849 C CA . ALA A 1 259 ? -33.195 -6.628 22.401 1.00 91.94 259 ALA A CA 1
ATOM 1850 C C . ALA A 1 259 ? -34.145 -6.362 21.226 1.00 91.94 259 ALA A C 1
ATOM 1852 O O . ALA A 1 259 ? -35.139 -5.654 21.393 1.00 91.94 259 ALA A O 1
ATOM 1853 N N . ASN A 1 260 ? -33.869 -6.966 20.066 1.00 93.44 260 ASN A N 1
ATOM 1854 C CA . ASN A 1 260 ? -34.645 -6.777 18.831 1.00 93.44 260 ASN A CA 1
ATOM 1855 C C . ASN A 1 260 ? -34.814 -5.297 18.435 1.00 93.44 260 ASN A C 1
ATOM 1857 O O . ASN A 1 260 ? -35.833 -4.906 17.864 1.00 93.44 260 ASN A O 1
ATOM 1861 N N . ALA A 1 261 ? -33.833 -4.460 18.769 1.00 94.38 261 ALA A N 1
ATOM 1862 C CA . ALA A 1 261 ? -33.851 -3.031 18.502 1.00 94.38 261 ALA A CA 1
ATOM 1863 C C . ALA A 1 261 ? -32.995 -2.698 17.279 1.00 94.38 261 ALA A C 1
ATOM 1865 O O . ALA A 1 261 ? -32.034 -3.399 16.956 1.00 94.38 261 ALA A O 1
ATOM 1866 N N . ALA A 1 262 ? -33.336 -1.607 16.600 1.00 95.50 262 ALA A N 1
ATOM 1867 C CA . ALA A 1 262 ? -32.539 -1.112 15.490 1.00 95.50 262 ALA A CA 1
ATOM 1868 C C . ALA A 1 262 ? -31.267 -0.418 15.998 1.00 95.50 262 ALA A C 1
ATOM 1870 O O . ALA A 1 262 ? -31.321 0.420 16.900 1.00 95.50 262 ALA A O 1
ATOM 1871 N N . VAL A 1 263 ? -30.141 -0.720 15.358 1.00 97.25 263 VAL A N 1
ATOM 1872 C CA . VAL A 1 263 ? -28.955 0.135 15.338 1.00 97.25 263 VAL A CA 1
ATOM 1873 C C . VAL A 1 263 ? -28.916 0.811 13.975 1.00 97.25 263 VAL A C 1
ATOM 1875 O O . VAL A 1 263 ? -28.895 0.148 12.935 1.00 97.25 263 VAL A O 1
ATOM 1878 N N . THR A 1 264 ? -28.965 2.138 13.985 1.00 97.69 264 THR A N 1
ATOM 1879 C CA . THR A 1 264 ? -28.968 2.967 12.780 1.00 97.69 264 THR A CA 1
ATOM 1880 C C . THR A 1 264 ? -27.536 3.304 12.405 1.00 97.69 264 THR A C 1
ATOM 1882 O O . THR A 1 264 ? -26.781 3.798 13.238 1.00 97.69 264 THR A O 1
ATOM 1885 N N . ILE A 1 265 ? -27.172 3.063 11.151 1.00 98.25 265 ILE A N 1
ATOM 1886 C CA . ILE A 1 265 ? -25.894 3.463 10.569 1.00 98.25 265 ILE A CA 1
ATOM 1887 C C . ILE A 1 265 ? -26.167 4.643 9.640 1.00 98.25 265 ILE A C 1
ATOM 1889 O O . ILE A 1 265 ? -26.998 4.534 8.741 1.00 98.25 265 ILE A O 1
ATOM 1893 N N . SER A 1 266 ? -25.482 5.763 9.839 1.00 97.19 266 SER A N 1
ATOM 1894 C CA . SER A 1 266 ? -25.663 6.970 9.027 1.00 97.19 266 SER A CA 1
ATOM 1895 C C . SER A 1 266 ? -24.329 7.606 8.670 1.00 97.19 266 SER A C 1
ATOM 1897 O O . SER A 1 266 ? -23.508 7.850 9.553 1.00 97.19 266 SER A O 1
ATOM 1899 N N . SER A 1 267 ? -24.141 7.926 7.394 1.00 96.19 267 SER A N 1
ATOM 1900 C CA . SER A 1 267 ? -23.012 8.726 6.925 1.00 96.19 267 SER A CA 1
ATOM 1901 C C . SER A 1 267 ? -23.303 10.222 7.062 1.00 96.19 267 SER A C 1
ATOM 1903 O O . SER A 1 267 ? -24.386 10.685 6.703 1.00 96.19 267 SER A O 1
ATOM 1905 N N . SER A 1 268 ? -22.319 10.998 7.524 1.00 95.62 268 SER A N 1
ATOM 1906 C CA . SER A 1 268 ? -22.392 12.465 7.551 1.00 95.62 268 SER A CA 1
ATOM 1907 C C . SER A 1 268 ? -22.220 13.117 6.171 1.00 95.62 268 SER A C 1
ATOM 1909 O O . SER A 1 268 ? -22.356 14.332 6.052 1.00 95.62 268 SER A O 1
ATOM 1911 N N . ASN A 1 269 ? -21.873 12.341 5.140 1.00 91.19 269 ASN A N 1
ATOM 1912 C CA . ASN A 1 269 ? -21.617 12.826 3.788 1.00 91.19 269 ASN A CA 1
ATOM 1913 C C . ASN A 1 269 ? -22.339 11.940 2.766 1.00 91.19 269 ASN A C 1
ATOM 1915 O O . ASN A 1 269 ? -22.116 10.732 2.728 1.00 91.19 269 ASN A O 1
ATOM 1919 N N . ALA A 1 270 ? -23.169 12.536 1.908 1.00 88.94 270 ALA A N 1
ATOM 1920 C CA . ALA A 1 270 ? -23.931 11.809 0.891 1.00 88.94 270 ALA A CA 1
ATOM 1921 C C . ALA A 1 270 ? -23.047 11.108 -0.157 1.00 88.94 270 ALA A C 1
ATOM 1923 O O . ALA A 1 270 ? -23.500 10.155 -0.785 1.00 88.94 270 ALA A O 1
ATOM 1924 N N . ALA A 1 271 ? -21.793 11.545 -0.317 1.00 85.81 271 ALA A N 1
ATOM 1925 C CA . ALA A 1 271 ? -20.811 10.889 -1.174 1.00 85.81 271 ALA A CA 1
ATOM 1926 C C . ALA A 1 271 ? -20.259 9.584 -0.572 1.00 85.81 271 ALA A C 1
ATOM 1928 O O . ALA A 1 271 ? -19.614 8.827 -1.286 1.00 85.81 271 ALA A O 1
ATOM 1929 N N . VAL A 1 272 ? -20.504 9.302 0.714 1.00 90.62 272 VAL A N 1
ATOM 1930 C CA . VAL A 1 272 ? -20.129 8.053 1.395 1.00 90.62 272 VAL A CA 1
ATOM 1931 C C . VAL A 1 272 ? -21.389 7.255 1.699 1.00 90.62 272 VAL A C 1
ATOM 1933 O O . VAL A 1 272 ? -22.273 7.717 2.420 1.00 90.62 272 VAL A O 1
ATOM 1936 N N . LEU A 1 273 ? -21.455 6.045 1.157 1.00 93.12 273 LEU A N 1
ATOM 1937 C CA . LEU A 1 273 ? -22.591 5.143 1.280 1.00 93.12 273 LEU A CA 1
ATOM 1938 C C . LEU A 1 273 ? -22.216 3.914 2.107 1.00 93.12 273 LEU A C 1
ATOM 1940 O O . LEU A 1 273 ? -21.088 3.425 2.042 1.00 93.12 273 LEU A O 1
ATOM 1944 N N . VAL A 1 274 ? -23.192 3.386 2.837 1.00 96.00 274 VAL A N 1
ATOM 1945 C CA . VAL A 1 274 ? -23.083 2.193 3.680 1.00 96.00 274 VAL A CA 1
ATOM 1946 C C . VAL A 1 274 ? -24.029 1.093 3.198 1.00 96.00 274 VAL A C 1
ATOM 1948 O O . VAL A 1 274 ? -25.071 1.372 2.606 1.00 96.00 274 VAL A O 1
ATOM 1951 N N . SER A 1 275 ? -23.680 -0.165 3.462 1.00 95.44 275 SER A N 1
ATOM 1952 C CA . SER A 1 275 ? -24.531 -1.335 3.225 1.00 95.44 275 SER A CA 1
ATOM 1953 C C . SER A 1 275 ? -24.272 -2.428 4.262 1.00 95.44 275 SER A C 1
ATOM 1955 O O . SER A 1 275 ? -23.136 -2.666 4.661 1.00 95.44 275 SER A O 1
ATOM 1957 N N . THR A 1 276 ? -25.323 -3.140 4.668 1.00 94.75 276 THR A N 1
ATOM 1958 C CA . THR A 1 276 ? -25.240 -4.308 5.566 1.00 94.75 276 THR A CA 1
ATOM 1959 C C . THR A 1 276 ? -25.049 -5.629 4.821 1.00 94.75 276 THR A C 1
ATOM 1961 O O . THR A 1 276 ? -24.758 -6.646 5.443 1.00 94.75 276 THR A O 1
ATOM 1964 N N . THR A 1 277 ? -25.213 -5.628 3.494 1.00 89.31 277 THR A N 1
ATOM 1965 C CA . THR A 1 277 ? -25.117 -6.833 2.649 1.00 89.31 277 THR A CA 1
ATOM 1966 C C . THR A 1 277 ? -23.962 -6.773 1.655 1.00 89.31 277 THR A C 1
ATOM 1968 O O . THR A 1 277 ? -23.549 -7.808 1.143 1.00 89.31 277 THR A O 1
ATOM 1971 N N . GLY A 1 278 ? -23.463 -5.571 1.345 1.00 86.44 278 GLY A N 1
ATOM 1972 C CA . GLY A 1 278 ? -22.453 -5.342 0.310 1.00 86.44 278 GLY A CA 1
ATOM 1973 C C . GLY A 1 278 ? -22.950 -5.579 -1.123 1.00 86.44 278 GLY A C 1
ATOM 1974 O O . GLY A 1 278 ? -22.167 -5.468 -2.063 1.00 86.44 278 GLY A O 1
ATOM 1975 N N . ALA A 1 279 ? -24.235 -5.896 -1.323 1.00 84.31 279 ALA A N 1
ATOM 1976 C CA . ALA A 1 279 ? -24.787 -6.179 -2.643 1.00 84.31 279 ALA A CA 1
ATOM 1977 C C . ALA A 1 279 ? -24.901 -4.907 -3.500 1.00 84.31 279 ALA A C 1
ATOM 1979 O O . ALA A 1 279 ? -25.216 -3.822 -3.002 1.00 84.31 279 ALA A O 1
ATOM 1980 N N . VAL A 1 280 ? -24.708 -5.035 -4.813 1.00 76.94 280 VAL A N 1
ATOM 1981 C CA . VAL A 1 280 ? -24.923 -3.924 -5.754 1.00 76.94 280 VAL A CA 1
ATOM 1982 C C . VAL A 1 280 ? -26.354 -3.393 -5.605 1.00 76.94 280 VAL A C 1
ATOM 1984 O O . VAL A 1 280 ? -27.306 -4.165 -5.533 1.00 76.94 280 VAL A O 1
ATOM 1987 N N . GLY A 1 281 ? -26.502 -2.069 -5.519 1.00 81.88 281 GLY A N 1
ATOM 1988 C CA . GLY A 1 281 ? -27.797 -1.406 -5.313 1.00 81.88 281 GLY A CA 1
ATOM 1989 C C . GLY A 1 281 ? -28.283 -1.342 -3.858 1.00 81.88 281 GLY A C 1
ATOM 1990 O O . GLY A 1 281 ? -29.287 -0.690 -3.599 1.00 81.88 281 GLY A O 1
ATOM 1991 N N . SER A 1 282 ? -27.575 -1.956 -2.901 1.00 89.75 282 SER A N 1
ATOM 1992 C CA . SER A 1 282 ? -27.929 -1.900 -1.468 1.00 89.75 282 SER A CA 1
ATOM 1993 C C . SER A 1 282 ? -27.290 -0.736 -0.697 1.00 89.75 282 SER A C 1
ATOM 1995 O O . SER A 1 282 ? -27.541 -0.577 0.495 1.00 89.75 282 SER A O 1
ATOM 1997 N N . PHE A 1 283 ? -26.436 0.051 -1.352 1.00 93.06 283 PHE A N 1
ATOM 1998 C CA . PHE A 1 283 ? -25.693 1.139 -0.727 1.00 93.06 283 PHE A CA 1
ATOM 1999 C C . PHE A 1 283 ? -26.526 2.418 -0.645 1.00 93.06 283 PHE A C 1
ATOM 2001 O O . PHE A 1 283 ? -27.043 2.892 -1.656 1.00 93.06 283 PHE A O 1
ATOM 2008 N N . ALA A 1 284 ? -26.605 3.002 0.549 1.00 94.50 284 ALA A N 1
ATOM 2009 C CA . ALA A 1 284 ? -27.341 4.235 0.818 1.00 94.50 284 ALA A CA 1
ATOM 2010 C C . ALA A 1 284 ? -26.626 5.087 1.881 1.00 94.50 284 ALA A C 1
ATOM 2012 O O . ALA A 1 284 ? -25.688 4.630 2.528 1.00 94.50 284 ALA A O 1
ATOM 2013 N N . SER A 1 285 ? -27.058 6.336 2.082 1.00 94.69 285 SER A N 1
ATOM 2014 C CA . SER A 1 285 ? -26.518 7.200 3.149 1.00 94.69 285 SER A CA 1
ATOM 2015 C C . SER A 1 285 ? -26.880 6.706 4.554 1.00 94.69 285 SER A C 1
ATOM 2017 O O . SER A 1 285 ? -26.227 7.084 5.531 1.00 94.69 285 SER A O 1
ATOM 2019 N N . THR A 1 286 ? -27.899 5.849 4.657 1.00 96.31 286 THR A N 1
ATOM 2020 C CA . THR A 1 286 ? -28.323 5.197 5.892 1.00 96.31 286 THR A CA 1
ATOM 2021 C C . THR A 1 286 ? -28.555 3.705 5.684 1.00 96.31 286 THR A C 1
ATOM 2023 O O . THR A 1 286 ? -28.998 3.261 4.627 1.00 96.31 286 THR A O 1
ATOM 2026 N N . ALA A 1 287 ? -28.278 2.923 6.721 1.00 96.88 287 ALA A N 1
ATOM 2027 C CA . ALA A 1 287 ? -28.635 1.516 6.814 1.00 96.88 287 ALA A CA 1
ATOM 2028 C C . ALA A 1 287 ? -29.078 1.194 8.247 1.00 96.88 287 ALA A C 1
ATOM 2030 O O . ALA A 1 287 ? -28.889 1.992 9.166 1.00 96.88 287 ALA A O 1
ATOM 2031 N N . SER A 1 288 ? -29.678 0.024 8.457 1.00 96.25 288 SER A N 1
ATOM 2032 C CA . SER A 1 288 ? -30.040 -0.428 9.801 1.00 96.25 288 SER A CA 1
ATOM 2033 C C . SER A 1 288 ? -29.800 -1.919 9.965 1.00 96.25 288 SER A C 1
ATOM 2035 O O . SER A 1 288 ? -29.921 -2.692 9.014 1.00 96.25 288 SER A O 1
ATOM 2037 N N . VAL A 1 289 ? -29.435 -2.301 11.184 1.00 95.88 289 VAL A N 1
ATOM 2038 C CA . VAL A 1 289 ? -29.268 -3.691 11.616 1.00 95.88 289 VAL A CA 1
ATOM 2039 C C . VAL A 1 289 ? -30.100 -3.897 12.870 1.00 95.88 289 VAL A C 1
ATOM 2041 O O . VAL A 1 289 ? -30.260 -2.973 13.667 1.00 95.88 289 VAL A O 1
ATOM 2044 N N . THR A 1 290 ? -30.647 -5.092 13.054 1.00 95.06 290 THR A N 1
ATOM 2045 C CA . THR A 1 290 ? -31.437 -5.420 14.245 1.00 95.06 290 THR A CA 1
ATOM 2046 C C . THR A 1 290 ? -30.589 -6.247 15.197 1.00 95.06 290 THR A C 1
ATOM 2048 O O . THR A 1 290 ? -29.960 -7.222 14.788 1.00 95.06 290 THR A O 1
ATOM 2051 N N . THR A 1 291 ? -30.556 -5.853 16.467 1.00 91.44 291 THR A N 1
ATOM 2052 C CA . THR A 1 291 ? -29.900 -6.632 17.520 1.00 91.44 291 THR A CA 1
ATOM 2053 C C . THR A 1 291 ? -30.630 -7.955 17.732 1.00 91.44 291 THR A C 1
ATOM 2055 O O . THR A 1 291 ? -31.838 -8.070 17.521 1.00 91.44 291 THR A O 1
ATOM 2058 N N . SER A 1 292 ? -29.903 -8.974 18.174 1.00 89.12 292 SER A N 1
ATOM 2059 C CA . SER A 1 292 ? -30.506 -10.260 18.525 1.00 89.12 292 SER A CA 1
ATOM 2060 C C . SER A 1 292 ? -31.432 -10.152 19.747 1.00 89.12 292 SER A C 1
ATOM 2062 O O . SER A 1 292 ? -31.426 -9.166 20.492 1.00 89.12 292 SER A O 1
ATOM 2064 N N . ALA A 1 293 ? -32.198 -11.213 20.009 1.00 86.94 293 ALA A N 1
ATOM 2065 C CA . ALA A 1 293 ? -33.040 -11.309 21.201 1.00 86.94 293 ALA A CA 1
ATOM 2066 C C . ALA A 1 293 ? -32.239 -11.269 22.520 1.00 86.94 293 ALA A C 1
ATOM 2068 O O . ALA A 1 293 ? -32.789 -10.894 23.555 1.00 86.94 293 ALA A O 1
ATOM 2069 N N . SER A 1 294 ? -30.947 -11.619 22.498 1.00 79.88 294 SER A N 1
ATOM 2070 C CA . SER A 1 294 ? -30.043 -11.493 23.650 1.00 79.88 294 SER A CA 1
ATOM 2071 C C . SER A 1 294 ? -29.457 -10.083 23.811 1.00 79.88 294 SER A C 1
ATOM 2073 O O . SER A 1 294 ? -28.807 -9.815 24.820 1.00 79.88 294 SER A O 1
ATOM 2075 N N . GLY A 1 295 ? -29.703 -9.165 22.867 1.00 82.88 295 GLY A N 1
ATOM 2076 C CA . GLY A 1 295 ? -29.089 -7.834 22.860 1.00 82.88 295 GLY A CA 1
ATOM 2077 C C . GLY A 1 295 ? -27.640 -7.834 22.363 1.00 82.88 295 GLY A C 1
ATOM 2078 O O . GLY A 1 295 ? -26.906 -6.882 22.620 1.00 82.88 295 GLY A O 1
ATOM 2079 N N . GLU A 1 296 ? -27.220 -8.898 21.674 1.00 85.38 296 GLU A N 1
ATOM 2080 C CA . GLU A 1 296 ? -25.918 -8.989 21.009 1.00 85.38 296 GLU A CA 1
ATOM 2081 C C . GLU A 1 296 ? -26.024 -8.565 19.537 1.00 85.38 296 GLU A C 1
ATOM 2083 O O . GLU A 1 296 ? -27.053 -8.787 18.885 1.00 85.38 296 GLU A O 1
ATOM 2088 N N . LEU A 1 297 ? -24.949 -7.978 19.012 1.00 88.44 297 LEU A N 1
ATOM 2089 C CA . LEU A 1 297 ? -24.797 -7.590 17.613 1.00 88.44 297 LEU A CA 1
ATOM 2090 C C . LEU A 1 297 ? -23.395 -7.961 17.123 1.00 88.44 297 LEU A C 1
ATOM 2092 O O . LEU A 1 297 ? -22.406 -7.690 17.801 1.00 88.44 297 LEU A O 1
ATOM 2096 N N . SER A 1 298 ? -23.318 -8.533 15.926 1.00 88.62 298 SER A N 1
ATOM 2097 C CA . SER A 1 298 ? -22.085 -8.664 15.153 1.00 88.62 298 SER A CA 1
ATOM 2098 C C . SER A 1 298 ? -22.450 -8.623 13.675 1.00 88.62 298 SER A C 1
ATOM 2100 O O . SER A 1 298 ? -23.098 -9.539 13.171 1.00 88.62 298 SER A O 1
ATOM 2102 N N . GLN A 1 299 ? -22.109 -7.527 13.001 1.00 90.56 299 GLN A N 1
ATOM 2103 C CA . GLN A 1 299 ? -22.451 -7.309 11.601 1.00 90.56 299 GLN A CA 1
ATOM 2104 C C . GLN A 1 299 ? -21.288 -6.658 10.859 1.00 90.56 299 GLN A C 1
ATOM 2106 O O . GLN A 1 299 ? -20.762 -5.633 11.286 1.00 90.56 299 GLN A O 1
ATOM 2111 N N . THR A 1 300 ? -20.931 -7.209 9.703 1.00 91.69 300 THR A N 1
ATOM 2112 C CA . THR A 1 300 ? -20.039 -6.531 8.759 1.00 91.69 300 THR A CA 1
ATOM 2113 C C . THR A 1 300 ? -20.815 -5.456 8.009 1.00 91.69 300 THR A C 1
ATOM 2115 O O . THR A 1 300 ? -21.864 -5.736 7.424 1.00 91.69 300 THR A O 1
ATOM 2118 N N . ILE A 1 301 ? -20.285 -4.239 8.020 1.00 95.25 301 ILE A N 1
ATOM 2119 C CA . ILE A 1 301 ? -20.790 -3.087 7.285 1.00 95.25 301 ILE A CA 1
ATOM 2120 C C . ILE A 1 301 ? -19.819 -2.780 6.151 1.00 95.25 301 ILE A C 1
ATOM 2122 O O . ILE A 1 301 ? -18.616 -2.641 6.361 1.00 95.25 301 ILE A O 1
ATOM 2126 N N . SER A 1 302 ? -20.360 -2.686 4.944 1.00 94.88 302 SER A N 1
ATOM 2127 C CA . SER A 1 302 ? -19.659 -2.278 3.730 1.00 94.88 302 SER A CA 1
ATOM 2128 C C . SER A 1 302 ? -19.795 -0.775 3.524 1.00 94.88 302 SER A C 1
ATOM 2130 O O . SER A 1 302 ? -20.869 -0.215 3.733 1.00 94.88 302 SER A O 1
ATOM 2132 N N . VAL A 1 303 ? -18.722 -0.133 3.080 1.00 92.69 303 VAL A N 1
ATOM 2133 C CA . VAL A 1 303 ? -18.613 1.308 2.850 1.00 92.69 303 VAL A CA 1
ATOM 2134 C C . VAL A 1 303 ? -18.035 1.538 1.459 1.00 92.69 303 VAL A C 1
ATOM 2136 O O . VAL A 1 303 ? -17.056 0.898 1.081 1.00 92.69 303 VAL A O 1
ATOM 2139 N N . GLN A 1 304 ? -18.617 2.462 0.702 1.00 89.31 304 GLN A N 1
ATOM 2140 C CA . GLN A 1 304 ? -18.102 2.877 -0.605 1.00 89.31 304 GLN A CA 1
ATOM 2141 C C . GLN A 1 304 ? -18.353 4.368 -0.841 1.00 89.31 304 GLN A C 1
ATOM 2143 O O . GLN A 1 304 ? -19.246 4.953 -0.225 1.00 89.31 304 GLN A O 1
ATOM 2148 N N . PHE A 1 305 ? -17.630 4.975 -1.782 1.00 85.31 305 PHE A N 1
ATOM 2149 C CA . PHE A 1 305 ? -18.049 6.267 -2.328 1.00 85.31 305 PHE A CA 1
ATOM 2150 C C . PHE A 1 305 ? -19.172 6.109 -3.357 1.00 85.31 305 PHE A C 1
ATOM 2152 O O . PHE A 1 305 ? -19.293 5.071 -4.011 1.00 85.31 305 PHE A O 1
ATOM 2159 N N . THR A 1 306 ? -19.984 7.152 -3.526 1.00 79.50 306 THR A N 1
ATOM 2160 C CA . THR A 1 306 ? -20.946 7.255 -4.628 1.00 79.50 306 THR A CA 1
ATOM 2161 C C . THR A 1 306 ? -20.240 7.049 -5.963 1.00 79.50 306 THR A C 1
ATOM 2163 O O . THR A 1 306 ? -19.229 7.694 -6.240 1.00 79.50 306 THR A 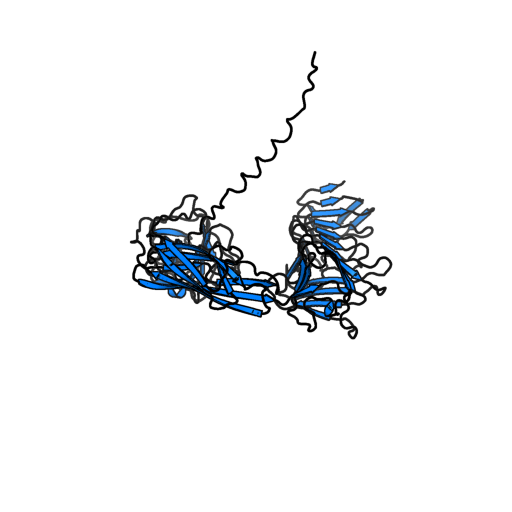O 1
ATOM 2166 N N . ALA A 1 307 ? -20.790 6.167 -6.794 1.00 65.00 307 ALA A N 1
ATOM 2167 C CA . ALA A 1 307 ? -20.324 5.962 -8.156 1.00 65.00 307 ALA A CA 1
ATOM 2168 C C . ALA A 1 307 ? -21.063 6.906 -9.132 1.00 65.00 307 ALA A C 1
ATOM 2170 O O . ALA A 1 307 ? -22.278 7.071 -8.990 1.00 65.00 307 ALA A O 1
ATOM 2171 N N . PRO A 1 308 ? -20.378 7.466 -10.146 1.00 62.69 308 PRO A N 1
ATOM 2172 C CA . PRO A 1 308 ? -18.925 7.450 -10.318 1.00 62.69 308 PRO A CA 1
ATOM 2173 C C . PRO A 1 308 ? -18.231 8.374 -9.305 1.00 62.69 308 PRO A C 1
ATOM 2175 O O . PRO A 1 308 ? -18.748 9.440 -8.968 1.00 62.69 308 PRO A O 1
ATOM 2178 N N . ALA A 1 309 ? -17.040 7.990 -8.840 1.00 64.31 309 ALA A N 1
ATOM 2179 C CA . ALA A 1 309 ? -16.273 8.841 -7.935 1.00 64.31 309 ALA A CA 1
ATOM 2180 C C . ALA A 1 309 ? -15.925 10.181 -8.622 1.00 64.31 309 ALA A C 1
ATOM 2182 O O . ALA A 1 309 ? -15.522 10.185 -9.784 1.00 64.31 309 ALA A O 1
ATOM 2183 N N . THR A 1 310 ? -16.091 11.312 -7.928 1.00 58.88 310 THR A N 1
ATOM 2184 C CA . THR A 1 310 ? -15.815 12.673 -8.449 1.00 58.88 310 THR A CA 1
ATOM 2185 C C . THR A 1 310 ? -14.497 13.179 -7.897 1.00 58.88 310 THR A C 1
ATOM 2187 O O . THR A 1 310 ? -14.330 13.070 -6.694 1.00 58.88 310 THR A O 1
ATOM 2190 N N . ALA A 1 311 ? -13.589 13.753 -8.692 1.00 61.88 311 ALA A N 1
ATOM 2191 C CA . ALA A 1 311 ? -12.273 14.157 -8.184 1.00 61.88 311 ALA A CA 1
ATOM 2192 C C . ALA A 1 311 ? -12.312 15.071 -6.945 1.00 61.88 311 ALA A C 1
ATOM 2194 O O . ALA A 1 311 ? -13.130 15.985 -6.857 1.00 61.88 311 ALA A O 1
ATOM 2195 N N . GLY A 1 312 ? -11.381 14.834 -6.024 1.00 65.38 312 GLY A N 1
ATOM 2196 C CA . GLY A 1 312 ? -11.217 15.547 -4.766 1.00 65.38 312 GLY A CA 1
ATOM 2197 C C . GLY A 1 312 ? -10.969 14.606 -3.587 1.00 65.38 312 GLY A C 1
ATOM 2198 O O . GLY A 1 312 ? -10.954 13.382 -3.711 1.00 65.38 312 GLY A O 1
ATOM 2199 N N . THR A 1 313 ? -10.778 15.189 -2.408 1.00 72.94 313 THR A N 1
ATOM 2200 C CA . THR A 1 313 ? -10.809 14.452 -1.145 1.00 72.94 313 THR A CA 1
ATOM 2201 C C . THR A 1 313 ? -12.226 14.468 -0.580 1.00 72.94 313 THR A C 1
ATOM 2203 O O . THR A 1 313 ? -12.911 15.488 -0.579 1.00 72.94 313 THR A O 1
ATOM 2206 N N . THR A 1 314 ? -12.676 13.316 -0.096 1.00 79.94 314 THR A N 1
ATOM 2207 C CA . THR A 1 314 ? -13.954 13.146 0.590 1.00 79.94 314 THR A CA 1
ATOM 2208 C C . THR A 1 314 ? -13.683 12.650 2.001 1.00 79.94 314 THR A C 1
ATOM 2210 O O . THR A 1 314 ? -13.066 11.602 2.192 1.00 79.94 314 THR A O 1
ATOM 2213 N N . SER A 1 315 ? -14.176 13.388 2.991 1.00 87.31 315 SER A N 1
ATOM 2214 C CA . SER A 1 315 ? -14.195 12.959 4.389 1.00 87.31 315 SER A CA 1
ATOM 2215 C C . SER A 1 315 ? -15.633 12.775 4.864 1.00 87.31 315 SER A C 1
ATOM 2217 O O . SER A 1 315 ? -16.535 13.521 4.466 1.00 87.31 315 SER A O 1
ATOM 2219 N N . ALA A 1 316 ? -15.849 11.780 5.719 1.00 92.56 316 ALA A N 1
ATOM 2220 C CA . ALA A 1 316 ? -17.121 11.530 6.379 1.00 92.56 316 ALA A CA 1
ATOM 2221 C C . ALA A 1 316 ? -16.912 10.893 7.753 1.00 92.56 316 ALA A C 1
ATOM 2223 O O . ALA A 1 316 ? -15.895 10.253 8.010 1.00 92.56 316 ALA A O 1
ATOM 2224 N N . THR A 1 317 ? -17.923 11.008 8.605 1.00 95.25 317 THR A N 1
ATOM 2225 C CA . THR A 1 317 ? -18.061 10.188 9.805 1.00 95.25 317 THR A CA 1
ATOM 2226 C C . THR A 1 317 ? -19.276 9.297 9.619 1.00 95.25 317 THR A C 1
ATOM 2228 O O . THR A 1 317 ? -20.382 9.788 9.381 1.00 95.25 317 THR A O 1
ATOM 2231 N N . ILE A 1 318 ? -19.084 7.987 9.737 1.00 97.06 318 ILE A N 1
ATOM 2232 C CA . ILE A 1 318 ? -20.188 7.039 9.856 1.00 97.06 318 ILE A CA 1
ATOM 2233 C C . ILE A 1 318 ? -20.528 6.919 11.338 1.00 97.06 318 ILE A C 1
ATOM 2235 O O . ILE A 1 318 ? -19.694 6.501 12.137 1.00 97.06 318 ILE A O 1
ATOM 2239 N N . SER A 1 319 ? -21.753 7.284 11.699 1.00 97.19 319 SER A N 1
ATOM 2240 C CA . SER A 1 319 ? -22.296 7.144 13.047 1.00 97.19 319 SER A CA 1
ATOM 2241 C C . SER A 1 319 ? -23.146 5.881 13.134 1.00 97.19 319 SER A C 1
ATOM 2243 O O . SER A 1 319 ? -24.066 5.698 12.337 1.00 97.19 319 SER A O 1
ATOM 2245 N N . ASN A 1 320 ? -22.838 5.014 14.096 1.00 97.06 320 ASN A N 1
ATOM 2246 C CA . ASN A 1 320 ? -23.627 3.840 14.448 1.00 97.06 320 ASN A CA 1
ATOM 2247 C C . ASN A 1 320 ? -24.322 4.139 15.775 1.00 97.06 320 ASN A C 1
ATOM 2249 O O . ASN A 1 320 ? -23.649 4.199 16.800 1.00 97.06 320 ASN A O 1
ATOM 2253 N N . SER A 1 321 ? -25.637 4.342 15.759 1.00 96.44 321 SER A N 1
ATOM 2254 C CA . SER A 1 321 ? -26.417 4.741 16.931 1.00 96.44 321 SER A CA 1
ATOM 2255 C C . SER A 1 321 ? -27.438 3.676 17.306 1.00 96.44 321 SER A C 1
ATOM 2257 O O . SER A 1 321 ? -28.217 3.223 16.464 1.00 96.44 321 SER A O 1
ATOM 2259 N N . GLY A 1 322 ? -27.442 3.274 18.571 1.00 95.12 322 GLY A N 1
ATOM 2260 C CA . GLY A 1 322 ? -28.367 2.286 19.112 1.00 95.12 322 GLY A CA 1
ATOM 2261 C C . GLY A 1 322 ? -28.613 2.503 20.598 1.00 95.12 322 GLY A C 1
ATOM 2262 O O . GLY A 1 322 ? -27.917 3.276 21.251 1.00 95.12 322 GLY A O 1
ATOM 2263 N N . ASN A 1 323 ? -29.602 1.798 21.141 1.00 94.06 323 ASN A N 1
ATOM 2264 C CA . ASN A 1 323 ? -29.927 1.882 22.561 1.00 94.06 323 ASN A CA 1
ATOM 2265 C C . ASN A 1 323 ? -29.373 0.679 23.319 1.00 94.06 323 ASN A C 1
ATOM 2267 O O . ASN A 1 323 ? -29.455 -0.462 22.862 1.00 94.06 323 ASN A O 1
ATOM 2271 N N . GLY A 1 324 ? -28.866 0.939 24.515 1.00 89.94 324 GLY A N 1
ATOM 2272 C CA . GLY A 1 324 ? -28.571 -0.061 25.519 1.00 89.94 324 GLY A CA 1
ATOM 2273 C C . GLY A 1 324 ? -29.830 -0.655 26.140 1.00 89.94 324 GLY A C 1
ATOM 2274 O O . GLY A 1 324 ? -30.900 -0.048 26.141 1.00 89.94 324 GLY A O 1
ATOM 2275 N N . LYS A 1 325 ? -29.694 -1.835 26.741 1.00 87.31 325 LYS A N 1
ATOM 2276 C CA . LYS A 1 325 ? -30.758 -2.517 27.492 1.00 87.31 325 LYS A CA 1
ATOM 2277 C C . LYS A 1 325 ? -31.237 -1.707 28.701 1.00 87.31 325 LYS A C 1
ATOM 2279 O O . LYS A 1 325 ? -32.372 -1.868 29.133 1.00 87.31 325 LYS A O 1
ATOM 2284 N N . ASN A 1 326 ? -30.386 -0.825 29.223 1.00 86.69 326 ASN A N 1
ATOM 2285 C CA . ASN A 1 326 ? -30.697 0.134 30.285 1.00 86.69 326 ASN A CA 1
ATOM 2286 C C . ASN A 1 326 ? -31.286 1.468 29.760 1.00 86.69 326 ASN A C 1
ATOM 2288 O O . ASN A 1 326 ? -31.500 2.381 30.551 1.00 86.69 326 ASN A O 1
ATOM 2292 N N . GLY A 1 327 ? -31.511 1.606 28.448 1.00 86.44 327 GLY A N 1
ATOM 2293 C CA . GLY A 1 327 ? -32.012 2.829 27.815 1.00 86.44 327 GLY A CA 1
ATOM 2294 C C . GLY A 1 327 ? -30.950 3.882 27.477 1.00 86.44 327 GLY A C 1
ATOM 2295 O O . GLY A 1 327 ? -31.301 4.916 26.914 1.00 86.44 327 GLY A O 1
ATOM 2296 N N . SER A 1 328 ? -29.667 3.650 27.778 1.00 87.62 328 SER A N 1
ATOM 2297 C CA . SER A 1 328 ? -28.583 4.553 27.370 1.00 87.62 328 SER A CA 1
ATOM 2298 C C . SER A 1 328 ? -28.470 4.621 25.847 1.00 87.62 328 SER A C 1
ATOM 2300 O O . SER A 1 328 ? -28.523 3.594 25.176 1.00 87.62 328 SER A O 1
ATOM 2302 N N . VAL A 1 329 ? -28.257 5.815 25.299 1.00 92.50 329 VAL A N 1
ATOM 2303 C CA . VAL A 1 329 ? -27.928 5.982 23.878 1.00 92.50 329 VAL A CA 1
ATOM 2304 C C . VAL A 1 329 ? -26.436 5.729 23.695 1.00 92.50 329 VAL A C 1
ATOM 2306 O O . VAL A 1 329 ? -25.614 6.313 24.400 1.00 92.50 329 VAL A O 1
ATOM 2309 N N . LEU A 1 330 ? -26.092 4.862 22.750 1.00 90.50 330 LEU A N 1
ATOM 2310 C CA . LEU A 1 330 ? -24.722 4.511 22.404 1.00 90.50 330 LEU A CA 1
ATOM 2311 C C . LEU A 1 330 ? -24.420 4.942 20.978 1.00 90.50 330 LEU A C 1
ATOM 2313 O O . LEU A 1 330 ? -25.241 4.737 20.083 1.00 90.50 330 LEU A O 1
ATOM 2317 N N . VAL A 1 331 ? -23.222 5.489 20.769 1.00 91.94 331 VAL A N 1
ATOM 2318 C CA . VAL A 1 331 ? -22.736 5.882 19.447 1.00 91.94 331 VAL A CA 1
ATOM 2319 C C . VAL A 1 331 ? -21.320 5.359 19.240 1.00 91.94 331 VAL A C 1
ATOM 2321 O O . VAL A 1 331 ? -20.410 5.745 19.968 1.00 91.94 331 VAL A O 1
ATOM 2324 N N . ALA A 1 332 ? -21.127 4.528 18.218 1.00 89.00 332 ALA A N 1
ATOM 2325 C CA . ALA A 1 332 ? -19.807 4.159 17.714 1.00 89.00 332 ALA A CA 1
ATOM 2326 C C . ALA A 1 332 ? -19.559 4.874 16.385 1.00 89.00 332 ALA A C 1
ATOM 2328 O O . ALA A 1 332 ? -20.383 4.784 15.474 1.00 89.00 332 ALA A O 1
ATOM 2329 N N . SER A 1 333 ? -18.437 5.580 16.257 1.00 91.69 333 SER A N 1
ATOM 2330 C CA . SER A 1 333 ? -18.116 6.344 15.047 1.00 91.69 333 SER A CA 1
ATOM 2331 C C . SER A 1 333 ? -16.970 5.709 14.267 1.00 91.69 333 SER A C 1
ATOM 2333 O O . SER A 1 333 ? -16.012 5.226 14.865 1.00 91.69 333 SER A O 1
ATOM 2335 N N . VAL A 1 334 ? -17.062 5.749 12.937 1.00 90.19 334 VAL A N 1
ATOM 2336 C CA . VAL A 1 334 ? -15.978 5.382 12.019 1.00 90.19 334 VAL A CA 1
ATOM 2337 C C . VAL A 1 334 ? -15.613 6.603 11.185 1.00 90.19 334 VAL A C 1
ATOM 2339 O O . VAL A 1 334 ? -16.461 7.138 10.468 1.00 90.19 334 VAL A O 1
ATOM 2342 N N . ALA A 1 335 ? -14.366 7.057 11.279 1.00 87.81 335 ALA A N 1
ATOM 2343 C CA . ALA A 1 335 ? -13.841 8.104 10.410 1.00 87.81 335 ALA A CA 1
ATOM 2344 C C . ALA A 1 335 ? -13.565 7.528 9.016 1.00 87.81 335 ALA A C 1
ATOM 2346 O O . ALA A 1 335 ? -12.960 6.470 8.885 1.00 87.81 335 ALA A O 1
ATOM 2347 N N . VAL A 1 336 ? -13.989 8.217 7.965 1.00 89.94 336 VAL A N 1
ATOM 2348 C CA . VAL A 1 336 ? -13.773 7.797 6.581 1.00 89.94 336 VAL A CA 1
ATOM 2349 C C . VAL A 1 336 ? -13.070 8.917 5.841 1.00 89.94 336 VAL A C 1
ATOM 2351 O O . VAL A 1 336 ? -13.587 10.031 5.762 1.00 89.94 336 VAL A O 1
ATOM 2354 N N . THR A 1 337 ? -11.918 8.608 5.261 1.00 84.94 337 THR A N 1
ATOM 2355 C CA . THR A 1 337 ? -11.212 9.507 4.349 1.00 84.94 337 THR A CA 1
ATOM 2356 C C . THR A 1 337 ? -11.016 8.792 3.033 1.00 84.94 337 THR A C 1
ATOM 2358 O O . THR A 1 337 ? -10.648 7.621 2.999 1.00 84.94 337 THR A O 1
ATOM 2361 N N . GLY A 1 338 ? -11.187 9.492 1.928 1.00 73.81 338 GLY A N 1
ATOM 2362 C CA . GLY A 1 338 ? -10.693 8.960 0.680 1.00 73.81 338 GLY A CA 1
ATOM 2363 C C . GLY A 1 338 ? -10.534 9.979 -0.414 1.00 73.81 338 GLY A C 1
ATOM 2364 O O . GLY A 1 338 ? -11.022 11.103 -0.330 1.00 73.81 338 GLY A O 1
ATOM 2365 N N . ALA A 1 339 ? -9.768 9.573 -1.412 1.00 68.44 339 ALA A N 1
ATOM 2366 C CA . ALA A 1 339 ? -9.368 10.415 -2.517 1.00 68.44 339 ALA A CA 1
ATOM 2367 C C . ALA A 1 339 ? -9.904 9.828 -3.816 1.00 68.44 339 ALA A C 1
ATOM 2369 O O . ALA A 1 339 ? -9.690 8.655 -4.131 1.00 68.44 339 ALA A O 1
ATOM 2370 N N . SER A 1 340 ? -10.591 10.666 -4.569 1.00 64.31 340 SER A N 1
ATOM 2371 C CA . SER A 1 340 ? -10.964 10.429 -5.950 1.00 64.31 340 SER A CA 1
ATOM 2372 C C . SER A 1 340 ? -10.108 11.327 -6.822 1.00 64.31 340 SER A C 1
ATOM 2374 O O . SER A 1 340 ? -9.980 12.522 -6.580 1.00 64.31 340 SER A O 1
ATOM 2376 N N . ILE A 1 341 ? -9.453 10.753 -7.820 1.00 64.38 341 ILE A N 1
ATOM 2377 C CA . ILE A 1 341 ? -8.388 11.453 -8.544 1.00 64.38 341 ILE A CA 1
ATOM 2378 C C . ILE A 1 341 ? -8.805 11.563 -10.003 1.00 64.38 341 ILE A C 1
ATOM 2380 O O . ILE A 1 341 ? -9.296 10.578 -10.564 1.00 64.38 341 ILE A O 1
ATOM 2384 N N . MET A 1 342 ? -8.706 12.757 -10.596 1.00 68.81 342 MET A N 1
ATOM 2385 C CA . MET A 1 342 ? -9.147 12.984 -11.972 1.00 68.81 342 MET A CA 1
ATOM 2386 C C . MET A 1 342 ? -8.230 12.223 -12.932 1.00 68.81 342 MET A C 1
ATOM 2388 O O . MET A 1 342 ? -7.022 12.456 -12.960 1.00 68.81 342 MET A O 1
ATOM 2392 N N . ALA A 1 343 ? -8.810 11.281 -13.675 1.00 81.19 343 ALA A N 1
ATOM 2393 C CA . ALA A 1 343 ? -8.084 10.422 -14.594 1.00 81.19 343 ALA A CA 1
ATOM 2394 C C . ALA A 1 343 ? -8.471 10.736 -16.034 1.00 81.19 343 ALA A C 1
ATOM 2396 O O . ALA A 1 343 ? -9.648 10.842 -16.374 1.00 81.19 343 ALA A O 1
ATOM 2397 N N . TYR A 1 344 ? -7.457 10.851 -16.877 1.00 89.12 344 TYR A N 1
ATOM 2398 C CA . TYR A 1 344 ? -7.572 11.061 -18.304 1.00 89.12 344 TYR A CA 1
ATOM 2399 C C . TYR A 1 344 ? -7.281 9.731 -18.987 1.00 89.12 344 TYR A C 1
ATOM 2401 O O . TYR A 1 344 ? -6.156 9.237 -18.941 1.00 89.12 344 TYR A O 1
ATOM 2409 N N . THR A 1 345 ? -8.296 9.137 -19.611 1.00 93.38 345 THR A N 1
ATOM 2410 C CA . THR A 1 345 ? -8.139 7.861 -20.318 1.00 93.38 345 THR A CA 1
ATOM 2411 C C . THR A 1 345 ? -7.811 8.108 -21.778 1.00 93.38 345 THR A C 1
ATOM 2413 O O . THR A 1 345 ? -8.538 8.830 -22.462 1.00 93.38 345 THR A O 1
ATOM 2416 N N . TRP A 1 346 ? -6.734 7.501 -22.264 1.00 96.94 346 TRP A N 1
ATOM 2417 C CA . TRP A 1 346 ? -6.368 7.535 -23.671 1.00 96.94 346 TRP A CA 1
ATOM 2418 C C . TRP A 1 346 ? -7.450 6.867 -24.520 1.00 96.94 346 TRP A C 1
ATOM 2420 O O . TRP A 1 346 ? -7.732 5.675 -24.364 1.00 96.94 346 TRP A O 1
ATOM 2430 N N . ASN A 1 347 ? -8.047 7.630 -25.432 1.00 95.38 347 ASN A N 1
ATOM 2431 C CA . ASN A 1 347 ? -9.150 7.167 -26.280 1.00 95.38 347 ASN A CA 1
ATOM 2432 C C . ASN A 1 347 ? -8.728 6.860 -27.725 1.00 95.38 347 ASN A C 1
ATOM 2434 O O . ASN A 1 347 ? -9.557 6.430 -28.522 1.00 95.38 347 ASN A O 1
ATOM 2438 N N . GLY A 1 348 ? -7.462 7.111 -28.078 1.00 94.00 348 GLY A N 1
ATOM 2439 C CA . GLY A 1 348 ? -6.913 6.786 -29.394 1.00 94.00 348 GLY A CA 1
ATOM 2440 C C . GLY A 1 348 ? -7.509 7.565 -30.570 1.00 94.00 348 GLY A C 1
ATOM 2441 O O . GLY A 1 348 ? -7.313 7.159 -31.712 1.00 94.00 348 GLY A O 1
ATOM 2442 N N . THR A 1 349 ? -8.214 8.677 -30.335 1.00 95.75 349 THR A N 1
ATOM 2443 C CA . THR A 1 349 ? -8.763 9.520 -31.422 1.00 95.75 349 THR A CA 1
ATOM 2444 C C . THR A 1 349 ? -7.679 10.203 -32.267 1.00 95.75 349 THR A C 1
ATOM 2446 O O . THR A 1 349 ? -7.940 10.625 -33.393 1.00 95.75 349 THR A O 1
ATOM 2449 N N . SER A 1 350 ? -6.457 10.292 -31.742 1.00 95.50 350 SER A N 1
ATOM 2450 C CA . SER A 1 350 ? -5.236 10.756 -32.403 1.00 95.50 350 SER A CA 1
ATOM 2451 C C . SER A 1 350 ? -4.031 10.030 -31.791 1.00 95.50 350 SER A C 1
ATOM 2453 O O . SER A 1 350 ? -4.166 9.357 -30.770 1.00 95.50 350 SER A O 1
ATOM 2455 N N . THR A 1 351 ? -2.847 10.168 -32.392 1.00 95.38 351 THR A N 1
ATOM 2456 C CA . THR A 1 351 ? -1.576 9.718 -31.801 1.00 95.38 351 THR A CA 1
ATOM 2457 C C . THR A 1 351 ? -0.912 10.793 -30.939 1.00 95.38 351 THR A C 1
ATOM 2459 O O . THR A 1 351 ? -0.001 10.481 -30.182 1.00 95.38 351 THR A O 1
ATOM 2462 N N . SER A 1 352 ? -1.345 12.053 -31.033 1.00 94.69 352 SER A N 1
ATOM 2463 C CA . SER A 1 352 ? -0.754 13.183 -30.303 1.00 94.69 352 SER A CA 1
ATOM 2464 C C . SER A 1 352 ? -1.064 13.106 -28.807 1.00 94.69 352 SER A C 1
ATOM 2466 O O . SER A 1 352 ? -2.233 13.136 -28.410 1.00 94.69 352 SER A O 1
ATOM 2468 N N . TYR A 1 353 ? -0.023 13.022 -27.976 1.00 94.81 353 TYR A N 1
ATOM 2469 C CA . TYR A 1 353 ? -0.136 13.037 -26.516 1.00 94.81 353 TYR A CA 1
ATOM 2470 C C . TYR A 1 353 ? -0.691 14.374 -25.997 1.00 94.81 353 TYR A C 1
ATOM 2472 O O . TYR A 1 353 ? -1.481 14.403 -25.051 1.00 94.81 353 TYR A O 1
ATOM 2480 N N . SER A 1 354 ? -0.276 15.482 -26.611 1.00 92.69 354 SER A N 1
ATOM 2481 C CA . SER A 1 354 ? -0.643 16.846 -26.222 1.00 92.69 354 SER A CA 1
ATOM 2482 C C . SER A 1 354 ? -2.032 17.276 -26.704 1.00 92.69 354 SER A C 1
ATOM 2484 O O . SER A 1 354 ? -2.614 18.203 -26.137 1.00 92.69 354 SER A O 1
ATOM 2486 N N . ALA A 1 355 ? -2.604 16.603 -27.708 1.00 94.56 355 ALA A N 1
ATOM 2487 C CA . ALA A 1 355 ? -3.962 16.879 -28.157 1.00 94.56 355 ALA A CA 1
ATOM 2488 C C . ALA A 1 355 ? -4.978 16.541 -27.054 1.00 94.56 355 ALA A C 1
ATOM 2490 O O . ALA A 1 355 ? -5.194 15.379 -26.712 1.00 94.56 355 ALA A O 1
ATOM 2491 N N . ALA A 1 356 ? -5.661 17.566 -26.530 1.00 93.38 356 ALA A N 1
ATOM 2492 C CA . ALA A 1 356 ? -6.638 17.414 -25.449 1.00 93.38 356 ALA A CA 1
ATOM 2493 C C . ALA A 1 356 ? -7.719 16.362 -25.760 1.00 93.38 356 ALA A C 1
ATOM 2495 O O . ALA A 1 356 ? -8.135 15.636 -24.862 1.00 93.38 356 ALA A O 1
ATOM 2496 N N . GLY A 1 357 ? -8.138 16.257 -27.028 1.00 94.31 357 GLY A N 1
ATOM 2497 C CA . GLY A 1 357 ? -9.140 15.295 -27.496 1.00 94.31 357 GLY A CA 1
ATOM 2498 C C . GLY A 1 357 ? -8.695 13.827 -27.486 1.00 94.31 357 GLY A C 1
ATOM 2499 O O . GLY A 1 357 ? -9.562 12.958 -27.463 1.00 94.31 357 GLY A O 1
ATOM 2500 N N . SER A 1 358 ? -7.387 13.541 -27.421 1.00 96.00 358 SER A N 1
ATOM 2501 C CA . SER A 1 358 ? -6.847 12.174 -27.274 1.00 96.00 358 SER A CA 1
ATOM 2502 C C . SER A 1 358 ? -7.155 11.550 -25.906 1.00 96.00 358 SER A C 1
ATOM 2504 O O . SER A 1 358 ? -6.930 10.357 -25.686 1.00 96.00 358 SER A O 1
ATOM 2506 N N . TRP A 1 359 ? -7.674 12.357 -24.979 1.00 94.56 359 TRP A N 1
ATOM 2507 C CA . TRP A 1 359 ? -8.002 11.983 -23.614 1.00 94.56 359 TRP A CA 1
ATOM 2508 C C . TRP A 1 359 ? -9.507 12.096 -23.364 1.00 94.56 359 TRP A C 1
ATOM 2510 O O . TRP A 1 359 ? -10.180 12.978 -23.898 1.00 94.56 359 TRP A O 1
ATOM 2520 N N . THR A 1 360 ? -10.038 11.205 -22.528 1.00 91.00 360 THR A N 1
ATOM 2521 C CA . THR A 1 360 ? -11.417 11.265 -22.023 1.00 91.00 360 THR A CA 1
ATOM 2522 C C . THR A 1 360 ? -11.401 11.339 -20.494 1.00 91.00 360 THR A C 1
ATOM 2524 O O . THR A 1 360 ? -10.893 10.400 -19.874 1.00 91.00 360 THR A O 1
ATOM 2527 N N . PRO A 1 361 ? -11.948 12.408 -19.877 1.00 90.50 361 PRO A N 1
ATOM 2528 C CA . PRO A 1 361 ? -12.410 13.652 -20.517 1.00 90.50 361 PRO A CA 1
ATOM 2529 C C . PRO A 1 361 ? -11.269 14.393 -21.241 1.00 90.50 361 PRO A C 1
ATOM 2531 O O . PRO A 1 361 ? -10.103 14.051 -21.068 1.00 90.50 361 PRO A O 1
ATOM 2534 N N . ALA A 1 362 ? -11.593 15.400 -22.060 1.00 89.81 362 ALA A N 1
ATOM 2535 C CA . ALA A 1 362 ? -10.571 16.143 -22.796 1.00 89.81 362 ALA A CA 1
ATOM 2536 C C . ALA A 1 362 ? -9.594 16.843 -21.836 1.00 89.81 362 ALA A C 1
ATOM 2538 O O . ALA A 1 362 ? -10.006 17.594 -20.951 1.00 89.81 362 ALA A O 1
ATOM 2539 N N . ARG A 1 363 ? -8.290 16.622 -22.025 1.00 89.94 363 ARG A N 1
ATOM 2540 C CA . ARG A 1 363 ? -7.236 17.155 -21.150 1.00 89.94 363 ARG A CA 1
ATOM 2541 C C . ARG A 1 363 ? -6.821 18.566 -21.575 1.00 89.94 363 ARG A C 1
ATOM 2543 O O . ARG A 1 363 ? -5.792 18.756 -22.214 1.00 89.94 363 ARG A O 1
ATOM 2550 N N . THR A 1 364 ? -7.650 19.563 -21.265 1.00 87.69 364 THR A N 1
ATOM 2551 C CA . THR A 1 364 ? -7.416 20.976 -21.641 1.00 87.69 364 THR A CA 1
ATOM 2552 C C . THR A 1 364 ? -6.531 21.740 -20.660 1.00 87.69 364 THR A C 1
ATOM 2554 O O . THR A 1 364 ? -6.010 22.803 -20.991 1.00 87.69 364 THR A O 1
ATOM 2557 N N . THR A 1 365 ? -6.375 21.219 -19.445 1.00 82.88 365 THR A N 1
ATOM 2558 C CA . THR A 1 365 ? -5.542 21.800 -18.392 1.00 82.88 365 THR A CA 1
ATOM 2559 C C . THR A 1 365 ? -4.646 20.706 -17.841 1.00 82.88 365 THR A C 1
ATOM 2561 O O . THR A 1 365 ? -5.127 19.634 -17.490 1.00 82.88 365 THR A O 1
ATOM 2564 N N . LEU A 1 366 ? -3.343 20.973 -17.812 1.00 87.06 366 LEU A N 1
ATOM 2565 C CA . LEU A 1 366 ? -2.338 20.040 -17.321 1.00 87.06 366 LEU A CA 1
ATOM 2566 C C . LEU A 1 366 ? -2.074 20.353 -15.851 1.00 87.06 366 LEU A C 1
ATOM 2568 O O . LEU A 1 366 ? -1.789 21.505 -15.518 1.00 87.06 366 LEU A O 1
ATOM 2572 N N . THR A 1 367 ? -2.147 19.348 -14.985 1.00 84.69 367 THR A N 1
ATOM 2573 C CA . THR A 1 367 ? -1.842 19.502 -13.558 1.00 84.69 367 THR A CA 1
ATOM 2574 C C . THR A 1 367 ? -0.856 18.440 -13.088 1.00 84.69 367 THR A C 1
ATOM 2576 O O . THR A 1 367 ? -0.774 17.352 -13.661 1.00 84.69 367 THR A O 1
ATOM 2579 N N . THR A 1 368 ? -0.122 18.738 -12.014 1.00 85.75 368 THR A N 1
ATOM 2580 C CA . THR A 1 368 ? 0.780 17.768 -11.375 1.00 85.75 368 THR A CA 1
ATOM 2581 C C . THR A 1 368 ? 0.022 16.612 -10.734 1.00 85.75 368 THR A C 1
ATOM 2583 O O . THR A 1 368 ? 0.626 15.599 -10.443 1.00 85.75 368 THR A O 1
ATOM 2586 N N . SER A 1 369 ? -1.297 16.713 -10.549 1.00 81.56 369 SER A N 1
ATOM 2587 C CA . SER A 1 369 ? -2.137 15.648 -9.990 1.00 81.56 369 SER A CA 1
ATOM 2588 C C . SER A 1 369 ? -2.790 14.760 -11.053 1.00 81.56 369 SER A C 1
ATOM 2590 O O . SER A 1 369 ? -3.595 13.895 -10.710 1.00 81.56 369 SER A O 1
ATOM 2592 N N . ASP A 1 370 ? -2.488 14.977 -12.338 1.00 87.25 370 ASP A N 1
ATOM 2593 C CA . ASP A 1 370 ? -3.117 14.230 -13.425 1.00 87.25 370 ASP A CA 1
ATOM 2594 C C . ASP A 1 370 ? -2.788 12.734 -13.327 1.00 87.25 370 ASP A C 1
ATOM 2596 O O . ASP A 1 370 ? -1.622 12.348 -13.221 1.00 87.25 370 ASP A O 1
ATOM 2600 N N . ILE A 1 371 ? -3.812 11.885 -13.433 1.00 87.62 371 ILE A N 1
ATOM 2601 C CA . ILE A 1 371 ? -3.631 10.457 -13.709 1.00 87.62 371 ILE A CA 1
ATOM 2602 C C . ILE A 1 371 ? -3.861 10.229 -15.191 1.00 87.62 371 ILE A C 1
ATOM 2604 O O . ILE A 1 371 ? -4.933 10.531 -15.712 1.00 87.62 371 ILE A O 1
ATOM 2608 N N . LEU A 1 372 ? -2.878 9.653 -15.867 1.00 93.38 372 LEU A N 1
ATOM 2609 C CA . LEU A 1 372 ? -2.983 9.280 -17.269 1.00 93.38 372 LEU A CA 1
ATOM 2610 C C . LEU A 1 372 ? -3.145 7.770 -17.381 1.00 93.38 372 LEU A C 1
ATOM 2612 O O . LEU A 1 372 ? -2.292 7.009 -16.921 1.00 93.38 372 LEU A O 1
ATOM 2616 N N . LEU A 1 373 ? -4.251 7.345 -17.983 1.00 93.50 373 LEU A N 1
ATOM 2617 C CA . LEU A 1 373 ? -4.654 5.950 -18.050 1.00 93.50 373 LEU A CA 1
ATOM 2618 C C . LEU A 1 373 ? -4.655 5.436 -19.488 1.00 93.50 373 LEU A C 1
ATOM 2620 O O . LEU A 1 373 ? -5.351 5.959 -20.356 1.00 93.50 373 LEU A O 1
ATOM 2624 N N . PHE A 1 374 ? -3.937 4.344 -19.710 1.00 96.56 374 PHE A N 1
ATOM 2625 C CA . PHE A 1 374 ? -4.039 3.508 -20.896 1.00 96.56 374 PHE A CA 1
ATOM 2626 C C . PHE A 1 374 ? -4.794 2.236 -20.515 1.00 96.56 374 PHE A C 1
ATOM 2628 O O . PHE A 1 374 ? -4.259 1.363 -19.832 1.00 96.56 374 PHE A O 1
ATOM 2635 N N . ASP A 1 375 ? -6.059 2.153 -20.919 1.00 94.50 375 ASP A N 1
ATOM 2636 C CA . ASP A 1 375 ? -6.954 1.048 -20.578 1.00 94.50 375 ASP A CA 1
ATOM 2637 C C . ASP A 1 375 ? -7.233 0.187 -21.812 1.00 94.50 375 ASP A C 1
ATOM 2639 O O . ASP A 1 375 ? -7.829 0.663 -22.776 1.00 94.50 375 ASP A O 1
ATOM 2643 N N . GLY A 1 376 ? -6.834 -1.086 -21.775 1.00 93.75 376 GLY A N 1
ATOM 2644 C CA . GLY A 1 376 ? -7.040 -2.025 -22.876 1.00 93.75 376 GLY A CA 1
ATOM 2645 C C . GLY A 1 376 ? -8.509 -2.371 -23.137 1.00 93.75 376 GLY A C 1
ATOM 2646 O O . GLY A 1 376 ? -8.838 -2.803 -24.237 1.00 93.75 376 GLY A O 1
ATOM 2647 N N . ALA A 1 377 ? -9.411 -2.127 -22.181 1.00 90.00 377 ALA A N 1
ATOM 2648 C CA . ALA A 1 377 ? -10.852 -2.237 -22.401 1.00 90.00 377 ALA A CA 1
ATOM 2649 C C . ALA A 1 377 ? -11.408 -1.081 -23.255 1.00 90.00 377 ALA A C 1
ATOM 2651 O O . ALA A 1 377 ? -12.457 -1.235 -23.879 1.00 90.00 377 ALA A O 1
ATOM 2652 N N . VAL A 1 378 ? -10.709 0.060 -23.291 1.00 91.69 378 VAL A N 1
ATOM 2653 C CA . VAL A 1 378 ? -11.070 1.240 -24.093 1.00 91.69 378 VAL A CA 1
ATOM 2654 C C . VAL A 1 378 ? -10.271 1.261 -25.393 1.00 91.69 378 VAL A C 1
ATOM 2656 O O . VAL A 1 378 ? -10.842 1.297 -26.480 1.00 91.69 378 VAL A O 1
ATOM 2659 N N . THR A 1 379 ? -8.945 1.189 -25.277 1.00 96.31 379 THR A N 1
ATOM 2660 C CA . THR A 1 379 ? -7.993 1.237 -26.385 1.00 96.31 379 THR A CA 1
ATOM 2661 C C . THR A 1 379 ? -7.021 0.056 -26.257 1.00 96.31 379 THR A C 1
ATOM 2663 O O . THR A 1 379 ? -5.945 0.221 -25.682 1.00 96.31 379 THR A O 1
ATOM 2666 N N . PRO A 1 380 ? -7.360 -1.143 -26.785 1.00 97.38 380 PRO A N 1
ATOM 2667 C CA . PRO A 1 380 ? -6.520 -2.343 -26.669 1.00 97.38 380 PRO A CA 1
ATOM 2668 C C . PRO A 1 380 ? -5.086 -2.143 -27.170 1.00 97.38 380 PRO A C 1
ATOM 2670 O O . PRO A 1 380 ? -4.142 -2.670 -26.588 1.00 97.38 380 PRO A O 1
ATOM 2673 N N . THR A 1 381 ? -4.926 -1.343 -28.227 1.00 97.88 381 THR A N 1
ATOM 2674 C CA . THR A 1 381 ? -3.632 -0.988 -28.821 1.00 97.88 381 THR A CA 1
ATOM 2675 C C . THR A 1 381 ? -3.497 0.526 -28.856 1.00 97.88 381 THR A C 1
ATOM 2677 O O . THR A 1 381 ? -4.201 1.188 -29.618 1.00 97.88 381 THR A O 1
ATOM 2680 N N . ALA A 1 382 ? -2.603 1.081 -28.042 1.00 97.88 382 ALA A N 1
ATOM 2681 C CA . ALA A 1 382 ? -2.400 2.522 -27.933 1.00 97.88 382 ALA A CA 1
ATOM 2682 C C . ALA A 1 382 ? -1.099 2.933 -28.633 1.00 97.88 382 ALA A C 1
ATOM 2684 O O . ALA A 1 382 ? -0.010 2.605 -28.168 1.00 97.88 382 ALA A O 1
ATOM 2685 N N . ALA A 1 383 ? -1.203 3.667 -29.741 1.00 96.25 383 ALA A N 1
ATOM 2686 C CA . ALA A 1 383 ? -0.057 4.271 -30.417 1.00 96.25 383 ALA A CA 1
ATOM 2687 C C . ALA A 1 383 ? 0.035 5.754 -30.044 1.00 96.25 383 ALA A C 1
ATOM 2689 O O . ALA A 1 383 ? -0.856 6.534 -30.380 1.00 96.25 383 ALA A O 1
ATOM 2690 N N . VAL A 1 384 ? 1.104 6.133 -29.346 1.00 97.12 384 VAL A N 1
ATOM 2691 C CA . VAL A 1 384 ? 1.277 7.473 -28.780 1.00 97.12 384 VAL A CA 1
ATOM 2692 C C . VAL A 1 384 ? 2.565 8.089 -29.301 1.00 97.12 384 VAL A C 1
ATOM 2694 O O . VAL A 1 384 ? 3.648 7.512 -29.184 1.00 97.12 384 VAL A O 1
ATOM 2697 N N . THR A 1 385 ? 2.460 9.291 -29.842 1.00 93.88 385 THR A N 1
ATOM 2698 C CA . THR A 1 385 ? 3.575 10.197 -30.087 1.00 93.88 385 THR A CA 1
ATOM 2699 C C . THR A 1 385 ? 3.629 11.165 -28.919 1.00 93.88 385 THR A C 1
ATOM 2701 O O . THR A 1 385 ? 2.742 11.998 -28.742 1.00 93.88 385 THR A O 1
ATOM 2704 N N . LEU A 1 386 ? 4.665 11.030 -28.095 1.00 93.31 386 LEU A N 1
ATOM 2705 C CA . LEU A 1 386 ? 4.976 11.989 -27.049 1.00 93.31 386 LEU A CA 1
ATOM 2706 C C . LEU A 1 386 ? 5.400 13.273 -27.754 1.00 93.31 386 LEU A C 1
ATOM 2708 O O . LEU A 1 386 ? 6.477 13.312 -28.326 1.00 93.31 386 LEU A O 1
ATOM 2712 N N . ASP A 1 387 ? 4.548 14.292 -27.763 1.00 90.12 387 ASP A N 1
ATOM 2713 C CA . ASP A 1 387 ? 4.735 15.549 -28.494 1.00 90.12 387 ASP A CA 1
ATOM 2714 C C . ASP A 1 387 ? 4.530 16.758 -27.570 1.00 90.12 387 ASP A C 1
ATOM 2716 O O . ASP A 1 387 ? 3.765 17.679 -27.844 1.00 90.12 387 ASP A O 1
ATOM 2720 N N . TYR A 1 388 ? 5.229 16.741 -26.429 1.00 86.94 388 TYR A N 1
ATOM 2721 C CA . TYR A 1 388 ? 5.260 17.864 -25.481 1.00 86.94 388 TYR A CA 1
ATOM 2722 C C . TYR A 1 388 ? 5.627 19.181 -26.186 1.00 86.94 388 TYR A C 1
ATOM 2724 O O . TYR A 1 388 ? 6.267 19.152 -27.237 1.00 86.94 388 TYR A O 1
ATOM 2732 N N . ASN A 1 389 ? 5.270 20.321 -25.573 1.00 76.19 389 ASN A N 1
ATOM 2733 C CA . ASN A 1 389 ? 5.454 21.666 -26.133 1.00 76.19 389 ASN A CA 1
ATOM 2734 C C . ASN A 1 389 ? 6.801 21.818 -26.888 1.00 76.19 389 ASN A C 1
ATOM 2736 O O . ASN A 1 389 ? 7.858 21.772 -26.252 1.00 76.19 389 ASN A O 1
ATOM 2740 N N . PRO A 1 390 ? 6.778 22.041 -28.217 1.00 62.91 390 PRO A N 1
ATOM 2741 C CA . PRO A 1 390 ? 7.974 22.015 -29.060 1.00 62.91 390 PRO A CA 1
ATOM 2742 C C . PRO A 1 390 ? 8.929 23.202 -28.845 1.00 62.91 390 PRO A C 1
ATOM 2744 O O . PRO A 1 390 ? 10.009 23.226 -29.426 1.00 62.91 390 PRO A O 1
ATOM 2747 N N . ALA A 1 391 ? 8.567 24.196 -28.026 1.00 70.12 391 ALA A N 1
ATOM 2748 C CA . ALA A 1 391 ? 9.391 25.383 -27.788 1.00 70.12 391 ALA A CA 1
ATOM 2749 C C . ALA A 1 391 ? 10.563 25.171 -26.800 1.00 70.12 391 ALA A C 1
ATOM 2751 O O . ALA A 1 391 ? 11.352 26.093 -26.591 1.00 70.12 391 ALA A O 1
ATOM 2752 N N . GLN A 1 392 ? 10.683 24.000 -26.163 1.00 67.81 392 GLN A N 1
ATOM 2753 C CA . GLN A 1 392 ? 11.716 23.712 -25.157 1.00 67.81 392 GLN A CA 1
ATOM 2754 C C . GLN A 1 392 ? 12.863 22.862 -25.723 1.00 67.81 392 GLN A C 1
ATOM 2756 O O . GLN A 1 392 ? 12.644 21.961 -26.525 1.00 67.81 392 GLN A O 1
ATOM 2761 N N . THR A 1 393 ? 14.095 23.106 -25.258 1.00 70.38 393 THR A N 1
ATOM 2762 C CA . THR A 1 393 ? 15.294 22.327 -25.634 1.00 70.38 393 THR A CA 1
ATOM 2763 C C . THR A 1 393 ? 15.222 20.865 -25.186 1.00 70.38 393 THR A C 1
ATOM 2765 O O . THR A 1 393 ? 15.689 19.983 -25.904 1.00 70.38 393 THR A O 1
ATOM 2768 N N . VAL A 1 394 ? 14.611 20.605 -24.028 1.00 77.81 394 VAL A N 1
ATOM 2769 C CA . VAL A 1 394 ? 14.182 19.278 -23.560 1.00 77.81 394 VAL A CA 1
ATOM 2770 C C . VAL A 1 394 ? 12.794 19.457 -22.944 1.00 77.81 394 VAL A C 1
ATOM 2772 O O . VAL A 1 394 ? 12.699 19.979 -21.832 1.00 77.81 394 VAL A O 1
ATOM 2775 N N . PRO A 1 395 ? 11.710 19.107 -23.655 1.00 88.69 395 PRO A N 1
ATOM 2776 C CA . PRO A 1 395 ? 10.369 19.248 -23.116 1.00 88.69 395 PRO A CA 1
ATOM 2777 C C . PRO A 1 395 ? 10.153 18.393 -21.864 1.00 88.69 395 PRO A C 1
ATOM 2779 O O . PRO A 1 395 ? 10.441 17.193 -21.867 1.00 88.69 395 PRO A O 1
ATOM 2782 N N . ALA A 1 396 ? 9.599 18.998 -20.813 1.00 91.25 396 ALA A N 1
ATOM 2783 C CA . ALA A 1 396 ? 9.334 18.335 -19.538 1.00 91.25 396 ALA A CA 1
ATOM 2784 C C . ALA A 1 396 ? 7.880 18.513 -19.081 1.00 91.25 396 ALA A C 1
ATOM 2786 O O . ALA A 1 396 ? 7.253 19.539 -19.351 1.00 91.25 396 ALA A O 1
ATOM 2787 N N . GLN A 1 397 ? 7.355 17.520 -18.364 1.00 92.12 397 GLN A N 1
ATOM 2788 C CA . GLN A 1 397 ? 6.028 17.564 -17.753 1.00 92.12 397 GLN A CA 1
ATOM 2789 C C . GLN A 1 397 ? 6.035 16.828 -16.412 1.00 92.12 397 GLN A C 1
ATOM 2791 O O . GLN A 1 397 ? 6.698 15.802 -16.284 1.00 92.12 397 GLN A O 1
ATOM 2796 N N . THR A 1 398 ? 5.244 17.314 -15.458 1.00 92.56 398 THR A N 1
ATOM 2797 C CA . THR A 1 398 ? 4.959 16.619 -14.197 1.00 92.56 398 THR A CA 1
ATOM 2798 C C . THR A 1 398 ? 3.502 16.165 -14.172 1.00 92.56 398 THR A C 1
ATOM 2800 O O . THR A 1 398 ? 2.621 16.934 -14.563 1.00 92.56 398 THR A O 1
ATOM 2803 N N . ILE A 1 399 ? 3.250 14.930 -13.741 1.00 91.62 399 ILE A N 1
ATOM 2804 C CA . ILE A 1 399 ? 1.909 14.370 -13.501 1.00 91.62 399 ILE A CA 1
ATOM 2805 C C . ILE A 1 399 ? 1.903 13.575 -12.192 1.00 91.62 399 ILE A C 1
ATOM 2807 O O . ILE A 1 399 ? 2.958 13.344 -11.607 1.00 91.62 399 ILE A O 1
ATOM 2811 N N . GLY A 1 400 ? 0.720 13.130 -11.767 1.00 89.06 400 GLY A N 1
ATOM 2812 C CA . GLY A 1 400 ? 0.575 12.316 -10.569 1.00 89.06 400 GLY A CA 1
ATOM 2813 C C . GLY A 1 400 ? 0.912 10.870 -10.882 1.00 89.06 400 GLY A C 1
ATOM 2814 O O . GLY A 1 400 ? 1.844 10.322 -10.318 1.00 89.06 400 GLY A O 1
ATOM 2815 N N . GLN A 1 401 ? 0.181 10.258 -11.822 1.00 90.88 401 GLN A N 1
ATOM 2816 C CA . GLN A 1 401 ? 0.363 8.840 -12.146 1.00 90.88 401 GLN A CA 1
ATOM 2817 C C . GLN A 1 401 ? 0.258 8.548 -13.643 1.00 90.88 401 GLN A C 1
ATOM 2819 O O . GLN A 1 401 ? -0.488 9.194 -14.380 1.00 90.88 401 GLN A O 1
ATOM 2824 N N . LEU A 1 402 ? 0.957 7.502 -14.075 1.00 95.56 402 LEU A N 1
ATOM 2825 C CA . LEU A 1 402 ? 0.890 6.914 -15.405 1.00 95.56 402 LEU A CA 1
ATOM 2826 C C . LEU A 1 402 ? 0.587 5.417 -15.280 1.00 95.56 402 LEU A C 1
ATOM 2828 O O . LEU A 1 402 ? 1.400 4.654 -14.758 1.00 95.56 402 LEU A O 1
ATOM 2832 N N . GLN A 1 403 ? -0.573 4.988 -15.778 1.00 95.62 403 GLN A N 1
ATOM 2833 C CA . GLN A 1 403 ? -1.055 3.619 -15.593 1.00 95.62 403 GLN A CA 1
ATOM 2834 C C . GLN A 1 403 ? -1.405 2.918 -16.913 1.00 95.62 403 GLN A C 1
ATOM 2836 O O . GLN A 1 403 ? -2.063 3.491 -17.779 1.00 95.62 403 GLN A O 1
ATOM 2841 N N . PHE A 1 404 ? -1.041 1.637 -17.019 1.00 97.00 404 PHE A N 1
ATOM 2842 C CA . PHE A 1 404 ? -1.347 0.737 -18.137 1.00 97.00 404 PHE A CA 1
ATOM 2843 C C . PHE A 1 404 ? -2.088 -0.504 -17.631 1.00 97.00 404 PHE A C 1
ATOM 2845 O O . PHE A 1 404 ? -1.542 -1.294 -16.852 1.00 97.00 404 PHE A O 1
ATOM 2852 N N . ILE A 1 405 ? -3.341 -0.692 -18.050 1.00 92.00 405 ILE A N 1
ATOM 2853 C CA . ILE A 1 405 ? -4.269 -1.658 -17.441 1.00 92.00 405 ILE A CA 1
ATOM 2854 C C . ILE A 1 405 ? -5.045 -2.481 -18.468 1.00 92.00 405 ILE A C 1
ATOM 2856 O O . ILE A 1 405 ? -5.047 -2.168 -19.656 1.00 92.00 405 ILE A O 1
ATOM 2860 N N . ASN A 1 406 ? -5.726 -3.525 -17.982 1.00 89.19 406 ASN A N 1
ATOM 2861 C CA . ASN A 1 406 ? -6.664 -4.349 -18.752 1.00 89.19 406 ASN A CA 1
ATOM 2862 C C . ASN A 1 406 ? -6.081 -4.887 -20.069 1.00 89.19 406 ASN A C 1
ATOM 2864 O O . ASN A 1 406 ? -6.761 -4.911 -21.092 1.00 89.19 406 ASN A O 1
ATOM 2868 N N . ASN A 1 407 ? -4.829 -5.355 -20.028 1.00 94.12 407 ASN A N 1
ATOM 2869 C CA . ASN A 1 407 ? -4.115 -5.942 -21.166 1.00 94.12 407 ASN A CA 1
ATOM 2870 C C . ASN A 1 407 ? -3.858 -4.971 -22.331 1.00 94.12 407 ASN A C 1
ATOM 2872 O O . ASN A 1 407 ? -3.824 -5.390 -23.487 1.00 94.12 407 ASN A O 1
ATOM 2876 N N . VAL A 1 408 ? -3.680 -3.675 -22.053 1.00 98.31 408 VAL A N 1
ATOM 2877 C CA . VAL A 1 408 ? -3.296 -2.713 -23.095 1.00 98.31 408 VAL A CA 1
ATOM 2878 C C . VAL A 1 408 ? -1.927 -3.052 -23.691 1.00 98.31 408 VAL A C 1
ATOM 2880 O O . VAL A 1 408 ? -0.976 -3.346 -22.965 1.00 98.31 408 VAL A O 1
ATOM 2883 N N . ALA A 1 409 ? -1.807 -2.936 -25.011 1.00 98.62 409 ALA A N 1
ATOM 2884 C CA . ALA A 1 409 ? -0.545 -2.917 -25.736 1.00 98.62 409 ALA A CA 1
ATOM 2885 C C . ALA A 1 409 ? -0.225 -1.481 -26.178 1.00 98.62 409 ALA A C 1
ATOM 2887 O O . ALA A 1 409 ? -0.722 -0.996 -27.196 1.00 98.62 409 ALA A O 1
ATOM 2888 N N . ALA A 1 410 ? 0.586 -0.775 -25.391 1.00 98.56 410 ALA A N 1
ATOM 2889 C CA . ALA A 1 410 ? 0.947 0.616 -25.639 1.00 98.56 410 ALA A CA 1
ATOM 2890 C C . ALA A 1 410 ? 2.329 0.741 -26.293 1.00 98.56 410 ALA A C 1
ATOM 2892 O O . ALA A 1 410 ? 3.285 0.076 -25.898 1.00 98.56 410 ALA A O 1
ATOM 2893 N N . THR A 1 411 ? 2.452 1.641 -27.265 1.00 97.25 411 THR A N 1
ATOM 2894 C CA . THR A 1 411 ? 3.728 2.091 -27.829 1.00 97.25 411 THR A CA 1
ATOM 2895 C C . THR A 1 411 ? 3.846 3.595 -27.647 1.00 97.25 411 THR A C 1
ATOM 2897 O O . THR A 1 411 ? 3.045 4.353 -28.193 1.00 97.25 411 THR A O 1
ATOM 2900 N N . LEU A 1 412 ? 4.851 4.020 -26.884 1.00 96.19 412 LEU A N 1
ATOM 2901 C CA . LEU A 1 412 ? 5.205 5.416 -26.668 1.00 96.19 412 LEU A CA 1
ATOM 2902 C C . LEU A 1 412 ? 6.414 5.753 -27.539 1.00 96.19 412 LEU A C 1
ATOM 2904 O O . LEU A 1 412 ? 7.482 5.160 -27.390 1.00 96.19 412 LEU A O 1
ATOM 2908 N N . SER A 1 413 ? 6.238 6.701 -28.451 1.00 91.75 413 SER A N 1
ATOM 2909 C CA . SER A 1 413 ? 7.265 7.128 -29.399 1.00 91.75 413 SER A CA 1
ATOM 2910 C C . SER A 1 413 ? 7.676 8.578 -29.159 1.00 91.75 413 SER A C 1
ATOM 2912 O O . SER A 1 413 ? 6.833 9.411 -28.835 1.00 91.75 413 SER A O 1
ATOM 2914 N N . THR A 1 414 ? 8.964 8.890 -29.313 1.00 88.94 414 THR A N 1
ATOM 2915 C CA . THR A 1 414 ? 9.511 10.244 -29.112 1.00 88.94 414 THR A CA 1
ATOM 2916 C C . THR A 1 414 ? 10.462 10.645 -30.252 1.00 88.94 414 THR A C 1
ATOM 2918 O O . THR A 1 414 ? 11.295 9.843 -30.673 1.00 88.94 414 THR A O 1
ATOM 2921 N N . ASP A 1 415 ? 10.358 11.876 -30.764 1.00 85.31 415 ASP A N 1
ATOM 2922 C CA . ASP A 1 415 ? 11.265 12.441 -31.795 1.00 85.31 415 ASP A CA 1
ATOM 2923 C C . ASP A 1 415 ? 12.452 13.213 -31.213 1.00 85.31 415 ASP A C 1
ATOM 2925 O O . ASP A 1 415 ? 13.507 13.300 -31.848 1.00 85.31 415 ASP A O 1
ATOM 2929 N N . MET A 1 416 ? 12.310 13.727 -29.997 1.00 85.31 416 MET A N 1
ATOM 2930 C CA . MET A 1 416 ? 13.317 14.475 -29.248 1.00 85.31 416 MET A CA 1
ATOM 2931 C C . MET A 1 416 ? 13.434 13.946 -27.814 1.00 85.31 416 MET A C 1
ATOM 2933 O O . MET A 1 416 ? 12.675 13.070 -27.397 1.00 85.31 416 MET A O 1
ATOM 2937 N N . SER A 1 417 ? 14.415 14.438 -27.054 1.00 88.31 417 SER A N 1
ATOM 2938 C CA . SER A 1 417 ? 14.510 14.120 -25.622 1.00 88.31 417 SER A CA 1
ATOM 2939 C C . SER A 1 417 ? 13.343 14.734 -24.853 1.00 88.31 417 SER A C 1
ATOM 2941 O O . SER A 1 417 ? 13.107 15.928 -24.992 1.00 88.31 417 SER A O 1
ATOM 2943 N N . ARG A 1 418 ? 12.647 13.940 -24.036 1.00 90.88 418 ARG A N 1
ATOM 2944 C CA . ARG A 1 418 ? 11.528 14.363 -23.186 1.00 90.88 418 ARG A CA 1
ATOM 2945 C C . ARG A 1 418 ? 11.649 13.789 -21.783 1.00 90.88 418 ARG A C 1
ATOM 2947 O O . ARG A 1 418 ? 12.147 12.676 -21.618 1.00 90.88 418 ARG A O 1
ATOM 2954 N N . THR A 1 419 ? 11.126 14.516 -20.802 1.00 94.00 419 THR A N 1
ATOM 2955 C CA . THR A 1 419 ? 11.126 14.092 -19.397 1.00 94.00 419 THR A CA 1
ATOM 2956 C C . THR A 1 419 ? 9.718 14.111 -18.816 1.00 94.00 419 THR A C 1
ATOM 2958 O O . THR A 1 419 ? 9.040 15.135 -18.861 1.00 94.00 419 THR A O 1
ATOM 2961 N N . LEU A 1 420 ? 9.280 12.987 -18.256 1.00 96.00 420 LEU A N 1
ATOM 2962 C CA . LEU A 1 420 ? 8.068 12.890 -17.452 1.00 96.00 420 LEU A CA 1
ATOM 2963 C C . LEU A 1 420 ? 8.448 12.671 -15.989 1.00 96.00 420 LEU A C 1
ATOM 2965 O O . LEU A 1 420 ? 9.011 11.632 -15.654 1.00 96.00 420 LEU A O 1
ATOM 2969 N N . THR A 1 421 ? 8.105 13.618 -15.128 1.00 96.31 421 THR A N 1
ATOM 2970 C CA . THR A 1 421 ? 8.251 13.479 -13.679 1.00 96.31 421 THR A CA 1
ATOM 2971 C C . THR A 1 421 ? 6.922 13.032 -13.073 1.00 96.31 421 THR A C 1
ATOM 2973 O O . THR A 1 421 ? 5.875 13.604 -13.381 1.00 96.31 421 THR A O 1
ATOM 2976 N N . LEU A 1 422 ? 6.964 12.009 -12.227 1.00 94.38 422 LEU A N 1
ATOM 2977 C CA . LEU A 1 422 ? 5.875 11.633 -11.332 1.00 94.38 422 LEU A CA 1
ATOM 2978 C C . LEU A 1 422 ? 6.185 12.263 -9.974 1.00 94.38 422 LEU A C 1
ATOM 2980 O O . LEU A 1 422 ? 7.242 11.969 -9.413 1.00 94.38 422 LEU A O 1
ATOM 2984 N N . ASP A 1 423 ? 5.347 13.210 -9.545 1.00 84.44 423 ASP A N 1
ATOM 2985 C CA . ASP A 1 423 ? 5.563 14.010 -8.328 1.00 84.44 423 ASP A CA 1
ATOM 2986 C C . ASP A 1 423 ? 4.261 14.695 -7.872 1.00 84.44 423 ASP A C 1
ATOM 2988 O O . ASP A 1 423 ? 3.938 15.813 -8.292 1.00 84.44 423 ASP A O 1
ATOM 2992 N N . ASN A 1 424 ? 3.473 13.997 -7.053 1.00 75.56 424 ASN A N 1
ATOM 2993 C CA . ASN A 1 424 ? 2.312 14.530 -6.339 1.00 75.56 424 ASN A CA 1
ATOM 2994 C C . ASN A 1 424 ? 1.896 13.731 -5.077 1.00 75.56 424 ASN A C 1
ATOM 2996 O O . ASN A 1 424 ? 0.838 14.013 -4.508 1.00 75.56 424 ASN A O 1
ATOM 3000 N N . ASN A 1 425 ? 2.696 12.757 -4.631 1.00 75.06 425 ASN A N 1
ATOM 3001 C CA . ASN A 1 425 ? 2.484 11.903 -3.461 1.00 75.06 425 ASN A CA 1
ATOM 3002 C C . ASN A 1 425 ? 1.074 11.293 -3.432 1.00 75.06 425 ASN A C 1
ATOM 3004 O O . ASN A 1 425 ? 0.340 11.386 -2.437 1.00 75.06 425 ASN A O 1
ATOM 3008 N N . MET A 1 426 ? 0.653 10.747 -4.573 1.00 72.12 426 MET A N 1
ATOM 3009 C CA . MET A 1 426 ? -0.675 10.164 -4.713 1.00 72.12 426 MET A CA 1
ATOM 3010 C C . MET A 1 426 ? -0.728 8.793 -4.030 1.00 72.12 426 MET A C 1
ATOM 3012 O O . MET A 1 426 ? 0.262 8.074 -4.003 1.00 72.12 426 MET A O 1
ATOM 3016 N N . PRO A 1 427 ? -1.878 8.379 -3.466 1.00 66.75 427 PRO A N 1
ATOM 3017 C CA . PRO A 1 427 ? -1.985 7.040 -2.903 1.00 66.75 427 PRO A CA 1
ATOM 3018 C C . PRO A 1 427 ? -1.780 5.945 -3.962 1.00 66.75 427 PRO A C 1
ATOM 3020 O O . PRO A 1 427 ? -2.443 5.948 -5.002 1.00 66.75 427 PRO A O 1
ATOM 3023 N N . GLY A 1 428 ? -0.959 4.948 -3.630 1.00 75.88 428 GLY A N 1
ATOM 3024 C CA . GLY A 1 428 ? -0.636 3.817 -4.507 1.00 75.88 428 GLY A CA 1
ATOM 3025 C C . GLY A 1 428 ? 0.630 4.056 -5.329 1.00 75.88 428 GLY A C 1
ATOM 3026 O O . GLY A 1 428 ? 1.312 5.046 -5.128 1.00 75.88 428 GLY A O 1
ATOM 3027 N N . ASP A 1 429 ? 0.941 3.128 -6.236 1.00 84.62 429 ASP A N 1
ATOM 3028 C CA . ASP A 1 429 ? 2.074 3.285 -7.151 1.00 84.62 429 ASP A CA 1
ATOM 3029 C C . ASP A 1 429 ? 1.746 4.283 -8.270 1.00 84.62 429 ASP A C 1
ATOM 3031 O O . ASP A 1 429 ? 0.656 4.254 -8.851 1.00 84.62 429 ASP A O 1
ATOM 3035 N N . ASP A 1 430 ? 2.716 5.120 -8.620 1.00 91.44 430 ASP A N 1
ATOM 3036 C CA . ASP A 1 430 ? 2.567 6.217 -9.572 1.00 91.44 430 ASP A CA 1
ATOM 3037 C C . ASP A 1 430 ? 2.902 5.803 -11.002 1.00 91.44 430 ASP A C 1
ATOM 3039 O O . ASP A 1 430 ? 2.261 6.251 -11.953 1.00 91.44 430 ASP A O 1
ATOM 3043 N N . PHE A 1 431 ? 3.868 4.900 -11.178 1.00 97.12 431 PHE A N 1
ATOM 3044 C CA . PHE A 1 431 ? 4.126 4.249 -12.462 1.00 97.12 431 PHE A CA 1
ATOM 3045 C C . PHE A 1 431 ? 3.638 2.804 -12.427 1.00 97.12 431 PHE A C 1
ATOM 3047 O O . PHE A 1 431 ? 4.252 1.957 -11.779 1.00 97.12 431 PHE A O 1
ATOM 3054 N N . VAL A 1 432 ? 2.554 2.495 -13.141 1.00 96.06 432 VAL A N 1
ATOM 3055 C CA . VAL A 1 432 ? 1.924 1.169 -13.066 1.00 96.06 432 VAL A CA 1
ATOM 3056 C C . VAL A 1 432 ? 1.802 0.523 -14.433 1.00 96.06 432 VAL A C 1
ATOM 3058 O O . VAL A 1 432 ? 1.109 1.029 -15.312 1.00 96.06 432 VAL A O 1
ATOM 3061 N N . ILE A 1 433 ? 2.357 -0.679 -14.574 1.00 97.75 433 ILE A N 1
ATOM 3062 C CA . ILE A 1 433 ? 2.039 -1.586 -15.683 1.00 97.75 433 ILE A CA 1
ATOM 3063 C C . ILE A 1 433 ? 1.450 -2.851 -15.075 1.00 97.75 433 ILE A C 1
ATOM 3065 O O . ILE A 1 433 ? 2.180 -3.684 -14.540 1.00 97.75 433 ILE A O 1
ATOM 3069 N N . ARG A 1 434 ? 0.124 -3.004 -15.129 1.00 90.75 434 ARG A N 1
ATOM 3070 C CA . ARG A 1 434 ? -0.546 -4.188 -14.570 1.00 90.75 434 ARG A CA 1
ATOM 3071 C C . ARG A 1 434 ? -0.200 -5.447 -15.374 1.00 90.75 434 ARG A C 1
ATOM 3073 O O . ARG A 1 434 ? 0.152 -5.373 -16.551 1.00 90.75 434 ARG A O 1
ATOM 3080 N N . ALA A 1 435 ? -0.311 -6.606 -14.725 1.00 90.25 435 ALA A N 1
ATOM 3081 C CA . ALA A 1 435 ? -0.116 -7.900 -15.373 1.00 90.25 435 ALA A CA 1
ATOM 3082 C C . ALA A 1 435 ? -0.992 -8.032 -16.630 1.00 90.25 435 ALA A C 1
ATOM 3084 O O . ALA A 1 435 ? -2.140 -7.587 -16.643 1.00 90.25 435 ALA A O 1
ATOM 3085 N N . GLY A 1 436 ? -0.422 -8.612 -17.686 1.00 92.06 436 GLY A N 1
ATOM 3086 C CA . GLY A 1 436 ? -1.060 -8.744 -18.998 1.00 92.06 436 GLY A CA 1
ATOM 3087 C C . GLY A 1 436 ? -0.944 -7.515 -19.910 1.00 92.06 436 GLY A C 1
ATOM 3088 O O . GLY A 1 436 ? -1.067 -7.664 -21.122 1.00 92.06 436 GLY A O 1
ATOM 3089 N N . SER A 1 437 ? -0.645 -6.322 -19.380 1.00 98.25 437 SER A N 1
ATOM 3090 C CA . SER A 1 437 ? -0.351 -5.133 -20.196 1.00 98.25 437 SER A CA 1
ATOM 3091 C C . SER A 1 437 ? 1.103 -5.128 -20.688 1.00 98.25 437 SER A C 1
ATOM 3093 O O . SER A 1 437 ? 2.005 -5.647 -20.023 1.00 98.25 437 SER A O 1
ATOM 3095 N N . SER A 1 438 ? 1.358 -4.487 -21.828 1.00 98.62 438 SER A N 1
ATOM 3096 C CA . SER A 1 438 ? 2.700 -4.304 -22.390 1.00 98.62 438 SER A CA 1
ATOM 3097 C C . SER A 1 438 ? 2.934 -2.864 -22.836 1.00 98.62 438 SER A C 1
ATOM 3099 O O . SER A 1 438 ? 2.082 -2.284 -23.508 1.00 98.62 438 SER A O 1
ATOM 3101 N N . VAL A 1 439 ? 4.104 -2.314 -22.516 1.00 98.75 439 VAL A N 1
ATOM 3102 C CA . VAL A 1 439 ? 4.524 -0.964 -22.905 1.00 98.75 439 VAL A CA 1
ATOM 3103 C C . VAL A 1 439 ? 5.840 -1.044 -23.661 1.00 98.75 439 VAL A C 1
ATOM 3105 O O . VAL A 1 439 ? 6.835 -1.526 -23.128 1.00 98.75 439 VAL A O 1
ATOM 3108 N N . THR A 1 440 ? 5.854 -0.540 -24.890 1.00 97.00 440 THR A N 1
ATOM 3109 C CA . THR A 1 440 ? 7.073 -0.328 -25.675 1.00 97.00 440 THR A CA 1
ATOM 3110 C C . THR A 1 440 ? 7.407 1.154 -25.685 1.00 97.00 440 THR A C 1
ATOM 3112 O O . THR A 1 440 ? 6.574 1.966 -26.077 1.00 97.00 440 THR A O 1
ATOM 3115 N N . ILE A 1 441 ? 8.622 1.513 -25.284 1.00 94.75 441 ILE A N 1
ATOM 3116 C CA . ILE A 1 441 ? 9.157 2.871 -25.414 1.00 94.75 441 ILE A CA 1
ATOM 3117 C C . ILE A 1 441 ? 10.198 2.866 -26.529 1.00 94.75 441 ILE A C 1
ATOM 3119 O O . ILE A 1 441 ? 11.094 2.018 -26.541 1.00 94.75 441 ILE A O 1
ATOM 3123 N N . THR A 1 442 ? 10.046 3.776 -27.488 1.00 91.06 442 THR A N 1
ATOM 3124 C CA . THR A 1 442 ? 10.891 3.848 -28.683 1.00 91.06 442 THR A CA 1
ATOM 3125 C C . THR A 1 442 ? 11.037 5.282 -29.203 1.00 91.06 442 THR A C 1
ATOM 3127 O O . THR A 1 442 ? 10.382 6.213 -28.727 1.00 91.06 442 THR A O 1
ATOM 3130 N N . ASN A 1 443 ? 11.868 5.462 -30.228 1.00 86.25 443 ASN A N 1
ATOM 3131 C CA . ASN A 1 443 ? 12.025 6.722 -30.950 1.00 86.25 443 ASN A CA 1
ATOM 3132 C C . ASN A 1 443 ? 11.321 6.662 -32.310 1.00 86.25 443 ASN A C 1
ATOM 3134 O O . ASN A 1 443 ? 11.278 5.606 -32.935 1.00 86.25 443 ASN A O 1
ATOM 3138 N N . ASN A 1 444 ? 10.827 7.799 -32.808 1.00 80.25 444 ASN A N 1
ATOM 3139 C CA . ASN A 1 444 ? 10.288 7.922 -34.173 1.00 80.25 444 ASN A CA 1
ATOM 3140 C C . ASN A 1 444 ? 11.192 8.741 -35.131 1.00 80.25 444 ASN A C 1
ATOM 3142 O O . ASN A 1 444 ? 10.826 8.890 -36.295 1.00 80.25 444 ASN A O 1
ATOM 3146 N N . SER A 1 445 ? 12.345 9.271 -34.682 1.00 67.75 445 SER A N 1
ATOM 3147 C CA . SER A 1 445 ? 13.229 10.138 -35.490 1.00 67.75 445 SER A CA 1
ATOM 3148 C C . SER A 1 445 ? 14.626 9.551 -35.741 1.00 67.75 445 SER A C 1
ATOM 3150 O O . SER A 1 445 ? 15.107 8.692 -35.005 1.00 67.75 445 SER A O 1
ATOM 3152 N N . THR A 1 446 ? 15.319 10.071 -36.764 1.00 59.59 446 THR A N 1
ATOM 3153 C CA . THR A 1 446 ? 16.740 9.790 -37.059 1.00 59.59 446 THR A CA 1
ATOM 3154 C C . THR A 1 446 ? 17.716 10.446 -36.074 1.00 59.59 446 THR A C 1
ATOM 3156 O O . THR A 1 446 ? 18.929 10.298 -36.225 1.00 59.59 446 THR A O 1
ATOM 3159 N N . ALA A 1 447 ? 17.226 11.199 -35.082 1.00 60.53 447 ALA A N 1
ATOM 3160 C CA . ALA A 1 447 ? 18.058 11.816 -34.057 1.00 60.53 447 ALA A CA 1
ATOM 3161 C C . ALA A 1 447 ? 18.411 10.769 -32.996 1.00 60.53 447 ALA A C 1
ATOM 3163 O O . ALA A 1 447 ? 17.702 10.568 -32.009 1.00 60.53 447 ALA A O 1
ATOM 3164 N N . GLY A 1 448 ? 19.532 10.085 -33.207 1.00 62.16 448 GLY A N 1
ATOM 3165 C CA . GLY A 1 448 ? 19.939 8.940 -32.399 1.00 62.16 448 GLY A CA 1
ATOM 3166 C C . GLY A 1 448 ? 20.426 9.205 -30.980 1.00 62.16 448 GLY A C 1
ATOM 3167 O O . GLY A 1 448 ? 21.236 8.447 -30.462 1.00 62.16 448 GLY A O 1
ATOM 3168 N N . THR A 1 449 ? 19.970 10.293 -30.365 1.00 70.81 449 THR A N 1
ATOM 3169 C CA . THR A 1 449 ? 20.153 10.604 -28.940 1.00 70.81 449 THR A CA 1
ATOM 3170 C C . THR A 1 449 ? 18.847 11.014 -28.256 1.00 70.81 449 THR A C 1
ATOM 3172 O O . THR A 1 449 ? 18.841 11.221 -27.039 1.00 70.81 449 THR A O 1
ATOM 3175 N N . SER A 1 450 ? 17.744 11.122 -29.011 1.00 82.06 450 SER A N 1
ATOM 3176 C CA . SER A 1 450 ? 16.409 11.403 -28.482 1.00 82.06 450 SER A CA 1
ATOM 3177 C C . SER A 1 450 ? 16.003 10.349 -27.465 1.00 82.06 450 SER A C 1
ATOM 3179 O O . SER A 1 450 ? 16.383 9.184 -27.570 1.00 82.06 450 SER A O 1
ATOM 3181 N N . GLY A 1 451 ? 15.260 10.760 -26.452 1.00 87.94 451 GLY A N 1
ATOM 3182 C CA . GLY A 1 451 ? 15.038 9.928 -25.291 1.00 87.94 451 GLY A CA 1
ATOM 3183 C C . GLY A 1 451 ? 13.745 10.218 -24.571 1.00 87.94 451 GLY A C 1
ATOM 3184 O O . GLY A 1 451 ? 13.162 11.283 -24.737 1.00 87.94 451 GLY A O 1
ATOM 3185 N N . PHE A 1 452 ? 13.302 9.260 -23.771 1.00 92.44 452 PHE A N 1
ATOM 3186 C CA . PHE A 1 452 ? 12.177 9.461 -22.873 1.00 92.44 452 PHE A CA 1
ATOM 3187 C C . PHE A 1 452 ? 12.609 9.041 -21.479 1.00 92.44 452 PHE A C 1
ATOM 3189 O O . PHE A 1 452 ? 12.858 7.861 -21.233 1.00 92.44 452 PHE A O 1
ATOM 3196 N N . ASP A 1 453 ? 12.761 10.036 -20.615 1.00 94.12 453 ASP A N 1
ATOM 3197 C CA . ASP A 1 453 ? 13.172 9.868 -19.232 1.00 94.12 453 ASP A CA 1
ATOM 3198 C C . ASP A 1 453 ? 11.918 9.941 -18.348 1.00 94.12 453 ASP A C 1
ATOM 3200 O O . ASP A 1 453 ? 11.251 10.973 -18.295 1.00 94.12 453 ASP A O 1
ATOM 3204 N N . ILE A 1 454 ? 11.585 8.843 -17.675 1.00 97.62 454 ILE A N 1
ATOM 3205 C CA . ILE A 1 454 ? 10.549 8.773 -16.642 1.00 97.62 454 ILE A CA 1
ATOM 3206 C C . ILE A 1 454 ? 11.257 8.885 -15.293 1.00 97.62 454 ILE A C 1
ATOM 3208 O O . ILE A 1 454 ? 12.152 8.089 -15.004 1.00 97.62 454 ILE A O 1
ATOM 3212 N N . LEU A 1 455 ? 10.875 9.861 -14.475 1.00 97.44 455 LEU A N 1
ATOM 3213 C CA . LEU A 1 455 ? 11.499 10.144 -13.187 1.00 97.44 455 LEU A CA 1
ATOM 3214 C C . LEU A 1 455 ? 10.478 10.026 -12.052 1.00 97.44 455 LEU A C 1
ATOM 3216 O O . LEU A 1 455 ? 9.474 10.729 -12.057 1.00 97.44 455 LEU A O 1
ATOM 3220 N N . LEU A 1 456 ? 10.772 9.176 -11.071 1.00 97.19 456 LEU A N 1
ATOM 3221 C CA . LEU A 1 456 ? 10.044 9.050 -9.811 1.00 97.19 456 LEU A CA 1
ATOM 3222 C C . LEU A 1 456 ? 10.876 9.700 -8.701 1.00 97.19 456 LEU A C 1
ATOM 3224 O O . LEU A 1 456 ? 11.931 9.185 -8.308 1.00 97.19 456 LEU A O 1
ATOM 3228 N N . THR A 1 457 ? 10.436 10.853 -8.211 1.00 86.44 457 THR A N 1
ATOM 3229 C CA . THR A 1 457 ? 11.088 11.536 -7.089 1.00 86.44 457 THR A CA 1
ATOM 3230 C C . THR A 1 457 ? 10.476 11.080 -5.773 1.00 86.44 457 THR A C 1
ATOM 3232 O O . THR A 1 457 ? 9.265 11.082 -5.636 1.00 86.44 457 THR A O 1
ATOM 3235 N N . SER A 1 458 ? 11.298 10.701 -4.787 1.00 84.50 458 SER A N 1
ATOM 3236 C CA . SER A 1 458 ? 10.816 10.314 -3.450 1.00 84.50 458 SER A CA 1
ATOM 3237 C C . SER A 1 458 ? 9.740 11.288 -2.933 1.00 84.50 458 SER A C 1
ATOM 3239 O O . SER A 1 458 ? 10.030 12.486 -2.870 1.00 84.50 458 SER A O 1
ATOM 3241 N N . PRO A 1 459 ? 8.560 10.805 -2.500 1.00 89.25 459 PRO A N 1
ATOM 3242 C CA . PRO A 1 459 ? 8.255 9.423 -2.100 1.00 89.25 459 PRO A CA 1
ATOM 3243 C C . PRO A 1 459 ? 7.695 8.489 -3.191 1.00 89.25 459 PRO A C 1
ATOM 3245 O O . PRO A 1 459 ? 7.325 7.369 -2.846 1.00 89.25 459 PRO A O 1
ATOM 3248 N N . GLU A 1 460 ? 7.666 8.893 -4.462 1.00 92.56 460 GLU A N 1
ATOM 3249 C CA . GLU A 1 460 ? 6.919 8.156 -5.493 1.00 92.56 460 GLU A CA 1
ATOM 3250 C C . GLU A 1 460 ? 7.418 6.734 -5.753 1.00 92.56 460 GLU A C 1
ATOM 3252 O O . GLU A 1 460 ? 8.626 6.456 -5.742 1.00 92.56 460 GLU A O 1
ATOM 3257 N N . THR A 1 461 ? 6.472 5.839 -6.055 1.00 94.00 461 THR A N 1
ATOM 3258 C CA . THR A 1 461 ? 6.735 4.415 -6.302 1.00 94.00 461 THR A CA 1
ATOM 3259 C C . THR A 1 461 ? 6.196 3.943 -7.650 1.00 94.00 461 THR A C 1
ATOM 3261 O O . THR A 1 461 ? 5.391 4.594 -8.311 1.00 94.00 461 THR A O 1
ATOM 3264 N N . GLY A 1 462 ? 6.688 2.803 -8.126 1.00 95.12 462 GLY A N 1
ATOM 3265 C CA . GLY A 1 462 ? 6.261 2.200 -9.380 1.00 95.12 462 GLY A CA 1
ATOM 3266 C C . GLY A 1 462 ? 6.209 0.684 -9.286 1.00 95.12 462 GLY A C 1
ATOM 3267 O O . GLY A 1 462 ? 7.121 0.056 -8.748 1.00 95.12 462 GLY A O 1
ATOM 3268 N N . ALA A 1 463 ? 5.177 0.085 -9.872 1.00 95.31 463 ALA A N 1
ATOM 3269 C CA . ALA A 1 463 ? 4.994 -1.358 -9.933 1.00 95.31 463 ALA A CA 1
ATOM 3270 C C . ALA A 1 463 ? 4.774 -1.839 -11.370 1.00 95.31 463 ALA A C 1
ATOM 3272 O O . ALA A 1 463 ? 3.825 -1.457 -12.062 1.00 95.31 463 ALA A O 1
ATOM 3273 N N . VAL A 1 464 ? 5.639 -2.749 -11.810 1.00 98.25 464 VAL A N 1
ATOM 3274 C CA . VAL A 1 464 ? 5.567 -3.388 -13.124 1.00 98.25 464 VAL A CA 1
ATOM 3275 C C . VAL A 1 464 ? 5.256 -4.865 -12.928 1.00 98.25 464 VAL A C 1
ATOM 3277 O O . VAL A 1 464 ? 6.109 -5.636 -12.499 1.00 98.25 464 VAL A O 1
ATOM 3280 N N . GLY A 1 465 ? 4.022 -5.257 -13.237 1.00 93.12 465 GLY A N 1
ATOM 3281 C CA . GLY A 1 465 ? 3.561 -6.647 -13.323 1.00 93.12 465 GLY A CA 1
ATOM 3282 C C . GLY A 1 465 ? 3.416 -7.168 -14.753 1.00 93.12 465 GLY A C 1
ATOM 3283 O O . GLY A 1 465 ? 3.303 -8.374 -14.947 1.00 93.12 465 GLY A O 1
ATOM 3284 N N . GLY A 1 466 ? 3.397 -6.279 -15.749 1.00 97.50 466 GLY A N 1
ATOM 3285 C CA . GLY A 1 466 ? 3.345 -6.623 -17.172 1.00 97.50 466 GLY A CA 1
ATOM 3286 C C . GLY A 1 466 ? 4.715 -6.600 -17.857 1.00 97.50 466 GLY A C 1
ATOM 3287 O O . GLY A 1 466 ? 5.742 -6.889 -17.242 1.00 97.50 466 GLY A O 1
ATOM 3288 N N . THR A 1 467 ? 4.721 -6.254 -19.146 1.00 98.81 467 THR A N 1
ATOM 3289 C CA . THR A 1 467 ? 5.951 -6.111 -19.942 1.00 98.81 467 THR A CA 1
ATOM 3290 C C . THR A 1 467 ? 6.321 -4.643 -20.132 1.00 98.81 467 THR A C 1
ATOM 3292 O O . THR A 1 467 ? 5.489 -3.849 -20.566 1.00 98.81 467 THR A O 1
ATOM 3295 N N . LEU A 1 468 ? 7.580 -4.294 -19.874 1.00 98.75 468 LEU A N 1
ATOM 3296 C CA . LEU A 1 468 ? 8.182 -3.021 -20.257 1.00 98.75 468 LEU A CA 1
ATOM 3297 C C . LEU A 1 468 ? 9.363 -3.284 -21.194 1.00 98.75 468 LEU A C 1
ATOM 3299 O O . LEU A 1 468 ? 10.339 -3.925 -20.808 1.00 98.75 468 LEU A O 1
ATOM 3303 N N . LEU A 1 469 ? 9.270 -2.770 -22.416 1.00 97.38 469 LEU A N 1
ATOM 3304 C CA . LEU A 1 469 ? 10.286 -2.885 -23.452 1.00 97.38 469 LEU A CA 1
ATOM 3305 C C . LEU A 1 469 ? 10.875 -1.510 -23.762 1.00 97.38 469 LEU A C 1
ATOM 3307 O O . LEU A 1 469 ? 10.160 -0.614 -24.210 1.00 97.38 469 LEU A O 1
ATOM 3311 N N . PHE A 1 470 ? 12.186 -1.358 -23.591 1.00 94.94 470 PHE A N 1
ATOM 3312 C CA . PHE A 1 470 ? 12.929 -0.246 -24.183 1.00 94.94 470 PHE A CA 1
ATOM 3313 C C . PHE A 1 470 ? 13.546 -0.699 -25.500 1.00 94.94 470 PHE A C 1
ATOM 3315 O O . PHE A 1 470 ? 14.359 -1.627 -25.546 1.00 94.94 470 PHE A O 1
ATOM 3322 N N . ALA A 1 471 ? 13.152 -0.031 -26.577 1.00 90.25 471 ALA A N 1
ATOM 3323 C CA . ALA A 1 471 ? 13.600 -0.312 -27.928 1.00 90.25 471 ALA A CA 1
ATOM 3324 C C . ALA A 1 471 ? 14.175 0.946 -28.587 1.00 90.25 471 ALA A C 1
ATOM 3326 O O . ALA A 1 471 ? 14.174 2.036 -28.027 1.00 90.25 471 ALA A O 1
ATOM 3327 N N . GLY A 1 472 ? 14.679 0.775 -29.802 1.00 81.25 472 GLY A N 1
ATOM 3328 C CA . GLY A 1 472 ? 15.092 1.858 -30.687 1.00 81.25 472 GLY A CA 1
ATOM 3329 C C . GLY A 1 472 ? 14.548 1.585 -32.082 1.00 81.25 472 GLY A C 1
ATOM 3330 O O . GLY A 1 472 ? 14.053 0.487 -32.346 1.00 81.25 472 GLY A O 1
ATOM 3331 N N . LEU A 1 473 ? 14.610 2.576 -32.967 1.00 76.25 473 LEU A N 1
ATOM 3332 C CA . LEU A 1 473 ? 14.155 2.406 -34.341 1.00 76.25 473 LEU A CA 1
ATOM 3333 C C . LEU A 1 473 ? 15.212 1.642 -35.150 1.00 76.25 473 LEU A C 1
ATOM 3335 O O . LEU A 1 473 ? 16.392 1.984 -35.165 1.00 76.25 473 LEU A O 1
ATOM 3339 N N . THR A 1 474 ? 14.795 0.601 -35.864 1.00 63.91 474 THR A N 1
ATOM 3340 C CA . THR A 1 474 ? 15.695 -0.177 -36.724 1.00 63.91 474 THR A CA 1
ATOM 3341 C C . THR A 1 474 ? 16.376 0.723 -37.765 1.00 63.91 474 THR A C 1
ATOM 3343 O O . THR A 1 474 ? 15.691 1.328 -38.587 1.00 63.91 474 THR A O 1
ATOM 3346 N N . GLY A 1 475 ? 17.714 0.783 -37.766 1.00 59.69 475 GLY A N 1
ATOM 3347 C CA . GLY A 1 475 ? 18.504 1.503 -38.779 1.00 59.69 475 GLY A CA 1
ATOM 3348 C C . GLY A 1 475 ? 19.003 2.901 -38.389 1.00 59.69 475 GLY A C 1
ATOM 3349 O O . GLY A 1 475 ? 19.692 3.528 -39.191 1.00 59.69 475 GLY A O 1
ATOM 3350 N N . THR A 1 476 ? 18.722 3.386 -37.176 1.00 56.28 476 THR A N 1
ATOM 3351 C CA . THR A 1 476 ? 19.278 4.643 -36.640 1.00 56.28 476 THR A CA 1
ATOM 3352 C C . THR A 1 476 ? 20.258 4.365 -35.494 1.00 56.28 476 THR A C 1
ATOM 3354 O O . THR A 1 476 ? 20.213 3.304 -34.870 1.00 56.28 476 THR A O 1
ATOM 3357 N N . THR A 1 477 ? 21.145 5.314 -35.163 1.00 55.44 477 THR A N 1
ATOM 3358 C CA . THR A 1 477 ? 21.690 5.367 -33.795 1.00 55.44 477 THR A CA 1
ATOM 3359 C C . THR A 1 477 ? 20.487 5.549 -32.862 1.00 55.44 477 THR A C 1
ATOM 3361 O O . THR A 1 477 ? 19.548 6.258 -33.203 1.00 55.44 477 THR A O 1
ATOM 3364 N N . ASN A 1 478 ? 20.391 4.777 -31.786 1.00 63.28 478 ASN A N 1
ATOM 3365 C CA . ASN A 1 478 ? 19.115 4.565 -31.094 1.00 63.28 478 ASN A CA 1
ATOM 3366 C C . ASN A 1 478 ? 18.905 5.527 -29.913 1.00 63.28 478 ASN A C 1
ATOM 3368 O O . ASN A 1 478 ? 19.830 6.202 -29.480 1.00 63.28 478 ASN A O 1
ATOM 3372 N N . GLY A 1 479 ? 17.692 5.615 -29.375 1.00 65.62 479 GLY A N 1
ATOM 3373 C CA . GLY A 1 479 ? 17.388 6.543 -28.285 1.00 65.62 479 GLY A CA 1
ATOM 3374 C C . GLY A 1 479 ? 17.976 6.191 -26.918 1.00 65.62 479 GLY A C 1
ATOM 3375 O O . GLY A 1 479 ? 18.455 5.077 -26.692 1.00 65.62 479 GLY A O 1
ATOM 3376 N N . ARG A 1 480 ? 17.901 7.159 -25.992 1.00 83.75 480 ARG A N 1
ATOM 3377 C CA . ARG A 1 480 ? 18.156 6.997 -24.547 1.00 83.75 480 ARG A CA 1
ATOM 3378 C C . ARG A 1 480 ? 16.817 6.963 -23.803 1.00 83.75 480 ARG A C 1
ATOM 3380 O O . ARG A 1 480 ? 16.174 7.994 -23.684 1.00 83.75 480 ARG A O 1
ATOM 3387 N N . HIS A 1 481 ? 16.398 5.826 -23.262 1.00 91.31 481 HIS A N 1
ATOM 3388 C CA . HIS A 1 481 ? 15.161 5.729 -22.473 1.00 91.31 481 HIS A CA 1
ATOM 3389 C C . HIS A 1 481 ? 15.501 5.352 -21.046 1.00 91.31 481 HIS A C 1
ATOM 3391 O O . HIS A 1 481 ? 16.279 4.425 -20.835 1.00 91.31 481 HIS A O 1
ATOM 3397 N N . THR A 1 482 ? 14.943 6.057 -20.069 1.00 94.75 482 THR A N 1
ATOM 3398 C CA . THR A 1 482 ? 15.238 5.757 -18.669 1.00 94.75 482 THR A CA 1
ATOM 3399 C C . THR A 1 482 ? 13.980 5.723 -17.816 1.00 94.75 482 THR A C 1
ATOM 3401 O O . THR A 1 482 ? 13.040 6.477 -18.047 1.00 94.75 482 THR A O 1
ATOM 3404 N N . LEU A 1 483 ? 13.974 4.831 -16.829 1.00 97.38 483 LEU A N 1
ATOM 3405 C CA . LEU A 1 483 ? 13.034 4.784 -15.717 1.00 97.38 483 LEU A CA 1
ATOM 3406 C C . LEU A 1 483 ? 13.844 4.955 -14.433 1.00 97.38 483 LEU A C 1
ATOM 3408 O O . LEU A 1 483 ? 14.457 4.012 -13.943 1.00 97.38 483 LEU A O 1
ATOM 3412 N N . GLN A 1 484 ? 13.906 6.175 -13.923 1.00 97.06 484 GLN A N 1
ATOM 3413 C CA . GLN A 1 484 ? 14.749 6.532 -12.790 1.00 97.06 484 GLN A CA 1
ATOM 3414 C C . GLN A 1 484 ? 13.900 6.743 -11.548 1.00 97.06 484 GLN A C 1
ATOM 3416 O O . GLN A 1 484 ? 12.836 7.350 -11.615 1.00 97.06 484 GLN A O 1
ATOM 3421 N N . ALA A 1 485 ? 14.413 6.302 -10.405 1.00 97.06 485 ALA A N 1
ATOM 3422 C CA . ALA A 1 485 ? 13.836 6.619 -9.108 1.00 97.06 485 ALA A CA 1
ATOM 3423 C C . ALA A 1 485 ? 14.923 7.006 -8.105 1.00 97.06 485 ALA A C 1
ATOM 3425 O O . ALA A 1 485 ? 16.082 6.594 -8.265 1.00 97.06 485 ALA A O 1
ATOM 3426 N N . THR A 1 486 ? 14.553 7.808 -7.101 1.00 93.88 486 THR A N 1
ATOM 3427 C CA . THR A 1 486 ? 15.483 8.306 -6.069 1.00 93.88 486 THR A CA 1
ATOM 3428 C C . THR A 1 486 ? 15.310 7.679 -4.685 1.00 93.88 486 THR A C 1
ATOM 3430 O O . THR A 1 486 ? 16.212 7.781 -3.857 1.00 93.88 486 THR A O 1
ATOM 3433 N N . ALA A 1 487 ? 14.188 7.003 -4.421 1.00 92.50 487 ALA A N 1
ATOM 3434 C CA . ALA A 1 487 ? 13.987 6.234 -3.194 1.00 92.50 487 ALA A CA 1
ATOM 3435 C C . ALA A 1 487 ? 14.392 4.762 -3.387 1.00 92.50 487 ALA A C 1
ATOM 3437 O O . ALA A 1 487 ? 14.170 4.171 -4.446 1.00 92.50 487 ALA A O 1
ATOM 3438 N N . ALA A 1 488 ? 14.986 4.156 -2.354 1.00 92.62 488 ALA A N 1
ATOM 3439 C CA . ALA A 1 488 ? 15.351 2.742 -2.372 1.00 92.62 488 ALA A CA 1
ATOM 3440 C C . ALA A 1 488 ? 14.093 1.864 -2.494 1.00 92.62 488 ALA A C 1
ATOM 3442 O O . ALA A 1 488 ? 13.128 2.048 -1.756 1.00 92.62 488 ALA A O 1
ATOM 3443 N N . GLY A 1 489 ? 14.102 0.906 -3.421 1.00 94.06 489 GLY A N 1
ATOM 3444 C CA . GLY A 1 489 ? 12.964 0.023 -3.681 1.00 94.06 489 GLY A CA 1
ATOM 3445 C C . GLY A 1 489 ? 11.728 0.697 -4.281 1.00 94.06 489 GLY A C 1
ATOM 3446 O O . GLY A 1 489 ? 10.663 0.078 -4.277 1.00 94.06 489 GLY A O 1
ATOM 3447 N N . ALA A 1 490 ? 11.855 1.930 -4.781 1.00 96.12 490 ALA A N 1
ATOM 3448 C CA . ALA A 1 490 ? 10.742 2.692 -5.336 1.00 96.12 490 ALA A CA 1
ATOM 3449 C C . ALA A 1 490 ? 10.124 2.023 -6.567 1.00 96.12 490 ALA A C 1
ATOM 3451 O O . ALA A 1 490 ? 8.906 1.956 -6.667 1.00 96.12 490 ALA A O 1
ATOM 3452 N N . VAL A 1 491 ? 10.940 1.489 -7.481 1.00 98.38 491 VAL A N 1
ATOM 3453 C CA . VAL A 1 491 ? 10.453 0.761 -8.661 1.00 98.38 491 VAL A CA 1
ATOM 3454 C C . VAL A 1 491 ? 10.583 -0.735 -8.428 1.00 98.38 491 VAL A C 1
ATOM 3456 O O . VAL A 1 491 ? 11.676 -1.248 -8.189 1.00 98.38 491 VAL A O 1
ATOM 3459 N N . GLN A 1 492 ? 9.472 -1.454 -8.550 1.00 98.25 492 GLN A N 1
ATOM 3460 C CA . GLN A 1 492 ? 9.409 -2.891 -8.334 1.00 98.25 492 GLN A CA 1
ATOM 3461 C C . GLN A 1 492 ? 8.874 -3.610 -9.568 1.00 98.25 492 GLN A C 1
ATOM 3463 O O . GLN A 1 492 ? 7.729 -3.432 -9.978 1.00 98.25 492 GLN A O 1
ATOM 3468 N N . PHE A 1 493 ? 9.695 -4.493 -10.123 1.00 98.69 493 PHE A N 1
ATOM 3469 C CA . PHE A 1 493 ? 9.252 -5.505 -11.071 1.00 98.69 493 PHE A CA 1
ATOM 3470 C C . PHE A 1 493 ? 8.765 -6.709 -10.265 1.00 98.69 493 PHE A C 1
ATOM 3472 O O . PHE A 1 493 ? 9.552 -7.329 -9.547 1.00 98.69 493 PHE A O 1
ATOM 3479 N N . VAL A 1 494 ? 7.466 -7.008 -10.324 1.00 95.38 494 VAL A N 1
ATOM 3480 C CA . VAL A 1 494 ? 6.833 -8.063 -9.512 1.00 95.38 494 VAL A CA 1
ATOM 3481 C C . VAL A 1 494 ? 6.822 -9.414 -10.235 1.00 95.38 494 VAL A C 1
ATOM 3483 O O . VAL A 1 494 ? 7.191 -9.509 -11.407 1.00 95.38 494 VAL A O 1
ATOM 3486 N N . ALA A 1 495 ? 6.419 -10.481 -9.543 1.00 93.56 495 ALA A N 1
ATOM 3487 C CA . ALA A 1 495 ? 6.373 -11.829 -10.108 1.00 93.56 495 ALA A CA 1
ATOM 3488 C C . ALA A 1 495 ? 5.578 -11.880 -11.428 1.00 93.56 495 ALA A C 1
ATOM 3490 O O . ALA A 1 495 ? 4.459 -11.375 -11.504 1.00 93.56 495 ALA A O 1
ATOM 3491 N N . GLY A 1 496 ? 6.155 -12.501 -12.462 1.00 93.75 496 GLY A N 1
ATOM 3492 C CA . GLY A 1 496 ? 5.555 -12.607 -13.797 1.00 93.75 496 GLY A CA 1
ATOM 3493 C C . GLY A 1 496 ? 5.824 -11.420 -14.728 1.00 93.75 496 GLY A C 1
ATOM 3494 O O . GLY A 1 496 ? 5.505 -11.511 -15.912 1.00 93.75 496 GLY A O 1
ATOM 3495 N N . SER A 1 497 ? 6.437 -10.341 -14.235 1.00 98.56 497 SER A N 1
ATOM 3496 C CA . SER A 1 497 ? 6.818 -9.198 -15.071 1.00 98.56 497 SER A CA 1
ATOM 3497 C C . SER A 1 497 ? 8.023 -9.485 -15.967 1.00 98.56 497 SER A C 1
ATOM 3499 O O . SER A 1 497 ? 8.886 -10.311 -15.646 1.00 98.56 497 SER A O 1
ATOM 3501 N N . LEU A 1 498 ? 8.097 -8.750 -17.079 1.00 98.75 498 LEU A N 1
ATOM 3502 C CA . LEU A 1 498 ? 9.221 -8.764 -18.010 1.00 98.75 498 LEU A CA 1
ATOM 3503 C C . LEU A 1 498 ? 9.716 -7.338 -18.255 1.00 98.75 498 LEU A C 1
ATOM 3505 O O . LEU A 1 498 ? 9.009 -6.519 -18.836 1.00 98.75 498 LEU A O 1
ATOM 3509 N N . PHE A 1 499 ? 10.958 -7.059 -17.875 1.00 98.75 499 PHE A N 1
ATOM 3510 C CA . PHE A 1 499 ? 11.710 -5.934 -18.412 1.00 98.75 499 PHE A CA 1
ATOM 3511 C C . PHE A 1 499 ? 12.622 -6.419 -19.533 1.00 98.75 499 PHE A C 1
ATOM 3513 O O . PHE A 1 499 ? 13.384 -7.369 -19.347 1.00 98.75 499 PHE A O 1
ATOM 3520 N N . GLN A 1 500 ? 12.576 -5.765 -20.685 1.00 97.69 500 GLN A N 1
ATOM 3521 C CA . GLN A 1 500 ? 13.432 -6.101 -21.814 1.00 97.69 500 GLN A CA 1
ATOM 3522 C C . GLN A 1 500 ? 14.071 -4.836 -22.379 1.00 97.69 500 GLN A C 1
ATOM 3524 O O . GLN A 1 500 ? 13.401 -3.835 -22.631 1.00 97.69 500 GLN A O 1
ATOM 3529 N N . VAL A 1 501 ? 15.379 -4.894 -22.618 1.00 94.12 501 VAL A N 1
ATOM 3530 C CA . VAL A 1 501 ? 16.078 -3.911 -23.454 1.00 94.12 501 VAL A CA 1
ATOM 3531 C C . VAL A 1 501 ? 16.458 -4.586 -24.765 1.00 94.12 501 VAL A C 1
ATOM 3533 O O . VAL A 1 501 ? 17.173 -5.592 -24.776 1.00 94.12 501 VAL A O 1
ATOM 3536 N N . ALA A 1 502 ? 15.939 -4.063 -25.875 1.00 92.31 502 ALA A N 1
ATOM 3537 C CA . ALA A 1 502 ? 16.175 -4.624 -27.202 1.00 92.31 502 ALA A CA 1
ATOM 3538 C C . ALA A 1 502 ? 17.636 -4.444 -27.645 1.00 92.31 502 ALA A C 1
ATOM 3540 O O . ALA A 1 502 ? 18.340 -3.558 -27.168 1.00 92.31 502 ALA A O 1
ATOM 3541 N N . SER A 1 503 ? 18.086 -5.218 -28.634 1.00 89.19 503 SER A N 1
ATOM 3542 C CA . SER A 1 503 ? 19.406 -5.023 -29.264 1.00 89.19 503 SER A CA 1
ATOM 3543 C C . SER A 1 503 ? 19.545 -3.678 -29.977 1.00 89.19 503 SER A C 1
ATOM 3545 O O . SER A 1 503 ? 20.645 -3.156 -30.142 1.00 89.19 503 SER A O 1
ATOM 3547 N N . THR A 1 504 ? 18.418 -3.077 -30.350 1.00 86.31 504 THR A N 1
ATOM 3548 C CA . THR A 1 504 ? 18.330 -1.712 -30.864 1.00 86.31 504 THR A CA 1
ATOM 3549 C C . THR A 1 504 ? 18.355 -0.663 -29.750 1.00 86.31 504 THR A C 1
ATOM 3551 O O . THR A 1 504 ? 18.070 0.487 -30.015 1.00 86.31 504 THR A O 1
ATOM 3554 N N . TYR A 1 505 ? 18.605 -0.993 -28.488 1.00 87.50 505 TYR A N 1
ATOM 3555 C CA . TYR A 1 505 ? 18.711 -0.000 -27.418 1.00 87.50 505 TYR A CA 1
ATOM 3556 C C . TYR A 1 505 ? 20.188 0.384 -27.193 1.00 87.50 505 TYR A C 1
ATOM 3558 O O . TYR A 1 505 ? 21.053 -0.490 -27.125 1.00 87.50 505 TYR A O 1
ATOM 3566 N N . THR A 1 506 ? 20.505 1.687 -27.122 1.00 78.25 506 THR A N 1
ATOM 3567 C CA . THR A 1 506 ? 21.900 2.185 -27.007 1.00 78.25 506 THR A CA 1
ATOM 3568 C C . THR A 1 506 ? 22.563 1.842 -25.678 1.00 78.25 506 THR A C 1
ATOM 3570 O O . THR A 1 506 ? 21.914 1.348 -24.773 1.00 78.25 506 THR A O 1
ATOM 3573 N N . THR A 1 507 ? 23.853 2.155 -25.506 1.00 70.69 507 THR A N 1
ATOM 3574 C CA . THR A 1 507 ? 24.650 1.873 -24.293 1.00 70.69 507 THR A CA 1
ATOM 3575 C C . THR A 1 507 ? 24.215 2.626 -23.023 1.00 70.69 507 THR A C 1
ATOM 3577 O O . THR A 1 507 ? 24.928 2.589 -22.020 1.00 70.69 507 THR A O 1
ATOM 3580 N N . ALA A 1 508 ? 23.085 3.335 -23.032 1.00 83.75 508 ALA A N 1
ATOM 3581 C CA . ALA A 1 508 ? 22.564 4.002 -21.847 1.00 83.75 508 ALA A CA 1
ATOM 3582 C C . ALA A 1 508 ? 22.113 2.990 -20.781 1.00 83.75 508 ALA A C 1
ATOM 3584 O O . ALA A 1 508 ? 21.645 1.893 -21.093 1.00 83.75 508 ALA A O 1
ATOM 3585 N N . ASN A 1 509 ? 22.226 3.358 -19.504 1.00 90.44 509 ASN A N 1
ATOM 3586 C CA . ASN A 1 509 ? 21.636 2.566 -18.429 1.00 90.44 509 ASN A CA 1
ATOM 3587 C C . ASN A 1 509 ? 20.115 2.838 -18.369 1.00 90.44 509 ASN A C 1
ATOM 3589 O O . ASN A 1 509 ? 19.733 4.006 -18.293 1.00 90.44 509 ASN A O 1
ATOM 3593 N N . PRO A 1 510 ? 19.256 1.801 -18.385 1.00 93.75 510 PRO A N 1
ATOM 3594 C CA . PRO A 1 510 ? 17.798 1.969 -18.384 1.00 93.75 510 PRO A CA 1
ATOM 3595 C C . PRO A 1 510 ? 17.216 2.568 -17.092 1.00 93.75 510 PRO A C 1
ATOM 3597 O O . PRO A 1 510 ? 16.068 2.991 -17.086 1.00 93.75 510 PRO A O 1
ATOM 3600 N N . PHE A 1 511 ? 17.985 2.619 -16.010 1.00 95.94 511 PHE A N 1
ATOM 3601 C CA . PHE A 1 511 ? 17.565 3.020 -14.666 1.00 95.94 511 PHE A CA 1
ATOM 3602 C C . PHE A 1 511 ? 18.364 4.206 -14.095 1.00 95.94 511 PHE A C 1
ATOM 3604 O O . PHE A 1 511 ? 18.254 4.529 -12.913 1.00 95.94 511 PHE A O 1
ATOM 3611 N N . GLY A 1 512 ? 19.164 4.882 -14.926 1.00 92.50 512 GLY A N 1
ATOM 3612 C CA . GLY A 1 512 ? 20.046 5.968 -14.490 1.00 92.50 512 GLY A CA 1
ATOM 3613 C C . GLY A 1 512 ? 21.376 5.466 -13.918 1.00 92.50 512 GLY A C 1
ATOM 3614 O O . GLY A 1 512 ? 21.752 4.309 -14.070 1.00 92.50 512 GLY A O 1
ATOM 3615 N N . GLY A 1 513 ? 22.151 6.358 -13.305 1.00 91.94 513 GLY A N 1
ATOM 3616 C CA . GLY A 1 513 ? 23.494 6.011 -12.820 1.00 91.94 513 GLY A CA 1
ATOM 3617 C C . GLY A 1 513 ? 24.099 6.989 -11.825 1.00 91.94 513 GLY A C 1
ATOM 3618 O O . GLY A 1 513 ? 25.306 6.964 -11.597 1.00 91.94 513 GLY A O 1
ATOM 3619 N N . SER A 1 514 ? 23.278 7.861 -11.244 1.00 93.88 514 SER A N 1
ATOM 3620 C CA . SER A 1 514 ? 23.709 8.750 -10.170 1.00 93.88 514 SER A CA 1
ATOM 3621 C C . SER A 1 514 ? 23.626 8.032 -8.822 1.00 93.88 514 SER A C 1
ATOM 3623 O O . SER A 1 514 ? 22.858 7.084 -8.660 1.00 93.88 514 SER A O 1
ATOM 3625 N N . SER A 1 515 ? 24.370 8.501 -7.819 1.00 93.69 515 SER A N 1
ATOM 3626 C CA . SER A 1 515 ? 24.274 7.966 -6.453 1.00 93.69 515 SER A CA 1
ATOM 3627 C C . SER A 1 515 ? 22.865 8.079 -5.857 1.00 93.69 515 SER A C 1
ATOM 3629 O O . SER A 1 515 ? 22.516 7.275 -4.999 1.00 93.69 515 SER A O 1
ATOM 3631 N N . ALA A 1 516 ? 22.041 9.017 -6.339 1.00 93.69 516 ALA A N 1
ATOM 3632 C CA . ALA A 1 516 ? 20.640 9.138 -5.942 1.00 93.69 516 ALA A CA 1
ATOM 3633 C C . ALA A 1 516 ? 19.784 7.945 -6.399 1.00 93.69 516 ALA A C 1
ATOM 3635 O O . ALA A 1 516 ? 18.730 7.714 -5.829 1.00 93.69 516 ALA A O 1
ATOM 3636 N N . ASN A 1 517 ? 20.230 7.167 -7.391 1.00 96.00 517 ASN A N 1
ATOM 3637 C CA . ASN A 1 517 ? 19.518 5.983 -7.879 1.00 96.00 517 ASN A CA 1
ATOM 3638 C C . ASN A 1 517 ? 19.909 4.694 -7.130 1.00 96.00 517 ASN A C 1
ATOM 3640 O O . ASN A 1 517 ? 19.536 3.602 -7.548 1.00 96.00 517 ASN A O 1
ATOM 3644 N N . ALA A 1 518 ? 20.710 4.776 -6.064 1.00 96.25 518 ALA A N 1
ATOM 3645 C CA . ALA A 1 518 ? 21.195 3.590 -5.366 1.00 96.25 518 ALA A CA 1
ATOM 3646 C C . ALA A 1 518 ? 20.037 2.752 -4.789 1.00 96.25 518 ALA A C 1
ATOM 3648 O O . ALA A 1 518 ? 19.240 3.228 -3.985 1.00 96.25 518 ALA A O 1
ATOM 3649 N N . GLY A 1 519 ? 19.971 1.484 -5.200 1.00 96.38 519 GLY A N 1
ATOM 3650 C CA . GLY A 1 519 ? 18.986 0.500 -4.759 1.00 96.38 519 GLY A CA 1
ATOM 3651 C C . GLY A 1 519 ? 17.546 0.832 -5.140 1.00 96.38 519 GLY A C 1
ATOM 3652 O O . GLY A 1 519 ? 16.633 0.300 -4.513 1.00 96.38 519 GLY A O 1
ATOM 3653 N N . SER A 1 520 ? 17.315 1.728 -6.103 1.00 97.69 520 SER A N 1
ATOM 3654 C CA . SER A 1 520 ? 15.974 2.243 -6.385 1.00 97.69 520 SER A CA 1
ATOM 3655 C C . SER A 1 520 ? 15.099 1.308 -7.221 1.00 97.69 520 SER A C 1
ATOM 3657 O O . SER A 1 520 ? 13.878 1.463 -7.216 1.00 97.69 520 SER A O 1
ATOM 3659 N N . VAL A 1 521 ? 15.693 0.305 -7.877 1.00 98.62 521 VAL A N 1
ATOM 3660 C CA . VAL A 1 521 ? 14.978 -0.664 -8.718 1.00 98.62 521 VAL A CA 1
ATOM 3661 C C . VAL A 1 521 ? 15.149 -2.079 -8.176 1.00 98.62 521 VAL A C 1
ATOM 3663 O O . VAL A 1 521 ? 16.269 -2.559 -8.013 1.00 98.62 521 VAL A O 1
ATOM 3666 N N . VAL A 1 522 ? 14.045 -2.783 -7.937 1.00 98.50 522 VAL A N 1
ATOM 3667 C CA . VAL A 1 522 ? 14.045 -4.149 -7.401 1.00 98.50 522 VAL A CA 1
ATOM 3668 C C . VAL A 1 522 ? 13.337 -5.093 -8.365 1.00 98.50 522 VAL A C 1
ATOM 3670 O O . VAL A 1 522 ? 12.170 -4.903 -8.702 1.00 98.50 522 VAL A O 1
ATOM 3673 N N . PHE A 1 523 ? 14.028 -6.157 -8.759 1.00 98.75 523 PHE A N 1
ATOM 3674 C CA . PHE A 1 523 ? 13.436 -7.311 -9.423 1.00 98.75 523 PHE A CA 1
ATOM 3675 C C . PHE A 1 523 ? 13.068 -8.343 -8.364 1.00 98.75 523 PHE A C 1
ATOM 3677 O O . PHE A 1 523 ? 13.941 -9.006 -7.796 1.00 98.75 523 PHE A O 1
ATOM 3684 N N . ARG A 1 524 ? 11.767 -8.452 -8.081 1.00 97.62 524 ARG A N 1
ATOM 3685 C CA . ARG A 1 524 ? 11.230 -9.389 -7.093 1.00 97.62 524 ARG A CA 1
ATOM 3686 C C . ARG A 1 524 ? 11.346 -10.833 -7.575 1.00 97.62 524 ARG A C 1
ATOM 3688 O O . ARG A 1 524 ? 11.523 -11.108 -8.763 1.00 97.62 524 ARG A O 1
ATOM 3695 N N . ASN A 1 525 ? 11.198 -11.774 -6.651 1.00 97.31 525 ASN A N 1
ATOM 3696 C CA . ASN A 1 525 ? 11.103 -13.195 -6.963 1.00 97.31 525 ASN A CA 1
ATOM 3697 C C . ASN A 1 525 ? 10.053 -13.453 -8.062 1.00 97.31 525 ASN A C 1
ATOM 3699 O O . ASN A 1 525 ? 8.911 -13.006 -7.963 1.00 97.31 525 ASN A O 1
ATOM 3703 N N . GLY A 1 526 ? 10.449 -14.163 -9.122 1.00 95.62 526 GLY A N 1
ATOM 3704 C CA . GLY A 1 526 ? 9.613 -14.430 -10.296 1.00 95.62 526 GLY A CA 1
ATOM 3705 C C . GLY A 1 526 ? 9.567 -13.318 -11.355 1.00 95.62 526 GLY A C 1
ATOM 3706 O O . GLY A 1 526 ? 8.919 -13.518 -12.380 1.00 95.62 526 GLY A O 1
ATOM 3707 N N . ALA A 1 527 ? 10.217 -12.168 -11.149 1.00 98.56 527 ALA A N 1
ATOM 3708 C CA . ALA A 1 527 ? 10.385 -11.137 -12.178 1.00 98.56 527 ALA A CA 1
ATOM 3709 C C . ALA A 1 527 ? 11.536 -11.482 -13.135 1.00 98.56 527 ALA A C 1
ATOM 3711 O O . ALA A 1 527 ? 12.480 -12.182 -12.753 1.00 98.56 527 ALA A O 1
ATOM 3712 N N . ARG A 1 528 ? 11.487 -10.970 -14.370 1.00 98.69 528 ARG A N 1
ATOM 3713 C CA . ARG A 1 528 ? 12.489 -11.251 -15.406 1.00 98.69 528 ARG A CA 1
ATOM 3714 C C . ARG A 1 528 ? 13.037 -9.979 -16.046 1.00 98.69 528 ARG A C 1
ATOM 3716 O O . ARG A 1 528 ? 12.274 -9.123 -16.474 1.00 98.69 528 ARG A O 1
ATOM 3723 N N . PHE A 1 529 ? 14.358 -9.902 -16.174 1.00 98.75 529 PHE A N 1
ATOM 3724 C CA . PHE A 1 529 ? 15.069 -8.896 -16.956 1.00 98.75 529 PHE A CA 1
ATOM 3725 C C . PHE A 1 529 ? 15.844 -9.579 -18.085 1.00 98.75 529 PHE A C 1
ATOM 3727 O O . PHE A 1 529 ? 16.727 -10.388 -17.822 1.00 98.75 529 PHE A O 1
ATOM 3734 N N . GLU A 1 530 ? 15.536 -9.237 -19.334 1.00 98.31 530 GLU A N 1
ATOM 3735 C CA . GLU A 1 530 ? 16.306 -9.624 -20.513 1.00 98.31 530 GLU A CA 1
ATOM 3736 C C . GLU A 1 530 ? 17.120 -8.467 -21.101 1.00 98.31 530 GLU A C 1
ATOM 3738 O O . GLU A 1 530 ? 16.580 -7.425 -21.488 1.00 98.31 530 GLU A O 1
ATOM 3743 N N . GLN A 1 531 ? 18.429 -8.678 -21.212 1.00 96.19 531 GLN A N 1
ATOM 3744 C CA . GLN A 1 531 ? 19.370 -7.709 -21.745 1.00 96.19 531 GLN A CA 1
ATOM 3745 C C . GLN A 1 531 ? 19.913 -8.130 -23.115 1.00 96.19 531 GLN A C 1
ATOM 3747 O O . GLN A 1 531 ? 20.826 -8.953 -23.193 1.00 96.19 531 GLN A O 1
ATOM 3752 N N . TYR A 1 532 ? 19.410 -7.509 -24.188 1.00 93.69 532 TYR A N 1
ATOM 3753 C CA . TYR A 1 532 ? 19.945 -7.664 -25.553 1.00 93.69 532 TYR A CA 1
ATOM 3754 C C . TYR A 1 532 ? 20.674 -6.418 -26.076 1.00 93.69 532 TYR A C 1
ATOM 3756 O O . TYR A 1 532 ? 21.365 -6.504 -27.089 1.00 93.69 532 TYR A O 1
ATOM 3764 N N . GLY A 1 533 ? 20.556 -5.286 -25.380 1.00 91.00 533 GLY A N 1
ATOM 3765 C CA . GLY A 1 533 ? 21.285 -4.033 -25.611 1.00 91.00 533 GLY A CA 1
ATOM 3766 C C . GLY A 1 533 ? 21.493 -3.281 -24.291 1.00 91.00 533 GLY A C 1
ATOM 3767 O O . GLY A 1 533 ? 21.363 -3.867 -23.217 1.00 91.00 533 GLY A O 1
ATOM 3768 N N . GLY A 1 534 ? 21.778 -1.978 -24.322 1.00 89.62 534 GLY A N 1
ATOM 3769 C CA . GLY A 1 534 ? 21.906 -1.216 -23.070 1.00 89.62 534 GLY A CA 1
ATOM 3770 C C . GLY A 1 534 ? 23.287 -1.226 -22.425 1.00 89.62 534 GLY A C 1
ATOM 3771 O O . GLY A 1 534 ? 24.178 -2.001 -22.772 1.00 89.62 534 GLY A O 1
ATOM 3772 N N . GLY A 1 535 ? 23.456 -0.334 -21.451 1.00 89.81 535 GLY A N 1
ATOM 3773 C CA . GLY A 1 535 ? 24.601 -0.319 -20.544 1.00 89.81 535 GLY A CA 1
ATOM 3774 C C . GLY A 1 535 ? 24.461 -1.310 -19.383 1.00 89.81 535 GLY A C 1
ATOM 3775 O O . GLY A 1 535 ? 23.427 -1.945 -19.188 1.00 89.81 535 GLY A O 1
ATOM 3776 N N . ASN A 1 536 ? 25.514 -1.414 -18.569 1.00 90.88 536 ASN A N 1
ATOM 3777 C CA . ASN A 1 536 ? 25.522 -2.205 -17.334 1.00 90.88 536 ASN A CA 1
ATOM 3778 C C . ASN A 1 536 ? 24.364 -1.786 -16.406 1.00 90.88 536 ASN A C 1
ATOM 3780 O O . ASN A 1 536 ? 24.413 -0.646 -15.943 1.00 90.88 536 ASN A O 1
ATOM 3784 N N . PRO A 1 537 ? 23.414 -2.675 -16.048 1.00 92.81 537 PRO A N 1
ATOM 3785 C CA . PRO A 1 537 ? 22.221 -2.307 -15.285 1.00 92.81 537 PRO A CA 1
ATOM 3786 C C . PRO A 1 537 ? 22.499 -1.862 -13.845 1.00 92.81 537 PRO A C 1
ATOM 3788 O O . PRO A 1 537 ? 21.724 -1.088 -13.293 1.00 92.81 537 PRO A O 1
ATOM 3791 N N . PHE A 1 538 ? 23.620 -2.272 -13.245 1.00 95.50 538 PHE A N 1
ATOM 3792 C CA . PHE A 1 538 ? 23.973 -1.852 -11.887 1.00 95.50 538 PHE A CA 1
ATOM 3793 C C . PHE A 1 538 ? 24.409 -0.388 -11.804 1.00 95.50 538 PHE A C 1
ATOM 3795 O O . PHE A 1 538 ? 24.278 0.190 -10.729 1.00 95.50 538 PHE A O 1
ATOM 3802 N N . ALA A 1 539 ? 24.895 0.183 -12.917 1.00 94.38 539 ALA A N 1
ATOM 3803 C CA . ALA A 1 539 ? 25.340 1.569 -13.140 1.00 94.38 539 ALA A CA 1
ATOM 3804 C C . ALA A 1 539 ? 26.451 2.122 -12.224 1.00 94.38 539 ALA A C 1
ATOM 3806 O O . ALA A 1 539 ? 27.399 2.737 -12.703 1.00 94.38 539 ALA A O 1
ATOM 3807 N N . LEU A 1 540 ? 26.336 1.919 -10.916 1.00 94.19 540 LEU A N 1
ATOM 3808 C CA . LEU A 1 540 ? 27.208 2.440 -9.873 1.00 94.19 540 LEU A CA 1
ATOM 3809 C C . LEU A 1 540 ? 28.415 1.538 -9.658 1.00 94.19 540 LEU A C 1
ATOM 3811 O O . LEU A 1 540 ? 28.355 0.330 -9.880 1.00 94.19 540 LEU A O 1
ATOM 3815 N N . THR A 1 541 ? 29.512 2.108 -9.172 1.00 91.56 541 THR A N 1
ATOM 3816 C CA . THR A 1 541 ? 30.680 1.337 -8.738 1.00 91.56 541 THR A CA 1
ATOM 3817 C C . THR A 1 541 ? 30.302 0.420 -7.574 1.00 91.56 541 THR A C 1
ATOM 3819 O O . THR A 1 541 ? 29.682 0.865 -6.607 1.00 91.56 541 THR A O 1
ATOM 3822 N N . ALA A 1 542 ? 30.685 -0.858 -7.663 1.00 87.38 542 ALA A N 1
ATOM 3823 C CA . ALA A 1 542 ? 30.468 -1.824 -6.590 1.00 87.38 542 ALA A CA 1
ATOM 3824 C C . ALA A 1 542 ? 31.073 -1.316 -5.256 1.00 87.38 542 ALA A C 1
ATOM 3826 O O . ALA A 1 542 ? 32.121 -0.666 -5.280 1.00 87.38 542 ALA A O 1
ATOM 3827 N N . PRO A 1 543 ? 30.440 -1.591 -4.099 1.00 87.81 543 PRO A N 1
ATOM 3828 C CA . PRO A 1 543 ? 29.296 -2.493 -3.917 1.00 87.81 543 PRO A CA 1
ATOM 3829 C C . PRO A 1 543 ? 27.929 -1.864 -4.241 1.00 87.81 543 PRO A C 1
ATOM 3831 O O . PRO A 1 543 ? 26.925 -2.572 -4.277 1.00 87.81 543 PRO A O 1
ATOM 3834 N N . ASN A 1 544 ? 27.872 -0.556 -4.505 1.00 92.31 544 ASN A N 1
ATOM 3835 C CA . ASN A 1 544 ? 26.615 0.126 -4.802 1.00 92.31 544 ASN A CA 1
ATOM 3836 C C . ASN A 1 544 ? 26.044 -0.324 -6.150 1.00 92.31 544 ASN A C 1
ATOM 3838 O O . ASN A 1 544 ? 26.779 -0.621 -7.097 1.00 92.31 544 ASN A O 1
ATOM 3842 N N . SER A 1 545 ? 24.718 -0.353 -6.231 1.00 96.25 545 SER A N 1
ATOM 3843 C CA . SER A 1 545 ? 23.969 -0.832 -7.391 1.00 96.25 545 SER A CA 1
ATOM 3844 C C . SER A 1 545 ? 22.654 -0.072 -7.511 1.00 96.25 545 SER A C 1
ATOM 3846 O O . SER A 1 545 ? 22.041 0.210 -6.489 1.00 96.25 545 SER A O 1
ATOM 3848 N N . VAL A 1 546 ? 22.216 0.251 -8.729 1.00 97.69 546 VAL A N 1
ATOM 3849 C CA . VAL A 1 546 ? 20.863 0.788 -8.980 1.00 97.69 546 VAL A CA 1
ATOM 3850 C C . VAL A 1 546 ? 19.813 -0.314 -8.867 1.00 97.69 546 VAL A C 1
ATOM 3852 O O . VAL A 1 546 ? 18.771 -0.122 -8.244 1.00 97.69 546 VAL A O 1
ATOM 3855 N N . VAL A 1 547 ? 20.119 -1.483 -9.434 1.00 98.25 547 VAL A N 1
ATOM 3856 C CA . VAL A 1 547 ? 19.240 -2.655 -9.417 1.00 98.25 547 VAL A CA 1
ATOM 3857 C C . VAL A 1 547 ? 19.564 -3.600 -8.262 1.00 98.25 547 VAL A C 1
ATOM 3859 O O . VAL A 1 547 ? 20.731 -3.818 -7.925 1.00 98.25 547 VAL A O 1
ATOM 3862 N N . VAL A 1 548 ? 18.524 -4.211 -7.705 1.00 98.00 548 VAL A N 1
ATOM 3863 C CA . VAL A 1 548 ? 18.588 -5.319 -6.750 1.00 98.00 548 VAL A CA 1
ATOM 3864 C C . VAL A 1 548 ? 17.822 -6.502 -7.333 1.00 98.00 548 VAL A C 1
ATOM 3866 O O . VAL A 1 548 ? 16.663 -6.364 -7.720 1.00 98.00 548 VAL A O 1
ATOM 3869 N N . PHE A 1 549 ? 18.457 -7.670 -7.379 1.00 98.56 549 PHE A N 1
ATOM 3870 C CA . PHE A 1 549 ? 17.835 -8.920 -7.811 1.00 98.56 549 PHE A CA 1
ATOM 3871 C C . PHE A 1 549 ? 17.555 -9.807 -6.596 1.00 98.56 549 PHE A C 1
ATOM 3873 O O . PHE A 1 549 ? 18.484 -10.196 -5.884 1.00 98.56 549 PHE A O 1
ATOM 3880 N N . GLU A 1 550 ? 16.289 -10.147 -6.356 1.00 97.94 550 GLU A N 1
ATOM 3881 C CA . GLU A 1 550 ? 15.932 -11.148 -5.345 1.00 97.94 550 GLU A CA 1
ATOM 3882 C C . GLU A 1 550 ? 16.312 -12.570 -5.809 1.00 97.94 550 GLU A C 1
ATOM 3884 O O . GLU A 1 550 ? 16.434 -12.800 -7.019 1.00 97.94 550 GLU A O 1
ATOM 3889 N N . PRO A 1 551 ? 16.491 -13.540 -4.889 1.00 96.94 551 PRO A N 1
ATOM 3890 C CA . PRO A 1 551 ? 17.050 -14.857 -5.208 1.00 96.94 551 PRO A CA 1
ATOM 3891 C C . PRO A 1 551 ? 16.384 -15.603 -6.371 1.00 96.94 551 PRO A C 1
ATOM 3893 O O . PRO A 1 551 ? 17.078 -16.192 -7.193 1.00 96.94 551 PRO A O 1
ATOM 3896 N N . ALA A 1 552 ? 15.054 -15.542 -6.475 1.00 96.56 552 ALA A N 1
ATOM 3897 C CA . ALA A 1 552 ? 14.274 -16.212 -7.514 1.00 96.56 552 ALA A CA 1
ATOM 3898 C C . ALA A 1 552 ? 13.838 -15.274 -8.658 1.00 96.56 552 ALA A C 1
ATOM 3900 O O . ALA A 1 552 ? 12.969 -15.629 -9.457 1.00 96.56 552 ALA A O 1
ATOM 3901 N N . SER A 1 553 ? 14.399 -14.065 -8.752 1.00 98.69 553 SER A N 1
ATOM 3902 C CA . SER A 1 553 ? 14.299 -13.238 -9.965 1.00 98.69 553 SER A CA 1
ATOM 3903 C C . SER A 1 553 ? 15.186 -13.815 -11.075 1.00 98.69 553 SER A C 1
ATOM 3905 O O . SER A 1 553 ? 16.067 -14.626 -10.808 1.00 98.69 553 SER A O 1
ATOM 3907 N N . THR A 1 554 ? 14.957 -13.442 -12.333 1.00 98.81 554 THR A N 1
ATOM 3908 C CA . THR A 1 554 ? 15.755 -13.921 -13.472 1.00 98.81 554 THR A CA 1
ATOM 3909 C C . THR A 1 554 ? 16.403 -12.760 -14.203 1.00 98.81 554 THR A C 1
ATOM 3911 O O . THR A 1 554 ? 15.708 -11.886 -14.713 1.00 98.81 554 THR A O 1
ATOM 3914 N N . PHE A 1 555 ? 17.724 -12.794 -14.325 1.00 98.69 555 PHE A N 1
ATOM 3915 C CA . PHE A 1 555 ? 18.478 -11.950 -15.239 1.00 98.69 555 PHE A CA 1
ATOM 3916 C C . PHE A 1 555 ? 18.982 -12.797 -16.410 1.00 98.69 555 PHE A C 1
ATOM 3918 O O . PHE A 1 555 ? 19.662 -13.802 -16.210 1.00 98.69 555 PHE A O 1
ATOM 3925 N N . LEU A 1 556 ? 18.639 -12.403 -17.632 1.00 98.12 556 LEU A N 1
ATOM 3926 C CA . LEU A 1 556 ? 19.105 -13.018 -18.868 1.00 98.12 556 LEU A CA 1
ATOM 3927 C C . LEU A 1 556 ? 19.998 -12.033 -19.614 1.00 98.12 556 LEU A C 1
ATOM 3929 O O . LEU A 1 556 ? 19.585 -10.915 -19.919 1.00 98.12 556 LEU A O 1
ATOM 3933 N N . PHE A 1 557 ? 21.202 -12.477 -19.955 1.00 96.44 557 PHE A N 1
ATOM 3934 C CA . PHE A 1 557 ? 22.151 -11.735 -20.768 1.00 96.44 557 PHE A CA 1
ATOM 3935 C C . PHE A 1 557 ? 22.254 -12.354 -22.165 1.00 96.44 557 PHE A C 1
ATOM 3937 O O . PHE A 1 557 ? 22.716 -13.487 -22.311 1.00 96.44 557 PHE A O 1
ATOM 3944 N N . GLY A 1 558 ? 21.839 -11.595 -23.181 1.00 94.69 558 GLY A N 1
ATOM 3945 C CA . GLY A 1 558 ? 21.810 -12.022 -24.583 1.00 94.69 558 GLY A CA 1
ATOM 3946 C C . GLY A 1 558 ? 22.607 -11.139 -25.549 1.00 94.69 558 GLY A C 1
ATOM 3947 O O . GLY A 1 558 ? 22.518 -11.300 -26.766 1.00 94.69 558 GLY A O 1
ATOM 3948 N N . MET A 1 559 ? 23.404 -10.194 -25.042 1.00 90.81 559 MET A N 1
ATOM 3949 C CA . MET A 1 559 ? 24.255 -9.340 -25.876 1.00 90.81 559 MET A CA 1
ATOM 3950 C C . MET A 1 559 ? 25.464 -10.115 -26.415 1.00 90.81 559 MET A C 1
ATOM 3952 O O . MET A 1 559 ? 26.403 -10.429 -25.682 1.00 90.81 559 MET A O 1
ATOM 3956 N N . SER A 1 560 ? 25.479 -10.376 -27.721 1.00 83.75 560 SER A N 1
ATOM 3957 C CA . SER A 1 560 ? 26.623 -11.012 -28.389 1.00 83.75 560 SER A CA 1
ATOM 3958 C C . SER A 1 560 ? 27.757 -10.000 -28.599 1.00 83.75 560 SER A C 1
ATOM 3960 O O . SER A 1 560 ? 27.506 -8.858 -28.975 1.00 83.75 560 SER A O 1
ATOM 3962 N N . GLY A 1 561 ? 29.008 -10.398 -28.338 1.00 84.00 561 GLY A N 1
ATOM 3963 C CA . GLY A 1 561 ? 30.173 -9.500 -28.427 1.00 84.00 561 GLY A CA 1
ATOM 3964 C C . GLY A 1 561 ? 30.349 -8.544 -27.238 1.00 84.00 561 GLY A C 1
ATOM 3965 O O . GLY A 1 561 ? 31.168 -7.631 -27.305 1.00 84.00 561 GLY A O 1
ATOM 3966 N N . SER A 1 562 ? 29.604 -8.751 -26.149 1.00 88.25 562 SER A N 1
ATOM 3967 C CA . SER A 1 562 ? 29.744 -8.011 -24.893 1.00 88.25 562 SER A CA 1
ATOM 3968 C C . SER A 1 562 ? 29.783 -8.965 -23.695 1.00 88.25 562 SER A C 1
ATOM 3970 O O . SER A 1 562 ? 29.592 -10.180 -23.830 1.00 88.25 562 SER A O 1
ATOM 3972 N N . ALA A 1 563 ? 30.045 -8.408 -22.515 1.00 88.75 563 ALA A N 1
ATOM 3973 C CA . ALA A 1 563 ? 30.086 -9.133 -21.256 1.00 88.75 563 ALA A CA 1
ATOM 3974 C C . ALA A 1 563 ? 29.215 -8.443 -20.189 1.00 88.75 563 ALA A C 1
ATOM 3976 O O . ALA A 1 563 ? 29.184 -7.211 -20.113 1.00 88.75 563 ALA A O 1
ATOM 3977 N N . PRO A 1 564 ? 28.533 -9.221 -19.333 1.00 91.69 564 PRO A N 1
ATOM 3978 C CA . PRO A 1 564 ? 27.789 -8.692 -18.197 1.00 91.69 564 PRO A CA 1
ATOM 3979 C C . PRO A 1 564 ? 28.739 -8.168 -17.109 1.00 91.69 564 PRO A C 1
ATOM 3981 O O . PRO A 1 564 ? 29.892 -8.591 -17.000 1.00 91.69 564 PRO A O 1
ATOM 3984 N N . SER A 1 565 ? 28.256 -7.261 -16.253 1.00 90.62 565 SER A N 1
ATOM 3985 C CA . SER A 1 565 ? 29.037 -6.782 -15.103 1.00 90.62 565 SER A CA 1
ATOM 3986 C C . SER A 1 565 ? 29.053 -7.834 -13.996 1.00 90.62 565 SER A C 1
ATOM 3988 O O . SER A 1 565 ? 28.008 -8.165 -13.452 1.00 90.62 565 SER A O 1
ATOM 3990 N N . LEU A 1 566 ? 30.224 -8.364 -13.639 1.00 91.31 566 LEU A N 1
ATOM 3991 C CA . LEU A 1 566 ? 30.317 -9.451 -12.651 1.00 91.31 566 LEU A CA 1
ATOM 3992 C C . LEU A 1 566 ? 30.950 -9.039 -11.317 1.00 91.31 566 LEU A C 1
ATOM 3994 O O . LEU A 1 566 ? 30.545 -9.524 -10.265 1.00 91.31 566 LEU A O 1
ATOM 3998 N N . ALA A 1 567 ? 31.945 -8.151 -11.343 1.00 89.88 567 ALA A N 1
ATOM 3999 C CA . ALA A 1 567 ? 32.733 -7.811 -10.161 1.00 89.88 567 ALA A CA 1
ATOM 4000 C C . ALA A 1 567 ? 31.887 -7.124 -9.075 1.00 89.88 567 ALA A C 1
ATOM 4002 O O . ALA A 1 567 ? 31.359 -6.033 -9.301 1.00 89.88 567 ALA A O 1
ATOM 4003 N N . GLY A 1 568 ? 31.796 -7.742 -7.892 1.00 90.38 568 GLY A N 1
ATOM 4004 C CA . GLY A 1 568 ? 31.054 -7.190 -6.754 1.00 90.38 568 GLY A CA 1
ATOM 4005 C C . GLY A 1 568 ? 29.538 -7.155 -6.963 1.00 90.38 568 GLY A C 1
ATOM 4006 O O . GLY A 1 568 ? 28.878 -6.286 -6.391 1.00 90.38 568 GLY A O 1
ATOM 4007 N N . ARG A 1 569 ? 28.996 -8.020 -7.834 1.00 93.88 569 ARG A N 1
ATOM 4008 C CA . ARG A 1 569 ? 27.574 -8.035 -8.206 1.00 93.88 569 ARG A CA 1
ATOM 4009 C C . ARG A 1 569 ? 26.844 -9.241 -7.647 1.00 93.88 569 ARG A C 1
ATOM 4011 O O . ARG A 1 569 ? 27.413 -10.323 -7.505 1.00 93.88 569 ARG A O 1
ATOM 4018 N N . THR A 1 570 ? 25.556 -9.029 -7.404 1.00 96.12 570 THR A N 1
ATOM 4019 C CA . THR A 1 570 ? 24.631 -10.051 -6.932 1.00 96.12 570 THR A CA 1
ATOM 4020 C C . THR A 1 570 ? 23.475 -10.186 -7.913 1.00 96.12 570 THR A C 1
ATOM 4022 O O . THR A 1 570 ? 22.830 -9.195 -8.253 1.00 96.12 570 THR A O 1
ATOM 4025 N N . TYR A 1 571 ? 23.210 -11.416 -8.338 1.00 97.69 571 TYR A N 1
ATOM 4026 C CA . TYR A 1 571 ? 22.105 -11.792 -9.214 1.00 97.69 571 TYR A CA 1
ATOM 4027 C C . TYR A 1 571 ? 21.158 -12.772 -8.502 1.00 97.69 571 TYR A C 1
ATOM 4029 O O . TYR A 1 571 ? 21.537 -13.401 -7.508 1.00 97.69 571 TYR A O 1
ATOM 4037 N N . GLY A 1 572 ? 19.928 -12.896 -9.007 1.00 98.25 572 GLY A N 1
ATOM 4038 C CA . GLY A 1 572 ? 19.022 -14.008 -8.697 1.00 98.25 572 GLY A CA 1
ATOM 4039 C C . GLY A 1 572 ? 19.438 -15.258 -9.475 1.00 98.25 572 GLY A C 1
ATOM 4040 O O . GLY A 1 572 ? 20.582 -15.702 -9.369 1.00 98.25 572 GLY A O 1
ATOM 4041 N N . ASN A 1 573 ? 18.547 -15.770 -10.321 1.00 98.50 573 ASN A N 1
ATOM 4042 C CA . ASN A 1 573 ? 18.910 -16.663 -11.418 1.00 98.50 573 ASN A CA 1
ATOM 4043 C C . ASN A 1 573 ? 19.615 -15.867 -12.519 1.00 98.50 573 ASN A C 1
ATOM 4045 O O . ASN A 1 573 ? 19.170 -14.775 -12.886 1.00 98.50 573 ASN A O 1
ATOM 4049 N N . PHE A 1 574 ? 20.676 -16.430 -13.084 1.00 97.62 574 PHE A N 1
ATOM 4050 C CA . PHE A 1 574 ? 21.457 -15.808 -14.140 1.00 97.62 574 PHE A CA 1
ATOM 4051 C C . PHE A 1 574 ? 21.559 -16.729 -15.357 1.00 97.62 574 PHE A C 1
ATOM 4053 O O . PHE A 1 574 ? 22.100 -17.827 -15.285 1.00 97.62 574 PHE A O 1
ATOM 4060 N N . ILE A 1 575 ? 21.034 -16.267 -16.488 1.00 97.44 575 ILE A N 1
ATOM 4061 C CA . ILE A 1 575 ? 21.001 -16.991 -17.752 1.00 97.44 575 ILE A CA 1
ATOM 4062 C C . ILE A 1 575 ? 21.893 -16.293 -18.783 1.00 97.44 575 ILE A C 1
ATOM 4064 O O . ILE A 1 575 ? 21.714 -15.110 -19.063 1.00 97.44 575 ILE A O 1
ATOM 4068 N N . TYR A 1 576 ? 22.798 -17.043 -19.403 1.00 95.31 576 TYR A N 1
ATOM 4069 C CA . TYR A 1 576 ? 23.471 -16.659 -20.640 1.00 95.31 576 TYR A CA 1
ATOM 4070 C C . TYR A 1 576 ? 22.716 -17.217 -21.847 1.00 95.31 576 TYR A C 1
ATOM 4072 O O . TYR A 1 576 ? 22.434 -18.416 -21.910 1.00 95.31 576 TYR A O 1
ATOM 4080 N N . ASP A 1 577 ? 22.417 -16.351 -22.810 1.00 95.25 577 ASP A N 1
ATOM 4081 C CA . ASP A 1 577 ? 21.767 -16.700 -24.076 1.00 95.25 577 ASP A CA 1
ATOM 4082 C C . ASP A 1 577 ? 22.399 -15.898 -25.224 1.00 95.25 577 ASP A C 1
ATOM 4084 O O . ASP A 1 577 ? 21.805 -14.981 -25.789 1.00 95.25 577 ASP A O 1
ATOM 4088 N N . VAL A 1 578 ? 23.676 -16.174 -25.498 1.00 91.50 578 VAL A N 1
ATOM 4089 C CA . VAL A 1 578 ? 24.504 -15.397 -26.432 1.00 91.50 578 VAL A CA 1
ATOM 4090 C C . VAL A 1 578 ? 24.817 -16.196 -27.693 1.00 91.50 578 VAL A C 1
ATOM 4092 O O . VAL A 1 578 ? 24.980 -17.415 -27.654 1.00 91.50 578 VAL A O 1
ATOM 4095 N N . SER A 1 579 ? 24.973 -15.507 -28.825 1.00 87.38 579 SER A N 1
ATOM 4096 C CA . SER A 1 579 ? 25.532 -16.122 -30.029 1.00 87.38 579 SER A CA 1
ATOM 4097 C C . SER A 1 579 ? 27.064 -16.058 -29.977 1.00 87.38 579 SER A C 1
ATOM 4099 O O . SER A 1 579 ? 27.658 -14.982 -29.918 1.00 87.38 579 SER A O 1
ATOM 4101 N N . GLY A 1 580 ? 27.721 -17.221 -29.959 1.00 85.06 580 GLY A N 1
ATOM 4102 C CA . GLY A 1 580 ? 29.184 -17.326 -29.915 1.00 85.06 580 GLY A CA 1
ATOM 4103 C C . GLY A 1 580 ? 29.782 -17.273 -28.504 1.00 85.06 580 GLY A C 1
ATOM 4104 O O . GLY A 1 580 ? 29.171 -17.737 -27.544 1.00 85.06 580 GLY A O 1
ATOM 4105 N N . ALA A 1 581 ? 31.016 -16.770 -28.387 1.00 80.38 581 ALA A N 1
ATOM 4106 C CA . ALA A 1 581 ? 31.747 -16.732 -27.122 1.00 80.38 581 ALA A CA 1
ATOM 4107 C C . ALA A 1 581 ? 31.497 -15.426 -26.343 1.00 80.38 581 ALA A C 1
ATOM 4109 O O . ALA A 1 581 ? 31.599 -14.338 -26.907 1.00 80.38 581 ALA A O 1
ATOM 4110 N N . SER A 1 582 ? 31.244 -15.527 -25.036 1.00 80.81 582 SER A N 1
ATOM 4111 C CA . SER A 1 582 ? 31.237 -14.401 -24.096 1.00 80.81 582 SER A CA 1
ATOM 4112 C C . SER A 1 582 ? 32.293 -14.636 -2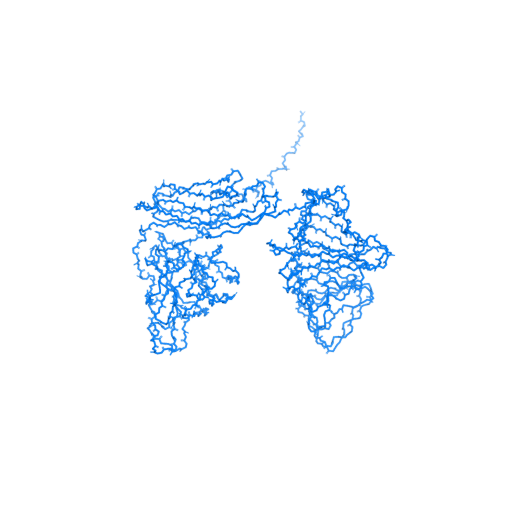3.018 1.00 80.81 582 SER A C 1
ATOM 4114 O O . SER A 1 582 ? 32.211 -15.579 -22.229 1.00 80.81 582 SER A O 1
ATOM 4116 N N . THR A 1 583 ? 33.318 -13.785 -23.001 1.00 77.50 583 THR A N 1
ATOM 4117 C CA . THR A 1 583 ? 34.382 -13.805 -21.992 1.00 77.50 583 THR A CA 1
ATOM 4118 C C . THR A 1 583 ? 34.176 -12.650 -21.023 1.00 77.50 583 THR A C 1
ATOM 4120 O O . THR A 1 583 ? 34.410 -11.493 -21.372 1.00 77.50 583 THR A O 1
ATOM 4123 N N . ALA A 1 584 ? 33.766 -12.952 -19.797 1.00 74.81 584 ALA A N 1
ATOM 4124 C CA . ALA A 1 584 ? 33.659 -11.978 -18.725 1.00 74.81 584 ALA A CA 1
ATOM 4125 C C . ALA A 1 584 ? 34.867 -12.129 -17.787 1.00 74.81 584 ALA A C 1
ATOM 4127 O O . ALA A 1 584 ? 34.882 -12.989 -16.907 1.00 74.81 584 ALA A O 1
ATOM 4128 N N . SER A 1 585 ? 35.897 -11.308 -18.006 1.00 62.84 585 SER A N 1
ATOM 4129 C CA . SER A 1 585 ? 37.113 -11.266 -17.185 1.00 62.84 585 SER A CA 1
ATOM 4130 C C . SER A 1 585 ? 37.126 -10.029 -16.284 1.00 62.84 585 SER A C 1
ATOM 4132 O O . SER A 1 585 ? 36.921 -8.924 -16.784 1.00 62.84 585 SER A O 1
ATOM 4134 N N . GLY A 1 586 ? 37.427 -10.182 -14.989 1.00 58.66 586 GLY A N 1
ATOM 4135 C CA . GLY A 1 586 ? 37.758 -9.040 -14.118 1.00 58.66 586 GLY A CA 1
ATOM 4136 C C . GLY A 1 586 ? 37.047 -8.960 -12.766 1.00 58.66 586 GLY A C 1
ATOM 4137 O O . GLY A 1 586 ? 36.854 -7.856 -12.256 1.00 58.66 586 GLY A O 1
ATOM 4138 N N . THR A 1 587 ? 36.654 -10.077 -12.146 1.00 59.06 587 THR A N 1
ATOM 4139 C CA . THR A 1 587 ? 36.077 -10.049 -10.790 1.00 59.06 587 THR A CA 1
ATOM 4140 C C . THR A 1 587 ? 37.137 -9.708 -9.737 1.00 59.06 587 THR A C 1
ATOM 4142 O O . THR A 1 587 ? 37.668 -10.595 -9.100 1.00 59.06 587 THR A O 1
ATOM 4145 N N . ALA A 1 588 ? 37.482 -8.439 -9.508 1.00 70.50 588 ALA A N 1
ATOM 4146 C CA . ALA A 1 588 ? 38.253 -8.074 -8.306 1.00 70.50 588 ALA A CA 1
ATOM 4147 C C . ALA A 1 588 ? 37.388 -8.122 -7.023 1.00 70.50 588 ALA A C 1
ATOM 4149 O O . ALA A 1 588 ? 37.916 -8.203 -5.919 1.00 70.50 588 ALA A O 1
ATOM 4150 N N . GLY A 1 589 ? 36.056 -8.101 -7.169 1.00 79.69 589 GLY A N 1
ATOM 4151 C CA . GLY A 1 589 ? 35.074 -8.271 -6.094 1.00 79.69 589 GLY A CA 1
ATOM 4152 C C . GLY A 1 589 ? 34.208 -9.515 -6.299 1.00 79.69 589 GLY A C 1
ATOM 4153 O O . GLY A 1 589 ? 34.038 -9.961 -7.435 1.00 79.69 589 GLY A O 1
ATOM 4154 N N . ALA A 1 590 ? 33.653 -10.052 -5.208 1.00 89.00 590 ALA A N 1
ATOM 4155 C CA . ALA A 1 590 ? 32.867 -11.286 -5.215 1.00 89.00 590 ALA A CA 1
ATOM 4156 C C . ALA A 1 590 ? 31.646 -11.205 -6.150 1.00 89.00 590 ALA A C 1
ATOM 4158 O O . ALA A 1 590 ? 30.894 -10.231 -6.110 1.00 89.00 590 ALA A O 1
ATOM 4159 N N . LEU A 1 591 ? 31.454 -12.234 -6.974 1.00 92.88 591 LEU A N 1
ATOM 4160 C CA . LEU A 1 591 ? 30.231 -12.466 -7.741 1.00 92.88 591 LEU A CA 1
ATOM 4161 C C . LEU A 1 591 ? 29.343 -13.432 -6.953 1.00 92.88 591 LEU A C 1
ATOM 4163 O O . LEU A 1 591 ? 29.778 -14.540 -6.637 1.00 92.88 591 LEU A O 1
ATOM 4167 N N . THR A 1 592 ? 28.098 -13.038 -6.693 1.00 95.38 592 THR A N 1
ATOM 4168 C CA . THR A 1 592 ? 27.095 -13.897 -6.049 1.00 95.38 592 THR A CA 1
ATOM 4169 C C . THR A 1 592 ? 25.925 -14.143 -6.994 1.00 95.38 592 THR A C 1
ATOM 4171 O O . THR A 1 592 ? 25.261 -13.210 -7.437 1.00 95.38 592 THR A O 1
ATOM 4174 N N . ILE A 1 593 ? 25.633 -15.407 -7.272 1.00 97.25 593 ILE A N 1
ATOM 4175 C CA . ILE A 1 593 ? 24.425 -15.860 -7.959 1.00 97.25 593 ILE A CA 1
ATOM 4176 C C . ILE A 1 593 ? 23.610 -16.619 -6.915 1.00 97.25 593 ILE A C 1
ATOM 4178 O O . ILE A 1 593 ? 24.007 -17.693 -6.461 1.00 97.25 593 ILE A O 1
ATOM 4182 N N . GLN A 1 594 ? 22.518 -16.006 -6.465 1.00 98.06 594 GLN A N 1
ATOM 4183 C CA . GLN A 1 594 ? 21.678 -16.537 -5.385 1.00 98.06 594 GLN A CA 1
ATOM 4184 C C . GLN A 1 594 ? 20.795 -17.702 -5.854 1.00 98.06 594 GLN A C 1
ATOM 4186 O O . GLN A 1 594 ? 20.389 -18.525 -5.040 1.00 98.06 594 GLN A O 1
ATOM 4191 N N . GLY A 1 595 ? 20.486 -17.754 -7.152 1.00 97.25 595 GLY A N 1
ATOM 4192 C CA . GLY A 1 595 ? 19.718 -18.821 -7.784 1.00 97.25 595 GLY A CA 1
ATOM 4193 C C . GLY A 1 595 ? 20.575 -19.682 -8.712 1.00 97.25 595 GLY A C 1
ATOM 4194 O O . GLY A 1 595 ? 21.760 -19.916 -8.460 1.00 97.25 595 GLY A O 1
ATOM 4195 N N . ASP A 1 596 ? 19.963 -20.147 -9.796 1.00 97.69 596 ASP A N 1
ATOM 4196 C CA . ASP A 1 596 ? 20.614 -20.974 -10.810 1.00 97.69 596 ASP A CA 1
ATOM 4197 C C . ASP A 1 596 ? 21.478 -20.131 -11.763 1.00 97.69 596 ASP A C 1
ATOM 4199 O O . ASP A 1 596 ? 21.088 -19.039 -12.183 1.00 97.69 596 ASP A O 1
ATOM 4203 N N . LEU A 1 597 ? 22.629 -20.670 -12.165 1.00 96.50 597 LEU A N 1
ATOM 4204 C CA . LEU A 1 597 ? 23.405 -20.208 -13.313 1.00 96.50 597 LEU A CA 1
ATOM 4205 C C . LEU A 1 597 ? 23.128 -21.140 -14.497 1.00 96.50 597 LEU A C 1
ATOM 4207 O O . LEU A 1 597 ? 23.420 -22.332 -14.426 1.00 96.50 597 LEU A O 1
ATOM 4211 N N . ALA A 1 598 ? 22.617 -20.609 -15.604 1.00 96.69 598 ALA A N 1
ATOM 4212 C CA . ALA A 1 598 ? 22.343 -21.385 -16.808 1.00 96.69 598 ALA A CA 1
ATOM 4213 C C . ALA A 1 598 ? 23.041 -20.801 -18.041 1.00 96.69 598 ALA A C 1
ATOM 4215 O O . ALA A 1 598 ? 23.024 -19.593 -18.263 1.00 96.69 598 ALA A O 1
ATOM 4216 N N . VAL A 1 599 ? 23.591 -21.665 -18.890 1.00 95.00 599 VAL A N 1
ATOM 4217 C CA . VAL A 1 599 ? 24.039 -21.333 -20.246 1.00 95.00 599 VAL A CA 1
ATOM 4218 C C . VAL A 1 599 ? 23.092 -22.026 -21.215 1.00 95.00 599 VAL A C 1
ATOM 4220 O O . VAL A 1 599 ? 23.129 -23.246 -21.354 1.00 95.00 599 VAL A O 1
ATOM 4223 N N . ARG A 1 600 ? 22.201 -21.247 -21.836 1.00 94.69 600 ARG A N 1
ATOM 4224 C CA . ARG A 1 600 ? 21.229 -21.748 -22.819 1.00 94.69 600 ARG A CA 1
ATOM 4225 C C . ARG A 1 600 ? 21.823 -21.845 -24.214 1.00 94.69 600 ARG A C 1
ATOM 4227 O O . ARG A 1 600 ? 21.532 -22.802 -24.914 1.00 94.69 600 ARG A O 1
ATOM 4234 N N . ASN A 1 601 ? 22.625 -20.855 -24.599 1.00 91.81 601 ASN A N 1
ATOM 4235 C CA . ASN A 1 601 ? 23.318 -20.790 -25.881 1.00 91.81 601 ASN A CA 1
ATOM 4236 C C . ASN A 1 601 ? 24.682 -20.103 -25.717 1.00 91.81 601 ASN A C 1
ATOM 4238 O O . ASN A 1 601 ? 24.845 -19.211 -24.877 1.00 91.81 601 ASN A O 1
ATOM 4242 N N . GLY A 1 602 ? 25.632 -20.496 -26.570 1.00 89.56 602 GLY A N 1
ATOM 4243 C CA . GLY A 1 602 ? 26.967 -19.905 -26.662 1.00 89.56 602 GLY A CA 1
ATOM 4244 C C . GLY A 1 602 ? 28.022 -20.559 -25.764 1.00 89.56 602 GLY A C 1
ATOM 4245 O O . GLY A 1 602 ? 27.760 -21.520 -25.047 1.00 89.56 602 GLY A O 1
ATOM 4246 N N . THR A 1 603 ? 29.242 -20.023 -25.818 1.00 88.25 603 THR A N 1
ATOM 4247 C CA . THR A 1 603 ? 30.382 -20.457 -24.996 1.00 88.25 603 THR A CA 1
ATOM 4248 C C . THR A 1 603 ? 30.701 -19.374 -23.977 1.00 88.25 603 THR A C 1
ATOM 4250 O O . THR A 1 603 ? 31.023 -18.249 -24.354 1.00 88.25 603 THR A O 1
ATOM 4253 N N . VAL A 1 604 ? 30.647 -19.690 -22.685 1.00 87.94 604 VAL A N 1
ATOM 4254 C CA . VAL A 1 604 ? 30.818 -18.693 -21.619 1.00 87.94 604 VAL A CA 1
ATOM 4255 C C . VAL A 1 604 ? 32.086 -18.971 -20.821 1.00 87.94 604 VAL A C 1
ATOM 4257 O O . VAL A 1 604 ? 32.263 -20.062 -20.286 1.00 87.94 604 VAL A O 1
ATOM 4260 N N . SER A 1 605 ? 32.938 -17.955 -20.697 1.00 87.62 605 SER A N 1
ATOM 4261 C CA . SER A 1 605 ? 34.103 -17.968 -19.811 1.00 87.62 605 SER A CA 1
ATOM 4262 C C . SER A 1 605 ? 33.942 -16.888 -18.748 1.00 87.62 605 SER A C 1
ATOM 4264 O O . SER A 1 605 ? 33.930 -15.700 -19.072 1.00 87.62 605 SER A O 1
ATOM 4266 N N . ILE A 1 606 ? 33.860 -17.293 -17.481 1.00 86.50 606 ILE A 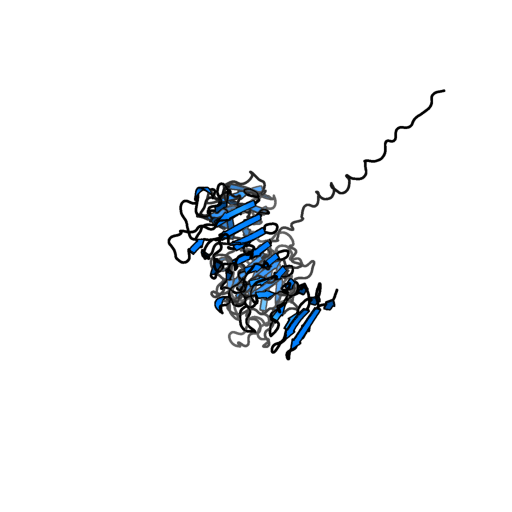N 1
ATOM 4267 C CA . ILE A 1 606 ? 33.831 -16.387 -16.327 1.00 86.50 606 ILE A CA 1
ATOM 4268 C C . ILE A 1 606 ? 35.171 -16.505 -15.602 1.00 86.50 606 ILE A C 1
ATOM 4270 O O . ILE A 1 606 ? 35.532 -17.590 -15.151 1.00 86.50 606 ILE A O 1
ATOM 4274 N N . SER A 1 607 ? 35.920 -15.406 -15.495 1.00 79.81 607 SER A N 1
ATOM 4275 C CA . SER A 1 607 ? 37.232 -15.398 -14.840 1.00 79.81 607 SER A CA 1
ATOM 4276 C C . SER A 1 607 ? 37.485 -14.138 -14.003 1.00 79.81 607 SER A C 1
ATOM 4278 O O . SER A 1 607 ? 37.074 -13.025 -14.341 1.00 79.81 607 SER A O 1
ATOM 4280 N N . GLY A 1 608 ? 38.212 -14.292 -12.895 1.00 75.44 608 GLY A N 1
ATOM 4281 C CA . GLY A 1 608 ? 38.736 -13.173 -12.111 1.00 75.44 608 GLY A CA 1
ATOM 4282 C C . GLY A 1 608 ? 39.310 -13.598 -10.760 1.00 75.44 608 GLY A C 1
ATOM 4283 O O . GLY A 1 608 ? 39.498 -14.786 -10.512 1.00 75.44 608 GLY A O 1
ATOM 4284 N N . THR A 1 609 ? 39.679 -12.619 -9.933 1.00 81.31 609 THR A N 1
ATOM 4285 C CA . THR A 1 609 ? 40.498 -12.810 -8.721 1.00 81.31 609 THR A CA 1
ATOM 4286 C C . THR A 1 609 ? 39.691 -12.896 -7.419 1.00 81.31 609 THR A C 1
ATOM 4288 O O . THR A 1 609 ? 40.234 -13.282 -6.388 1.00 81.31 609 THR A O 1
ATOM 4291 N N . GLY A 1 610 ? 38.410 -12.542 -7.451 1.00 82.06 610 GLY A N 1
ATOM 4292 C CA . GLY A 1 610 ? 37.445 -12.625 -6.360 1.00 82.06 610 GLY A CA 1
ATOM 4293 C C . GLY A 1 610 ? 36.627 -13.914 -6.420 1.00 82.06 610 GLY A C 1
ATOM 4294 O O . GLY A 1 610 ? 36.593 -14.601 -7.442 1.00 82.06 610 GLY A O 1
ATOM 4295 N N . SER A 1 611 ? 35.949 -14.244 -5.319 1.00 89.62 611 SER A N 1
ATOM 4296 C CA . SER A 1 611 ? 35.123 -15.451 -5.237 1.00 89.62 611 SER A CA 1
ATOM 4297 C C . SER A 1 611 ? 33.936 -15.406 -6.203 1.00 89.62 611 SER A C 1
ATOM 4299 O O . SER A 1 611 ? 33.338 -14.357 -6.442 1.00 89.62 611 SER A O 1
ATOM 4301 N N . ILE A 1 612 ? 33.584 -16.575 -6.737 1.00 91.62 612 ILE A N 1
ATOM 4302 C CA . ILE A 1 612 ? 32.355 -16.800 -7.497 1.00 91.62 612 ILE A CA 1
ATOM 4303 C C . ILE A 1 612 ? 31.517 -17.778 -6.681 1.00 91.62 612 ILE A C 1
ATOM 4305 O O . ILE A 1 612 ? 31.927 -18.920 -6.475 1.00 91.62 612 ILE A O 1
ATOM 4309 N N . ALA A 1 613 ? 30.370 -17.322 -6.189 1.00 93.94 613 ALA A N 1
ATOM 4310 C CA . ALA A 1 613 ? 29.432 -18.134 -5.428 1.00 93.94 613 ALA A CA 1
ATOM 4311 C C . ALA A 1 613 ? 28.160 -18.355 -6.250 1.00 93.94 613 ALA A C 1
ATOM 4313 O O . ALA A 1 613 ? 27.483 -17.393 -6.603 1.00 93.94 613 ALA A O 1
ATOM 4314 N N . VAL A 1 614 ? 27.831 -19.618 -6.523 1.00 96.00 614 VAL A N 1
ATOM 4315 C CA . VAL A 1 614 ? 26.540 -20.036 -7.086 1.00 96.00 614 VAL A CA 1
ATOM 4316 C C . VAL A 1 614 ? 25.827 -20.844 -6.013 1.00 96.00 614 VAL A C 1
ATOM 4318 O O . VAL A 1 614 ? 26.362 -21.851 -5.554 1.00 96.00 614 VAL A O 1
ATOM 4321 N N . GLN A 1 615 ? 24.672 -20.361 -5.561 1.00 97.00 615 GLN A N 1
ATOM 4322 C CA . GLN A 1 615 ? 23.903 -20.998 -4.487 1.00 97.00 615 GLN A CA 1
ATOM 4323 C C . GLN A 1 615 ? 22.864 -21.995 -5.022 1.00 97.00 615 GLN A C 1
ATOM 4325 O O . GLN A 1 615 ? 22.464 -22.898 -4.289 1.00 97.00 615 GLN A O 1
ATOM 4330 N N . GLY A 1 616 ? 22.448 -21.849 -6.285 1.00 96.06 616 GLY A N 1
ATOM 4331 C CA . GLY A 1 616 ? 21.619 -22.813 -7.007 1.00 96.06 616 GLY A CA 1
ATOM 4332 C C . GLY A 1 616 ? 22.427 -23.774 -7.883 1.00 96.06 616 GLY A C 1
ATOM 4333 O O . GLY A 1 616 ? 23.591 -24.081 -7.621 1.00 96.06 616 GLY A O 1
ATOM 4334 N N . ASN A 1 617 ? 21.793 -24.266 -8.944 1.00 96.75 617 ASN A N 1
ATOM 4335 C CA . ASN A 1 617 ? 22.380 -25.210 -9.888 1.00 96.75 617 ASN A CA 1
ATOM 4336 C C . ASN A 1 617 ? 23.205 -24.500 -10.963 1.00 96.75 617 ASN A C 1
ATOM 4338 O O . ASN A 1 617 ? 22.926 -23.362 -11.335 1.00 96.75 617 ASN A O 1
ATOM 4342 N N . VAL A 1 618 ? 24.169 -25.223 -11.533 1.00 96.38 618 VAL A N 1
ATOM 4343 C CA . VAL A 1 618 ? 24.826 -24.835 -12.785 1.00 96.38 618 VAL A CA 1
ATOM 4344 C C . VAL A 1 618 ? 24.300 -25.729 -13.902 1.00 96.38 618 VAL A C 1
ATOM 4346 O O . VAL A 1 618 ? 24.423 -26.951 -13.827 1.00 96.38 618 VAL A O 1
ATOM 4349 N N . GLN A 1 619 ? 23.708 -25.124 -14.928 1.00 96.00 619 GLN A N 1
ATOM 4350 C CA . GLN A 1 619 ? 23.132 -25.815 -16.080 1.00 96.00 619 GLN A CA 1
ATOM 4351 C C . GLN A 1 619 ? 23.819 -25.349 -17.363 1.00 96.00 619 GLN A C 1
ATOM 4353 O O . GLN A 1 619 ? 23.947 -24.151 -17.606 1.00 96.00 619 GLN A O 1
ATOM 4358 N N . VAL A 1 620 ? 24.248 -26.288 -18.199 1.00 91.44 620 VAL A N 1
ATOM 4359 C CA . VAL A 1 620 ? 24.834 -26.006 -19.516 1.00 91.44 620 VAL A CA 1
ATOM 4360 C C . VAL A 1 620 ? 24.110 -26.898 -20.515 1.00 91.44 620 VAL A C 1
ATOM 4362 O O . VAL A 1 620 ? 24.099 -28.116 -20.326 1.00 91.44 620 VAL A O 1
ATOM 4365 N N . ALA A 1 621 ? 23.432 -26.270 -21.478 1.00 84.25 621 ALA A N 1
ATOM 4366 C CA . ALA A 1 621 ? 22.639 -26.946 -22.504 1.00 84.25 621 ALA A CA 1
ATOM 4367 C C . ALA A 1 621 ? 23.503 -27.603 -23.588 1.00 84.25 621 ALA A C 1
ATOM 4369 O O . ALA A 1 621 ? 24.589 -27.056 -23.896 1.00 84.25 621 ALA A O 1
#

Foldseek 3Di:
DDDDDDDDDDDDDDDPPPVPVVPPDPPPPVFQQLQKEFQKWAQLALDPDVVVWFAYQFTKIKIWGQDQAKDDQFQKWKWKDFQLGFWIDTFPGHHGPDIAGFQFMAMETADGDPNSIHDYDDPGNYYTPRHDHDDQWWIKIFTFNHGDIDGSPDAQFDPGTSGMAGADQSRPHAFDDGHDHTGHSFWMFGFPPSSNDDLSHRNVGTHTHGDDDDHRVDGDDRPQDKDKEKTPQEDEWEAAQQDWTDKDKIKIKIAQFAAQWKWKKAKPDQQKWKAQVPDPPRTGRIDIDTAHRRRIDITMMIMTGPPRDDFDKDKIKIWTWGAGNVRDIDIRIHIYIYGHAHEWEQQPPDQEPPQQVRTVVRCPDADLAYEYEHACVRPQEHRHEDDADPPDQEHEGHHAAYEYDDQHEYEYEYAAAYEYEHDDPDPDARAEYAANHEYEYEYPHLPLAGEYEYEYEPPHAYEFNEEYEYAYDPPHNGYAYADEYQDACRYEYDANYEYEYALRHEQAARHDADPSLWNHYEYDANGEYEYQYYHANQNYDPPTGNYDADQRYEYEYEHEPEEHDFANDEHHEYEYRYEEEDEAEERPHEGHHSEEYEYPDYHYHYYYDYHYYHNYYYYYD

pLDDT: mean 86.57, std 14.86, range [28.5, 98.81]

Radius of gyration: 30.87 Å; chains: 1; bounding box: 80×86×86 Å

Secondary structure (DSSP, 8-state):
-----------SSSSSSSSSTTS----------TTEEEEEEE--TB-S--TTPPSBSEEEEEEEE-SSS-EE-TTEEEEEEETT-S--EEPPPPPTT-EEPTTBEEEEEEEEPTT-BSBPPS--SB--SS-----SS-EEEEEEESSSPPPTT--S--TTEEEEEEESTT-S--SSS--PPP-BTTBEEEEGGGGT---S-HHHHEEEE------TT-BPPPP-S-EEEEESSEEEEEEETTSPPPPEEEEEEEESBPTTPEEEEEESSTTEEEESS--TT--BSEEEEEPPTTS-EEEEEEEEEPSSPPSEEEEEEEEEEEEBTTS-EEEEEEEEEEEEE-EEEE--S-SBSS-GGGEES---S--TT-EEEEETTT-SEEEEEE---TTSSS-EEEESEEEEETT-EEEEEESS-EEEEE-S--SS-SEEE-TT-EEEEEE-SS-TT-EEEEEE-TT--EEE-SEEEE---TTSPPPEEEEEESSTT-EEE-TT-EEEE-TTS-SS-TT--SGGGTT-EEE-TT-EEEESSSS-TT-SSTT--SEEE-TT-EEEE--TT-----TT-EESEEEEEEEEEEEEEEESS-EEESS-EEEEEEEEEEEESS-EEE-S-EEE-

Sequence (621 aa):
MRTTTPLSGWRSLRQFLPSLLLLLLPLLVRGQSANIVISQVYGGGGSAATSPTPAFKQDYVELFNRSTTPQAIGGYTLQYASATGTSFDVSTAFPAGTTIPAGGYFLVALSTTANSNGSVLPTPDFTPTATLTLAATAGKVALVNGSTPLPATSSATGPTIIDFVGYGTAANTFEGSNPTSNLSTILAAFRSNGGCMDTNQNGADFTAIAPSPRNASNTRPLCTDPVLVANPSALSLSATTGQVAPVATYTLTGYNLAANAAVTISSSNAAVLVSTTGAVGSFASTASVTTSASGELSQTISVQFTAPATAGTTSATISNSGNGKNGSVLVASVAVTGASIMAYTWNGTSTSYSAAGSWTPARTTLTTSDILLFDGAVTPTAAVTLDYNPAQTVPAQTIGQLQFINNVAATLSTDMSRTLTLDNNMPGDDFVIRAGSSVTITNNSTAGTSGFDILLTSPETGAVGGTLLFAGLTGTTNGRHTLQATAAGAVQFVAGSLFQVASTYTTANPFGGSSANAGSVVFRNGARFEQYGGGNPFALTAPNSVVVFEPASTFLFGMSGSAPSLAGRTYGNFIYDVSGASTASGTAGALTIQGDLAVRNGTVSISGTGSIAVQGNVQVA